Protein AF-0000000080797059 (afdb_homodimer)

Organism: Ignicoccus hospitalis (strain KIN4/I / DSM 18386 / JCM 14125) (NCBI:txid453591)

Nearest PDB structures (foldseek):
  8jjn-assembly1_C  TM=6.061E-01  e=4.353E-08  Variovorax paradoxus
  8jjn-assembly3_B  TM=5.920E-01  e=2.477E-07  Variovorax paradoxus
  8rz3-assembly2_B  TM=6.081E-01  e=3.148E-07  Variovorax paradoxus
  8k5u-assembly2_B  TM=5.597E-01  e=1.360E-07  Ramlibacter sp.
  8k5u-assembly1_A  TM=5.797E-01  e=2.965E-07  Ramlibacter sp.

Solvent-accessible surface area (backbone atoms only — not comparable to full-atom values): 34079 Å² total; per-residue (Å²): 103,46,31,20,40,33,51,87,55,72,52,60,47,45,57,70,33,54,52,50,51,46,50,52,52,19,33,42,74,47,59,35,48,43,29,32,23,67,75,58,69,40,51,62,56,52,40,51,40,38,39,74,41,73,38,92,63,79,62,42,69,32,98,62,88,50,68,46,23,38,36,41,79,79,47,60,74,60,42,60,65,44,54,80,50,35,85,54,29,42,30,35,39,51,83,58,58,48,36,54,37,24,72,69,51,35,68,88,47,61,68,69,58,22,48,50,50,24,50,52,38,36,49,52,51,51,52,43,59,69,46,26,74,35,41,34,20,34,16,69,56,38,25,46,45,36,35,47,62,64,71,36,78,42,46,66,44,26,58,50,51,53,76,53,40,41,85,64,32,52,85,26,76,21,43,22,39,71,35,56,67,90,47,80,50,53,16,61,70,35,51,52,50,14,32,61,75,66,69,36,58,90,40,39,32,28,34,26,74,54,83,55,92,90,50,51,63,44,71,41,66,38,56,68,37,40,36,56,55,50,18,41,22,40,26,36,47,44,42,35,32,68,46,86,60,49,59,55,32,56,38,62,49,67,60,27,46,24,54,24,40,32,30,19,33,40,30,28,66,40,71,29,46,52,49,32,46,60,57,31,49,72,42,53,67,86,35,51,42,74,25,57,54,68,36,29,65,50,44,30,53,51,51,50,48,43,71,75,65,46,64,88,43,70,58,37,68,45,78,34,41,47,38,52,50,30,38,51,49,42,57,60,70,70,108,104,46,32,21,41,33,49,86,56,72,52,60,48,48,58,69,34,55,52,49,48,45,49,52,51,20,33,42,74,47,60,35,48,44,28,31,23,66,74,57,68,41,50,62,57,51,40,51,41,37,40,74,42,72,37,90,61,78,61,43,70,30,97,60,87,49,70,46,23,38,36,39,79,80,46,60,74,59,42,61,65,44,55,80,50,35,85,55,30,42,30,34,40,51,82,60,58,48,36,54,37,26,72,70,52,38,72,88,47,60,69,69,59,25,48,52,51,24,51,53,37,37,49,51,51,50,52,43,59,70,46,26,75,34,42,33,20,34,14,68,55,41,26,46,45,35,35,47,59,66,70,36,78,42,46,66,44,27,57,48,50,55,77,54,42,40,86,64,34,54,86,27,78,20,43,23,39,72,35,56,67,92,50,81,50,54,16,59,68,37,49,52,50,14,32,61,75,65,69,37,58,90,39,40,33,28,33,26,73,52,81,55,93,88,48,51,62,44,69,42,64,37,57,67,38,38,37,55,55,50,18,42,23,38,26,34,48,46,42,34,31,68,44,83,60,51,59,57,32,54,38,61,49,68,60,26,46,24,55,24,42,33,30,18,33,39,31,29,66,39,71,28,46,52,50,31,48,58,56,32,49,70,42,52,67,86,34,49,45,72,25,56,54,69,36,30,65,49,44,29,54,51,51,51,47,44,71,75,66,46,64,87,44,70,58,37,66,45,78,34,40,47,40,53,50,30,37,51,49,43,59,60,72,70,106

Structure (mmCIF, N/CA/C/O backbone):
data_AF-0000000080797059-model_v1
#
loop_
_entity.id
_entity.type
_entity.pdbx_description
1 polymer 'Glycosyl transferase, group 1'
#
loop_
_atom_site.group_PDB
_atom_site.id
_atom_site.type_symbol
_atom_site.label_atom_id
_atom_site.label_alt_id
_atom_site.label_comp_id
_atom_site.label_asym_id
_atom_site.label_entity_id
_atom_site.label_seq_id
_atom_site.pdbx_PDB_ins_code
_atom_site.Cartn_x
_atom_site.Cartn_y
_atom_site.Cartn_z
_atom_site.occupancy
_atom_site.B_iso_or_equiv
_atom_site.auth_seq_id
_atom_site.auth_comp_id
_atom_site.auth_asym_id
_atom_site.auth_atom_id
_atom_site.pdbx_PDB_model_num
ATOM 1 N N . MET A 1 1 ? -14.781 20.811 30.696 1 89.85 1 MET A N 1
ATOM 2 C CA . MET A 1 1 ? -14.214 19.567 30.182 1 89.85 1 MET A CA 1
ATOM 3 C C . MET A 1 1 ? -12.738 19.741 29.842 1 89.85 1 MET A C 1
ATOM 5 O O . MET A 1 1 ? -12.321 20.811 29.395 1 89.85 1 MET A O 1
ATOM 9 N N . GLU A 1 2 ? -11.922 18.778 30.2 1 93.29 2 GLU A N 1
ATOM 10 C CA . GLU A 1 2 ? -10.479 18.833 29.988 1 93.29 2 GLU A CA 1
ATOM 11 C C . GLU A 1 2 ? -10.041 17.845 28.911 1 93.29 2 GLU A C 1
ATOM 13 O O . GLU A 1 2 ? -10.639 16.778 28.76 1 93.29 2 GLU A O 1
ATOM 18 N N . VAL A 1 3 ? -9.08 18.311 28.135 1 94.91 3 VAL A N 1
ATOM 19 C CA . VAL A 1 3 ? -8.486 17.412 27.153 1 94.91 3 VAL A CA 1
ATOM 20 C C . VAL A 1 3 ? -6.968 17.388 27.324 1 94.91 3 VAL A C 1
ATOM 22 O O . VAL A 1 3 ? -6.351 18.423 27.588 1 94.91 3 VAL A O 1
ATOM 25 N N . THR A 1 4 ? -6.39 16.252 27.257 1 94.41 4 THR A N 1
ATOM 26 C CA . THR A 1 4 ? -4.941 16.096 27.209 1 94.41 4 THR A CA 1
ATOM 27 C C . THR A 1 4 ? -4.485 15.7 25.808 1 94.41 4 THR A C 1
ATOM 29 O O . THR A 1 4 ? -4.856 14.637 25.306 1 94.41 4 THR A O 1
ATOM 32 N N . LEU A 1 5 ? -3.783 16.637 25.202 1 93.95 5 LEU A N 1
ATOM 33 C CA . LEU A 1 5 ? -3.138 16.341 23.927 1 93.95 5 LEU A CA 1
ATOM 34 C C . LEU A 1 5 ? -1.788 15.667 24.145 1 93.95 5 LEU A C 1
ATOM 36 O O . LEU A 1 5 ? -0.883 16.258 24.739 1 93.95 5 LEU A O 1
ATOM 40 N N . VAL A 1 6 ? -1.688 14.491 23.639 1 90.48 6 VAL A N 1
ATOM 41 C CA . VAL A 1 6 ? -0.449 13.73 23.772 1 90.48 6 VAL A CA 1
ATOM 42 C C . VAL A 1 6 ? 0.343 13.801 22.468 1 90.48 6 VAL A C 1
ATOM 44 O O . VAL A 1 6 ? 0.064 13.059 21.524 1 90.48 6 VAL A O 1
ATOM 47 N N . TYR A 1 7 ? 1.288 14.661 22.417 1 87.33 7 TYR A N 1
ATOM 48 C CA . TYR A 1 7 ? 2.127 14.943 21.258 1 87.33 7 TYR A CA 1
ATOM 49 C C . TYR A 1 7 ? 3.602 14.945 21.641 1 87.33 7 TYR A C 1
ATOM 51 O O . TYR A 1 7 ? 3.969 15.412 22.722 1 87.33 7 TYR A O 1
ATOM 59 N N . ASN A 1 8 ? 4.386 14.425 20.721 1 84.72 8 ASN A N 1
ATOM 60 C CA . ASN A 1 8 ? 5.828 14.564 20.888 1 84.72 8 ASN A CA 1
ATOM 61 C C . ASN A 1 8 ? 6.393 15.66 19.989 1 84.72 8 ASN A C 1
ATOM 63 O O . ASN A 1 8 ? 6.879 15.379 18.891 1 84.72 8 ASN A O 1
ATOM 67 N N . VAL A 1 9 ? 6.422 16.911 20.418 1 88.3 9 VAL A N 1
ATOM 68 C CA . VAL A 1 9 ? 6.987 18.082 19.756 1 88.3 9 VAL A CA 1
ATOM 69 C C . VAL A 1 9 ? 7.877 18.848 20.732 1 88.3 9 VAL A C 1
ATOM 71 O O . VAL A 1 9 ? 7.409 19.751 21.43 1 88.3 9 VAL A O 1
ATOM 74 N N . PRO A 1 10 ? 9.154 18.554 20.695 1 85.28 10 PRO A N 1
ATOM 75 C CA . PRO A 1 10 ? 10.043 19.146 21.697 1 85.28 10 PRO A CA 1
ATOM 76 C C . PRO A 1 10 ? 10.508 20.551 21.318 1 85.28 10 PRO A C 1
ATOM 78 O O . PRO A 1 10 ? 11.053 21.272 22.157 1 85.28 10 PRO A O 1
ATOM 81 N N . LYS A 1 11 ? 10.366 20.931 20.096 1 89.8 11 LYS A N 1
ATOM 82 C CA . LYS A 1 11 ? 10.801 22.238 19.612 1 89.8 11 LYS A CA 1
ATOM 83 C C . LYS A 1 11 ? 9.717 22.9 18.766 1 89.8 11 LYS A C 1
ATOM 85 O O . LYS A 1 11 ? 8.909 22.214 18.136 1 89.8 11 LYS A O 1
ATOM 90 N N . PRO A 1 12 ? 9.737 24.236 18.83 1 92.74 12 PRO A N 1
ATOM 91 C CA . PRO A 1 12 ? 8.747 24.965 18.033 1 92.74 12 PRO A CA 1
ATOM 92 C C . PRO A 1 12 ? 9.148 25.091 16.565 1 92.74 12 PRO A C 1
ATOM 94 O O . PRO A 1 12 ? 9.397 26.198 16.082 1 92.74 12 PRO A O 1
ATOM 97 N N . PHE A 1 13 ? 9.129 23.922 15.92 1 89.78 13 PHE A N 1
ATOM 98 C CA . PHE A 1 13 ? 9.655 23.896 14.56 1 89.78 13 PHE A CA 1
ATOM 99 C C . PHE A 1 13 ? 8.942 22.84 13.724 1 89.78 13 PHE A C 1
ATOM 101 O O . PHE A 1 13 ? 8.634 21.753 14.219 1 89.78 13 PHE A O 1
ATOM 108 N N . GLY A 1 14 ? 8.633 23.301 12.452 1 88.86 14 GLY A N 1
ATOM 109 C CA . GLY A 1 14 ? 8.192 22.318 11.475 1 88.86 14 GLY A CA 1
ATOM 110 C C . GLY A 1 14 ? 6.687 22.127 11.459 1 88.86 14 GLY A C 1
ATOM 111 O O . GLY A 1 14 ? 5.965 22.774 12.22 1 88.86 14 GLY A O 1
ATOM 112 N N . GLY A 1 15 ? 6.266 21.242 10.566 1 89.82 15 GLY A N 1
ATOM 113 C CA . GLY A 1 15 ? 4.85 21.001 10.337 1 89.82 15 GLY A CA 1
ATOM 114 C C . GLY A 1 15 ? 4.146 20.398 11.537 1 89.82 15 GLY A C 1
ATOM 115 O O . GLY A 1 15 ? 2.976 20.693 11.79 1 89.82 15 GLY A O 1
ATOM 116 N N . ALA A 1 16 ? 4.87 19.55 12.295 1 89.34 16 ALA A N 1
ATOM 117 C CA . ALA A 1 16 ? 4.28 18.938 13.483 1 89.34 16 ALA A CA 1
ATOM 118 C C . ALA A 1 16 ? 3.925 19.994 14.525 1 89.34 16 ALA A C 1
ATOM 120 O O . ALA A 1 16 ? 2.915 19.873 15.222 1 89.34 16 ALA A O 1
ATOM 121 N N . TYR A 1 17 ? 4.722 20.997 14.618 1 93.7 17 TYR A N 1
ATOM 122 C CA . TYR A 1 17 ? 4.463 22.074 15.567 1 93.7 17 TYR A CA 1
ATOM 123 C C . TYR A 1 17 ? 3.23 22.873 15.162 1 93.7 17 TYR A C 1
ATOM 125 O O . TYR A 1 17 ? 2.367 23.159 15.995 1 93.7 17 TYR A O 1
ATOM 133 N N . VAL A 1 18 ? 3.141 23.231 13.897 1 95.04 18 VAL A N 1
ATOM 134 C CA . VAL A 1 18 ? 1.998 23.997 13.409 1 95.04 18 VAL A CA 1
ATOM 135 C C . VAL A 1 18 ? 0.718 23.184 13.586 1 95.04 18 VAL A C 1
ATOM 137 O O . VAL A 1 18 ? -0.327 23.73 13.95 1 95.04 18 VAL A O 1
ATOM 140 N N . HIS A 1 19 ? 0.866 21.907 13.336 1 95.16 19 HIS A N 1
ATOM 141 C CA . HIS A 1 19 ? -0.273 21.019 13.534 1 95.16 19 HIS A CA 1
ATOM 142 C C . HIS A 1 19 ? -0.723 21.015 14.991 1 95.16 19 HIS A C 1
ATOM 144 O O . HIS A 1 19 ? -1.922 21.06 15.275 1 95.16 19 HIS A O 1
ATOM 150 N N . LEU A 1 20 ? 0.204 20.953 15.893 1 95.81 20 LEU A N 1
ATOM 151 C CA . LEU A 1 20 ? -0.114 21.001 17.316 1 95.81 20 LEU A CA 1
ATOM 152 C C . LEU A 1 20 ? -0.779 22.324 17.679 1 95.81 20 LEU A C 1
ATOM 154 O O . LEU A 1 20 ? -1.754 22.347 18.434 1 95.81 20 LEU A O 1
ATOM 158 N N . LEU A 1 21 ? -0.318 23.421 17.107 1 97.1 21 LEU A N 1
ATOM 159 C CA . LEU A 1 21 ? -0.906 24.733 17.352 1 97.1 21 LEU A CA 1
ATOM 160 C C . LEU A 1 21 ? -2.375 24.754 16.945 1 97.1 21 LEU A C 1
ATOM 162 O O . LEU A 1 21 ? -3.221 25.268 17.681 1 97.1 21 LEU A O 1
ATOM 166 N N . ASN A 1 22 ? -2.629 24.202 15.814 1 97.67 22 ASN A N 1
ATOM 167 C CA . ASN A 1 22 ? -4.002 24.162 15.32 1 97.67 22 ASN A CA 1
ATOM 168 C C . ASN A 1 22 ? -4.902 23.333 16.232 1 97.67 22 ASN A C 1
ATOM 170 O O . ASN A 1 22 ? -6.056 23.694 16.468 1 97.67 22 ASN A O 1
ATOM 174 N N . ASN A 1 23 ? -4.38 22.254 16.719 1 97.58 23 ASN A N 1
ATOM 175 C CA . ASN A 1 23 ? -5.169 21.414 17.615 1 97.58 23 ASN A CA 1
ATOM 176 C C . ASN A 1 23 ? -5.409 22.099 18.957 1 97.58 23 ASN A C 1
ATOM 178 O O . ASN A 1 23 ? -6.513 22.036 19.502 1 97.58 23 ASN A O 1
ATOM 182 N N . VAL A 1 24 ? -4.402 22.745 19.499 1 97.93 24 VAL A N 1
ATOM 183 C CA . VAL A 1 24 ? -4.544 23.471 20.756 1 97.93 24 VAL A CA 1
ATOM 184 C C . VAL A 1 24 ? -5.587 24.576 20.601 1 97.93 24 VAL A C 1
ATOM 186 O O . VAL A 1 24 ? -6.507 24.689 21.415 1 97.93 24 VAL A O 1
ATOM 189 N N . LEU A 1 25 ? -5.435 25.371 19.574 1 97.99 25 LEU A N 1
ATOM 190 C CA . LEU A 1 25 ? -6.358 26.476 19.333 1 97.99 25 LEU A CA 1
ATOM 191 C C . LEU A 1 25 ? -7.778 25.961 19.12 1 97.99 25 LEU A C 1
ATOM 193 O O . LEU A 1 25 ? -8.729 26.499 19.691 1 97.99 25 LEU A O 1
ATOM 197 N N . GLY A 1 26 ? -7.906 24.934 18.243 1 97.69 26 GLY A N 1
ATOM 198 C CA . GLY A 1 26 ? -9.217 24.361 17.984 1 97.69 26 GLY A CA 1
ATOM 199 C C . GLY A 1 26 ? -9.897 23.837 19.235 1 97.69 26 GLY A C 1
ATOM 200 O O . GLY A 1 26 ? -11.075 24.114 19.47 1 97.69 26 GLY A O 1
ATOM 201 N N . ALA A 1 27 ? -9.19 23.119 20.065 1 97.85 27 ALA A N 1
ATOM 202 C CA . ALA A 1 27 ? -9.739 22.561 21.298 1 97.85 27 ALA A CA 1
ATOM 203 C C . ALA A 1 27 ? -10.138 23.667 22.27 1 97.85 27 ALA A C 1
ATOM 205 O O . ALA A 1 27 ? -11.229 23.632 22.846 1 97.85 27 ALA A O 1
ATOM 206 N N . ALA A 1 28 ? -9.272 24.631 22.42 1 97.52 28 ALA A N 1
ATOM 207 C CA . ALA A 1 28 ? -9.545 25.733 23.339 1 97.52 28 ALA A CA 1
ATOM 208 C C . ALA A 1 28 ? -10.771 26.526 22.896 1 97.52 28 ALA A C 1
ATOM 210 O O . ALA A 1 28 ? -11.629 26.863 23.715 1 97.52 28 ALA A O 1
ATOM 211 N N . ARG A 1 29 ? -10.898 26.789 21.648 1 96.63 29 ARG A N 1
ATOM 212 C CA . ARG A 1 29 ? -12.007 27.582 21.125 1 96.63 29 ARG A CA 1
ATOM 213 C C . ARG A 1 29 ? -13.321 26.814 21.22 1 96.63 29 ARG A C 1
ATOM 215 O O . ARG A 1 29 ? -14.392 27.417 21.321 1 96.63 29 ARG A O 1
ATOM 222 N N . ALA A 1 30 ? -13.201 25.536 21.113 1 96.85 30 ALA A N 1
ATOM 223 C CA . ALA A 1 30 ? -14.401 24.719 21.277 1 96.85 30 ALA A CA 1
ATOM 224 C C . ALA A 1 30 ? -14.878 24.73 22.727 1 96.85 30 ALA A C 1
ATOM 226 O O . ALA A 1 30 ? -16.043 24.439 23.005 1 96.85 30 ALA A O 1
ATOM 227 N N . GLY A 1 31 ? -13.933 24.979 23.745 1 95.84 31 GLY A N 1
ATOM 228 C CA . GLY A 1 31 ? -14.341 25.09 25.137 1 95.84 31 GLY A CA 1
ATOM 229 C C . GLY A 1 31 ? -13.561 24.175 26.062 1 95.84 31 GLY A C 1
ATOM 230 O O . GLY A 1 31 ? -13.8 24.156 27.271 1 95.84 31 GLY A O 1
ATOM 231 N N . PHE A 1 32 ? -12.583 23.456 25.569 1 96.88 32 PHE A N 1
ATOM 232 C CA . PHE A 1 32 ? -11.812 22.543 26.405 1 96.88 32 PHE A CA 1
ATOM 233 C C . PHE A 1 32 ? -10.719 23.292 27.159 1 96.88 32 PHE A C 1
ATOM 235 O O . PHE A 1 32 ? -10.101 24.21 26.616 1 96.88 32 PHE A O 1
ATOM 242 N N . ALA A 1 33 ? -10.457 22.885 28.382 1 96.28 33 ALA A N 1
ATOM 243 C CA . ALA A 1 33 ? -9.185 23.187 29.033 1 96.28 33 ALA A CA 1
ATOM 244 C C . ALA A 1 33 ? -8.076 22.272 28.522 1 96.28 33 ALA A C 1
ATOM 246 O O . ALA A 1 33 ? -8.125 21.056 28.721 1 96.28 33 ALA A O 1
ATOM 247 N N . VAL A 1 34 ? -7.016 22.857 27.923 1 97.07 34 VAL A N 1
ATOM 248 C CA . VAL A 1 34 ? -6.064 22.064 27.151 1 97.07 34 VAL A CA 1
ATOM 249 C C . VAL A 1 34 ? -4.819 21.789 27.992 1 97.07 34 VAL A C 1
ATOM 251 O O . VAL A 1 34 ? -4.201 22.717 28.519 1 97.07 34 VAL A O 1
ATOM 254 N N . LYS A 1 35 ? -4.453 20.557 28.04 1 95.68 35 LYS A N 1
ATOM 255 C CA . LYS A 1 35 ? -3.204 20.098 28.642 1 95.68 35 LYS A CA 1
ATOM 256 C C . LYS A 1 35 ? -2.343 19.356 27.624 1 95.68 35 LYS A C 1
ATOM 258 O O . LYS A 1 35 ? -2.866 18.726 26.703 1 95.68 35 LYS A O 1
ATOM 263 N N . LEU A 1 36 ? -1.017 19.497 27.825 1 94.32 36 LEU A N 1
ATOM 264 C CA . LEU A 1 36 ? -0.066 18.819 26.951 1 94.32 36 LEU A CA 1
ATOM 265 C C . LEU A 1 36 ? 0.714 17.756 27.718 1 94.32 36 LEU A C 1
ATOM 267 O O . LEU A 1 36 ? 1.151 17.994 28.847 1 94.32 36 LEU A O 1
ATOM 271 N N . PHE A 1 37 ? 0.816 16.647 27.072 1 90.04 37 PHE A N 1
ATOM 272 C CA . PHE A 1 37 ? 1.645 15.575 27.61 1 90.04 37 PHE A CA 1
ATOM 273 C C . PHE A 1 37 ? 2.478 14.931 26.508 1 90.04 37 PHE A C 1
ATOM 275 O O . PHE A 1 37 ? 1.979 14.686 25.408 1 90.04 37 PHE A O 1
ATOM 282 N N . PRO A 1 38 ? 3.711 14.562 26.771 1 87.08 38 PRO A N 1
ATOM 283 C CA . PRO A 1 38 ? 4.484 14.797 27.993 1 87.08 38 PRO A CA 1
ATOM 284 C C . PRO A 1 38 ? 4.936 16.249 28.136 1 87.08 38 PRO A C 1
ATOM 286 O O . PRO A 1 38 ? 4.716 17.059 27.231 1 87.08 38 PRO A O 1
ATOM 289 N N . ARG A 1 39 ? 5.664 16.49 29.331 1 87.5 39 ARG A N 1
ATOM 290 C CA . ARG A 1 39 ? 6.228 17.815 29.571 1 87.5 39 ARG A CA 1
ATOM 291 C C . ARG A 1 39 ? 7.498 18.026 28.753 1 87.5 39 ARG A C 1
ATOM 293 O O . ARG A 1 39 ? 8.487 17.314 28.938 1 87.5 39 ARG A O 1
ATOM 300 N N . THR A 1 40 ? 7.453 18.936 27.851 1 87.46 40 THR A N 1
ATOM 301 C CA . THR A 1 40 ? 8.62 19.234 27.028 1 87.46 40 THR A CA 1
ATOM 302 C C . THR A 1 40 ? 8.994 20.709 27.132 1 87.46 40 THR A C 1
ATOM 304 O O . THR A 1 40 ? 10.051 21.123 26.651 1 87.46 40 THR A O 1
ATOM 307 N N . GLY A 1 41 ? 8.12 21.51 27.775 1 91.74 41 GLY A N 1
ATOM 308 C CA . GLY A 1 41 ? 8.314 22.95 27.839 1 91.74 41 GLY A CA 1
ATOM 309 C C . GLY A 1 41 ? 7.768 23.68 26.626 1 91.74 41 GLY A C 1
ATOM 310 O O . GLY A 1 41 ? 7.825 24.909 26.557 1 91.74 41 GLY A O 1
ATOM 311 N N . ILE A 1 42 ? 7.135 22.972 25.699 1 94.62 42 ILE A N 1
ATOM 312 C CA . ILE A 1 42 ? 6.707 23.541 24.426 1 94.62 42 ILE A CA 1
ATOM 313 C C . ILE A 1 42 ? 5.522 24.477 24.65 1 94.62 42 ILE A C 1
ATOM 315 O O . ILE A 1 42 ? 5.22 25.32 23.803 1 94.62 42 ILE A O 1
ATOM 319 N N . SER A 1 43 ? 4.815 24.376 25.84 1 95.34 43 SER A N 1
ATOM 320 C CA . SER A 1 43 ? 3.611 25.153 26.12 1 95.34 43 SER A CA 1
ATOM 321 C C . SER A 1 43 ? 3.907 26.649 26.121 1 95.34 43 SER A C 1
ATOM 323 O O . SER A 1 43 ? 3.065 27.453 25.715 1 95.34 43 SER A O 1
ATOM 325 N N . LYS A 1 44 ? 5.097 26.995 26.545 1 94.68 44 LYS A N 1
ATOM 326 C CA . LYS A 1 44 ? 5.48 28.404 26.56 1 94.68 44 LYS A CA 1
ATOM 327 C C . LYS A 1 44 ? 5.495 28.984 25.149 1 94.68 44 LYS A C 1
ATOM 329 O O . LYS A 1 44 ? 4.994 30.087 24.92 1 94.68 44 LYS A O 1
ATOM 334 N N . TYR A 1 45 ? 6.044 28.269 24.241 1 95.93 45 TYR A N 1
ATOM 335 C CA . TYR A 1 45 ? 6.126 28.711 22.854 1 95.93 45 TYR A CA 1
ATOM 336 C C . TYR A 1 45 ? 4.743 28.762 22.215 1 95.93 45 TYR A C 1
ATOM 338 O O . TYR A 1 45 ? 4.439 29.678 21.448 1 95.93 45 TYR A O 1
ATOM 346 N N . ILE A 1 46 ? 3.912 27.785 22.552 1 97.01 46 ILE A N 1
ATOM 347 C CA . ILE A 1 46 ? 2.557 27.725 22.016 1 97.01 46 ILE A CA 1
ATOM 348 C C . ILE A 1 46 ? 1.77 28.956 22.464 1 97.01 46 ILE A C 1
ATOM 350 O O . ILE A 1 46 ? 1.126 29.619 21.648 1 97.01 46 ILE A O 1
ATOM 354 N N . LYS A 1 47 ? 1.856 29.322 23.731 1 96.57 47 LYS A N 1
ATOM 355 C CA . LYS A 1 47 ? 1.158 30.488 24.265 1 96.57 47 LYS A CA 1
ATOM 356 C C . LYS A 1 47 ? 1.628 31.77 23.585 1 96.57 47 LYS A C 1
ATOM 358 O O . LYS A 1 47 ? 0.811 32.6 23.18 1 96.57 47 LYS A O 1
ATOM 363 N N . GLU A 1 48 ? 2.882 31.824 23.44 1 96.53 48 GLU A N 1
ATOM 364 C CA . GLU A 1 48 ? 3.463 33.016 22.831 1 96.53 48 GLU A CA 1
ATOM 365 C C . GLU A 1 48 ? 3.055 33.142 21.366 1 96.53 48 GLU A C 1
ATOM 367 O O . GLU A 1 48 ? 2.692 34.227 20.908 1 96.53 48 GLU A O 1
ATOM 372 N N . ASP A 1 49 ? 3.124 32.078 20.666 1 97.01 49 ASP A N 1
ATOM 373 C CA . ASP A 1 49 ? 2.819 32.088 19.238 1 97.01 49 ASP A CA 1
ATOM 374 C C . ASP A 1 49 ? 1.337 32.365 18.996 1 97.01 49 ASP A C 1
ATOM 376 O O . ASP A 1 49 ? 0.982 33.126 18.093 1 97.01 49 ASP A O 1
ATOM 380 N N . LEU A 1 50 ? 0.465 31.803 19.796 1 97.11 50 LEU A N 1
ATOM 381 C CA . LEU A 1 50 ? -0.964 32.048 19.639 1 97.11 50 LEU A CA 1
ATOM 382 C C . LEU A 1 50 ? -1.316 33.48 20.027 1 97.11 50 LEU A C 1
ATOM 384 O O . LEU A 1 50 ? -2.165 34.109 19.391 1 97.11 50 LEU A O 1
ATOM 388 N N . LYS A 1 51 ? -0.621 33.974 21.049 1 97.01 51 LYS A N 1
ATOM 389 C CA . LYS A 1 51 ? -0.821 35.374 21.41 1 97.01 51 LYS A CA 1
ATOM 390 C C . LYS A 1 51 ? -0.411 36.301 20.269 1 97.01 51 LYS A C 1
ATOM 392 O O . LYS A 1 51 ? -1.106 37.275 19.973 1 97.01 51 LYS A O 1
ATOM 397 N N . PHE A 1 52 ? 0.72 36.005 19.698 1 96.78 52 PHE A N 1
ATOM 398 C CA . PHE A 1 52 ? 1.19 36.772 18.55 1 96.78 52 PHE A CA 1
ATOM 399 C C . PHE A 1 52 ? 0.139 36.796 17.447 1 96.78 52 PHE A C 1
ATOM 401 O O . PHE A 1 52 ? -0.042 37.815 16.777 1 96.78 52 PHE A O 1
ATOM 408 N N . LEU A 1 53 ? -0.606 35.705 17.274 1 96.17 53 LEU A N 1
ATOM 409 C CA . LEU A 1 53 ? -1.606 35.59 16.219 1 96.17 53 LEU A CA 1
ATOM 410 C C . LEU A 1 53 ? -2.934 36.196 16.66 1 96.17 53 LEU A C 1
ATOM 412 O O . LEU A 1 53 ? -3.909 36.182 15.905 1 96.17 53 LEU A O 1
ATOM 416 N N . GLY A 1 54 ? -3.012 36.683 17.938 1 95.59 54 GLY A N 1
ATOM 417 C CA . GLY A 1 54 ? -4.192 37.389 18.411 1 95.59 54 GLY A CA 1
ATOM 418 C C . GLY A 1 54 ? -5.083 36.536 19.294 1 95.59 54 GLY A C 1
ATOM 419 O O . GLY A 1 54 ? -6.23 36.9 19.564 1 95.59 54 GLY A O 1
ATOM 420 N N . PHE A 1 55 ? -4.533 35.396 19.701 1 96.39 55 PHE A N 1
ATOM 421 C CA . PHE A 1 55 ? -5.335 34.499 20.524 1 96.39 55 PHE A CA 1
ATOM 422 C C . PHE A 1 55 ? -4.718 34.337 21.908 1 96.39 55 PHE A C 1
ATOM 424 O O . PHE A 1 55 ? -3.539 33.999 22.032 1 96.39 55 PHE A O 1
ATOM 431 N N . ASP A 1 56 ? -5.491 34.576 22.885 1 95.85 56 ASP A N 1
ATOM 432 C CA . ASP A 1 56 ? -5.061 34.363 24.264 1 95.85 56 ASP A CA 1
ATOM 433 C C . ASP A 1 56 ? -5.622 33.056 24.818 1 95.85 56 ASP A C 1
ATOM 435 O O . ASP A 1 56 ? -6.751 33.018 25.311 1 95.85 56 ASP A O 1
ATOM 439 N N . ILE A 1 57 ? -4.828 32.06 24.692 1 94.68 57 ILE A N 1
ATOM 440 C CA . ILE A 1 57 ? -5.246 30.71 25.051 1 94.68 57 ILE A CA 1
ATOM 441 C C . ILE A 1 57 ? -4.39 30.194 26.205 1 94.68 57 ILE A C 1
ATOM 443 O O . ILE A 1 57 ? -3.179 30.425 26.24 1 94.68 57 ILE A O 1
ATOM 447 N N . ALA A 1 58 ? -5.055 29.595 27.153 1 92.85 58 ALA A N 1
ATOM 448 C CA . ALA A 1 58 ? -4.347 28.925 28.241 1 92.85 58 ALA A CA 1
ATOM 449 C C . ALA A 1 58 ? -4.034 27.475 27.881 1 92.85 58 ALA A C 1
ATOM 451 O O . ALA A 1 58 ? -4.894 26.758 27.366 1 92.85 58 ALA A O 1
ATOM 452 N N . VAL A 1 59 ? -2.806 27.141 28.029 1 94.99 59 VAL A N 1
ATOM 453 C CA . VAL A 1 59 ? -2.367 25.767 27.812 1 94.99 59 VAL A CA 1
ATOM 454 C C . VAL A 1 59 ? -1.379 25.36 28.903 1 94.99 59 VAL A C 1
ATOM 456 O O . VAL A 1 59 ? -0.471 26.123 29.243 1 94.99 59 VAL A O 1
ATOM 459 N N . GLU A 1 60 ? -1.566 24.231 29.496 1 93.55 60 GLU A N 1
ATOM 460 C CA . GLU A 1 60 ? -0.688 23.754 30.56 1 93.55 60 GLU A CA 1
ATOM 461 C C . GLU A 1 60 ? -0.084 22.397 30.21 1 93.55 60 GLU A C 1
ATOM 463 O O . GLU A 1 60 ? -0.602 21.684 29.348 1 93.55 60 GLU A O 1
ATOM 468 N N . GLU A 1 61 ? 1.041 22.165 30.775 1 93.96 61 GLU A N 1
ATOM 469 C CA . GLU A 1 61 ? 1.637 20.836 30.671 1 93.96 61 GLU A CA 1
ATOM 470 C C . GLU A 1 61 ? 1.205 19.946 31.833 1 93.96 61 GLU A C 1
ATOM 472 O O . GLU A 1 61 ? 1.022 20.425 32.954 1 93.96 61 GLU A O 1
ATOM 477 N N . ALA A 1 62 ? 1.006 18.724 31.508 1 88.72 62 ALA A N 1
ATOM 478 C CA . ALA A 1 62 ? 0.514 17.782 32.51 1 88.72 62 ALA A CA 1
ATOM 479 C C . ALA A 1 62 ? 1.513 16.651 32.738 1 88.72 62 ALA A C 1
ATOM 481 O O . ALA A 1 62 ? 2.271 16.293 31.833 1 88.72 62 ALA A O 1
ATOM 482 N N . ASP A 1 63 ? 1.505 16.031 33.995 1 84.54 63 ASP A N 1
ATOM 483 C CA . ASP A 1 63 ? 2.375 14.914 34.348 1 84.54 63 ASP A CA 1
ATOM 484 C C . ASP A 1 63 ? 1.74 13.58 33.962 1 84.54 63 ASP A C 1
ATOM 486 O O . ASP A 1 63 ? 2.405 12.542 33.979 1 84.54 63 ASP A O 1
ATOM 490 N N . GLY A 1 64 ? 0.535 13.619 33.614 1 83.38 64 GLY A N 1
ATOM 491 C CA . GLY A 1 64 ? -0.207 12.43 33.225 1 83.38 64 GLY A CA 1
ATOM 492 C C . GLY A 1 64 ? -1.361 12.728 32.286 1 83.38 64 GLY A C 1
ATOM 493 O O . GLY A 1 64 ? -1.505 13.855 31.809 1 83.38 64 GLY A O 1
ATOM 494 N N . VAL A 1 65 ? -1.978 11.695 31.879 1 86.18 65 VAL A N 1
ATOM 495 C CA . VAL A 1 65 ? -3.107 11.813 30.962 1 86.18 65 VAL A CA 1
ATOM 496 C C . VAL A 1 65 ? -4.414 11.844 31.751 1 86.18 65 VAL A C 1
ATOM 498 O O . VAL A 1 65 ? -4.626 11.022 32.645 1 86.18 65 VAL A O 1
ATOM 501 N N . GLU A 1 66 ? -5.214 12.94 31.524 1 83.89 66 GLU A N 1
ATOM 502 C CA . GLU A 1 66 ? -6.519 13.089 32.162 1 83.89 66 GLU A CA 1
ATOM 503 C C . GLU A 1 66 ? -7.56 13.606 31.174 1 83.89 66 GLU A C 1
ATOM 505 O O . GLU A 1 66 ? -7.211 14.179 30.139 1 83.89 66 GLU A O 1
ATOM 510 N N . GLY A 1 67 ? -8.829 13.34 31.602 1 88.43 67 GLY A N 1
ATOM 511 C CA . GLY A 1 67 ? -9.896 13.79 30.722 1 88.43 67 GLY A CA 1
ATOM 512 C C . GLY A 1 67 ? -9.914 13.067 29.389 1 88.43 67 GLY A C 1
ATOM 513 O O . GLY A 1 67 ? -9.556 11.89 29.31 1 88.43 67 GLY A O 1
ATOM 514 N N . LEU A 1 68 ? -10.412 13.808 28.377 1 91.83 68 LEU A N 1
ATOM 515 C CA . LEU A 1 68 ? -10.368 13.276 27.019 1 91.83 68 LEU A CA 1
ATOM 516 C C . LEU A 1 68 ? -8.936 13.229 26.499 1 91.83 68 LEU A C 1
ATOM 518 O O . LEU A 1 68 ? -8.218 14.23 26.554 1 91.83 68 LEU A O 1
ATOM 522 N N . VAL A 1 69 ? -8.548 12.132 26.027 1 92.33 69 VAL A N 1
ATOM 523 C CA . VAL A 1 69 ? -7.168 11.947 25.591 1 92.33 69 VAL A CA 1
ATOM 524 C C . VAL A 1 69 ? -7.111 11.886 24.066 1 92.33 69 VAL A C 1
ATOM 526 O O . VAL A 1 69 ? -7.762 11.042 23.447 1 92.33 69 VAL A O 1
ATOM 529 N N . TYR A 1 70 ? -6.419 12.801 23.492 1 93.64 70 TYR A N 1
ATOM 530 C CA . TYR A 1 70 ? -6.073 12.825 22.076 1 93.64 70 TYR A CA 1
ATOM 531 C C . TYR A 1 70 ? -4.6 12.492 21.869 1 93.64 70 TYR A C 1
ATOM 533 O O . TYR A 1 70 ? -3.721 13.258 22.272 1 93.64 70 TYR A O 1
ATOM 541 N N . LEU A 1 71 ? -4.341 11.404 21.198 1 91.61 71 LEU A N 1
ATOM 542 C CA . LEU A 1 71 ? -2.976 10.909 21.056 1 91.61 71 LEU A CA 1
ATOM 543 C C . LEU A 1 71 ? -2.555 10.888 19.59 1 91.61 71 LEU A C 1
ATOM 545 O O . LEU A 1 71 ? -3.292 10.391 18.736 1 91.61 71 LEU A O 1
ATOM 549 N N . ARG A 1 72 ? -1.381 11.358 19.314 1 89.61 72 ARG A N 1
ATOM 550 C CA . ARG A 1 72 ? -0.709 11.193 18.029 1 89.61 72 ARG A CA 1
ATOM 551 C C . ARG A 1 72 ? 0.629 10.481 18.198 1 89.61 72 ARG A C 1
ATOM 553 O O . ARG A 1 72 ? 1.618 11.095 18.603 1 89.61 72 ARG A O 1
ATOM 560 N N . PRO A 1 73 ? 0.643 9.195 17.769 1 81.57 73 PRO A N 1
ATOM 561 C CA . PRO A 1 73 ? 1.914 8.474 17.877 1 81.57 73 PRO A CA 1
ATOM 562 C C . PRO A 1 73 ? 2.998 9.051 16.97 1 81.57 73 PRO A C 1
ATOM 564 O O . PRO A 1 73 ? 2.716 9.44 15.834 1 81.57 73 PRO A O 1
ATOM 567 N N . SER A 1 74 ? 4.218 9.125 17.485 1 75.27 74 SER A N 1
ATOM 568 C CA . SER A 1 74 ? 5.278 9.775 16.721 1 75.27 74 SER A CA 1
ATOM 569 C C . SER A 1 74 ? 6.512 8.885 16.619 1 75.27 74 SER A C 1
ATOM 571 O O . SER A 1 74 ? 7.15 8.818 15.566 1 75.27 74 SER A O 1
ATOM 573 N N . ASP A 1 75 ? 6.947 8.351 17.691 1 74.03 75 ASP A N 1
ATOM 574 C CA . ASP A 1 75 ? 8.121 7.483 17.699 1 74.03 75 ASP A CA 1
ATOM 575 C C . ASP A 1 75 ? 7.989 6.392 18.76 1 74.03 75 ASP A C 1
ATOM 577 O O . ASP A 1 75 ? 7.122 6.469 19.633 1 74.03 75 ASP A O 1
ATOM 581 N N . ILE A 1 76 ? 8.859 5.439 18.675 1 72.97 76 ILE A N 1
ATOM 582 C CA . ILE A 1 76 ? 8.753 4.253 19.518 1 72.97 76 ILE A CA 1
ATOM 583 C C . ILE A 1 76 ? 8.927 4.645 20.984 1 72.97 76 ILE A C 1
ATOM 585 O O . ILE A 1 76 ? 8.278 4.078 21.866 1 72.97 76 ILE A O 1
ATOM 589 N N . ARG A 1 77 ? 9.855 5.529 21.307 1 73.04 77 ARG A N 1
ATOM 590 C CA . ARG A 1 77 ? 10.106 5.918 22.691 1 73.04 77 ARG A CA 1
ATOM 591 C C . ARG A 1 77 ? 8.871 6.564 23.311 1 73.04 77 ARG A C 1
ATOM 593 O O . ARG A 1 77 ? 8.504 6.252 24.446 1 73.04 77 ARG A O 1
ATOM 600 N N . SER A 1 78 ? 8.315 7.377 22.549 1 74.08 78 SER A N 1
ATOM 601 C CA . SER A 1 78 ? 7.109 8.046 23.025 1 74.08 78 SER A CA 1
ATOM 602 C C . SER A 1 78 ? 5.932 7.079 23.096 1 74.08 78 SER A C 1
ATOM 604 O O . SER A 1 78 ? 5.148 7.116 24.048 1 74.08 78 SER A O 1
ATOM 606 N N . ASP A 1 79 ? 5.898 6.169 22.152 1 75.61 79 ASP A N 1
ATOM 607 C CA . ASP A 1 79 ? 4.792 5.219 22.094 1 75.61 79 ASP A CA 1
ATOM 608 C C . ASP A 1 79 ? 4.799 4.292 23.307 1 75.61 79 ASP A C 1
ATOM 610 O O . ASP A 1 79 ? 3.742 3.964 23.851 1 75.61 79 ASP A O 1
ATOM 614 N N . LEU A 1 80 ? 5.958 3.955 23.698 1 75.52 80 LEU A N 1
ATOM 615 C CA . LEU A 1 80 ? 6.091 3.084 24.861 1 75.52 80 LEU A CA 1
ATOM 616 C C . LEU A 1 80 ? 5.616 3.791 26.126 1 75.52 80 LEU A C 1
ATOM 618 O O . LEU A 1 80 ? 5.046 3.16 27.019 1 75.52 80 LEU A O 1
ATOM 622 N N . LYS A 1 81 ? 5.828 5.098 26.148 1 73.27 81 LYS A N 1
ATOM 623 C CA . LYS A 1 81 ? 5.374 5.887 27.29 1 73.27 81 LYS A CA 1
ATOM 624 C C . LYS A 1 81 ? 3.851 5.972 27.329 1 73.27 81 LYS A C 1
ATOM 626 O O . LYS A 1 81 ? 3.255 6.053 28.405 1 73.27 81 LYS A O 1
ATOM 631 N N . TYR A 1 82 ? 3.275 5.814 26.132 1 75.42 82 TYR A N 1
ATOM 632 C CA . TYR A 1 82 ? 1.837 6.03 26.025 1 75.42 82 TYR A CA 1
ATOM 633 C C . TYR A 1 82 ? 1.068 4.751 26.338 1 75.42 82 TYR A C 1
ATOM 635 O O . TYR A 1 82 ? -0.125 4.796 26.647 1 75.42 82 TYR A O 1
ATOM 643 N N . VAL A 1 83 ? 1.79 3.658 26.232 1 70.21 83 VAL A N 1
ATOM 644 C CA . VAL A 1 83 ? 1.155 2.355 26.401 1 70.21 83 VAL A CA 1
ATOM 645 C C . VAL A 1 83 ? 0.525 2.263 27.789 1 70.21 83 VAL A C 1
ATOM 647 O O . VAL A 1 83 ? -0.546 1.673 27.953 1 70.21 83 VAL A O 1
ATOM 650 N N . ARG A 1 84 ? 1.057 2.946 28.697 1 72.11 84 ARG A N 1
ATOM 651 C CA . ARG A 1 84 ? 0.512 2.873 30.049 1 72.11 84 ARG A CA 1
ATOM 652 C C . ARG A 1 84 ? -0.849 3.555 30.129 1 72.11 84 ARG A C 1
ATOM 654 O O . ARG A 1 84 ? -1.642 3.267 31.027 1 72.11 84 ARG A O 1
ATOM 661 N N . ASN A 1 85 ? -1.064 4.426 29.253 1 74.31 85 ASN A N 1
ATOM 662 C CA . ASN A 1 85 ? -2.316 5.174 29.252 1 74.31 85 ASN A CA 1
ATOM 663 C C . ASN A 1 85 ? -3.254 4.696 28.146 1 74.31 85 ASN A C 1
ATOM 665 O O . ASN A 1 85 ? -4.222 5.38 27.809 1 74.31 85 ASN A O 1
ATOM 669 N N . ILE A 1 86 ? -2.957 3.548 27.629 1 73.73 86 ILE A N 1
ATOM 670 C CA . ILE A 1 86 ? -3.588 3.032 26.42 1 73.73 86 ILE A CA 1
ATOM 671 C C . ILE A 1 86 ? -5.095 2.906 26.637 1 73.73 86 ILE A C 1
ATOM 673 O O . ILE A 1 86 ? -5.882 3.14 25.717 1 73.73 86 ILE A O 1
ATOM 677 N N . ASN A 1 87 ? -5.452 2.601 27.78 1 75.36 87 ASN A N 1
ATOM 678 C CA . ASN A 1 87 ? -6.862 2.335 28.044 1 75.36 87 ASN A CA 1
ATOM 679 C C . ASN A 1 87 ? -7.671 3.626 28.122 1 75.36 87 ASN A C 1
ATOM 681 O O . ASN A 1 87 ? -8.902 3.597 28.072 1 75.36 87 ASN A O 1
ATOM 685 N N . ASN A 1 88 ? -7.038 4.781 28.125 1 80.45 88 ASN A N 1
ATOM 686 C CA . ASN A 1 88 ? -7.722 6.06 28.29 1 80.45 88 ASN A CA 1
ATOM 687 C C . ASN A 1 88 ? -7.768 6.844 26.982 1 80.45 88 ASN A C 1
ATOM 689 O O . ASN A 1 88 ? -8.148 8.016 26.97 1 80.45 88 ASN A O 1
ATOM 693 N N . ILE A 1 89 ? -7.46 6.203 25.893 1 87.68 89 ILE A N 1
ATOM 694 C CA . ILE A 1 89 ? -7.345 6.949 24.645 1 87.68 89 ILE A CA 1
ATOM 695 C C . ILE A 1 89 ? -8.729 7.131 24.024 1 87.68 89 ILE A C 1
ATOM 697 O O . ILE A 1 89 ? -9.393 6.153 23.673 1 87.68 89 ILE A O 1
ATOM 701 N N . ASP A 1 90 ? -9.167 8.35 23.91 1 92.97 90 ASP A N 1
ATOM 702 C CA . ASP A 1 90 ? -10.454 8.66 23.295 1 92.97 90 ASP A CA 1
ATOM 703 C C . ASP A 1 90 ? -10.312 8.84 21.785 1 92.97 90 ASP A C 1
ATOM 705 O O . ASP A 1 90 ? -11.149 8.363 21.017 1 92.97 90 ASP A O 1
ATOM 709 N N . VAL A 1 91 ? -9.223 9.508 21.394 1 95.06 91 VAL A N 1
ATOM 710 C CA . VAL A 1 91 ? -8.944 9.772 19.986 1 95.06 91 VAL A CA 1
ATOM 711 C C . VAL A 1 91 ? -7.489 9.43 19.674 1 95.06 91 VAL A C 1
ATOM 713 O O . VAL A 1 91 ? -6.582 9.806 20.42 1 95.06 91 VAL A O 1
ATOM 716 N N . ILE A 1 92 ? -7.25 8.758 18.639 1 92.8 92 ILE A N 1
ATOM 717 C CA . ILE A 1 92 ? -5.898 8.545 18.133 1 92.8 92 ILE A CA 1
ATOM 718 C C . ILE A 1 92 ? -5.798 9.058 16.698 1 92.8 92 ILE A C 1
ATOM 720 O O . ILE A 1 92 ? -6.664 8.771 15.867 1 92.8 92 ILE A O 1
ATOM 724 N N . GLU A 1 93 ? -4.828 9.834 16.473 1 93.68 93 GLU A N 1
ATOM 725 C CA . GLU A 1 93 ? -4.537 10.311 15.125 1 93.68 93 GLU A CA 1
ATOM 726 C C . GLU A 1 93 ? -3.329 9.591 14.533 1 93.68 93 GLU A C 1
ATOM 728 O O . GLU A 1 93 ? -2.244 9.603 15.12 1 93.68 93 GLU A O 1
ATOM 733 N N . VAL A 1 94 ? -3.573 9.04 13.386 1 89.7 94 VAL A N 1
ATOM 734 C CA . VAL A 1 94 ? -2.494 8.341 12.695 1 89.7 94 VAL A CA 1
ATOM 735 C C . VAL A 1 94 ? -2.243 8.992 11.337 1 89.7 94 VAL A C 1
ATOM 737 O O . VAL A 1 94 ? -3.151 9.081 10.507 1 89.7 94 VAL A O 1
ATOM 740 N N . ASN A 1 95 ? -1.088 9.478 11.138 1 80.03 95 ASN A N 1
ATOM 741 C CA . ASN A 1 95 ? -0.76 10.159 9.891 1 80.03 95 ASN A CA 1
ATOM 742 C C . ASN A 1 95 ? 0.272 9.38 9.081 1 80.03 95 ASN A C 1
ATOM 744 O O . ASN A 1 95 ? 0.657 9.8 7.988 1 80.03 95 ASN A O 1
ATOM 748 N N . SER A 1 96 ? 0.869 8.545 9.728 1 64.43 96 SER A N 1
ATOM 749 C CA . SER A 1 96 ? 1.863 7.743 9.022 1 64.43 96 SER A CA 1
ATOM 750 C C . SER A 1 96 ? 1.71 6.261 9.347 1 64.43 96 SER A C 1
ATOM 752 O O . SER A 1 96 ? 1.088 5.901 10.349 1 64.43 96 SER A O 1
ATOM 754 N N . MET A 1 97 ? 1.513 5.463 8.321 1 55.57 97 MET A N 1
ATOM 755 C CA . MET A 1 97 ? 1.526 4.054 8.705 1 55.57 97 MET A CA 1
ATOM 756 C C . MET A 1 97 ? 2.892 3.652 9.252 1 55.57 97 MET A C 1
ATOM 758 O O . MET A 1 97 ? 3.923 4.105 8.752 1 55.57 97 MET A O 1
ATOM 762 N N . PRO A 1 98 ? 2.768 3.181 10.583 1 48.25 98 PRO A N 1
ATOM 763 C CA . PRO A 1 98 ? 3.997 2.81 11.289 1 48.25 98 PRO A CA 1
ATOM 764 C C . PRO A 1 98 ? 5.071 2.258 10.355 1 48.25 98 PRO A C 1
ATOM 766 O O . PRO A 1 98 ? 6.254 2.567 10.516 1 48.25 98 PRO A O 1
ATOM 769 N N . LEU A 1 99 ? 4.562 1.288 9.488 1 47.61 99 LEU A N 1
ATOM 770 C CA . LEU A 1 99 ? 5.621 0.649 8.715 1 47.61 99 LEU A CA 1
ATOM 771 C C . LEU A 1 99 ? 6.364 1.671 7.862 1 47.61 99 LEU A C 1
ATOM 773 O O . LEU A 1 99 ? 7.57 1.54 7.638 1 47.61 99 LEU A O 1
ATOM 777 N N . TRP A 1 100 ? 5.53 2.668 7.428 1 51.01 100 TRP A N 1
ATOM 778 C CA . TRP A 1 100 ? 6.167 3.636 6.542 1 51.01 100 TRP A CA 1
ATOM 779 C C . TRP A 1 100 ? 7.233 4.435 7.284 1 51.01 100 TRP A C 1
ATOM 781 O O . TRP A 1 100 ? 8.316 4.685 6.749 1 51.01 100 TRP A O 1
ATOM 791 N N . LEU A 1 101 ? 6.76 4.697 8.499 1 45.98 101 LEU A N 1
ATOM 792 C CA . LEU A 1 101 ? 7.63 5.516 9.335 1 45.98 101 LEU A CA 1
ATOM 793 C C . LEU A 1 101 ? 8.903 4.759 9.7 1 45.98 101 LEU A C 1
ATOM 795 O O . LEU A 1 101 ? 9.953 5.37 9.913 1 45.98 101 LEU A O 1
ATOM 799 N N . ALA A 1 102 ? 8.68 3.502 9.814 1 45.01 102 ALA A N 1
ATOM 800 C CA . ALA A 1 102 ? 9.868 2.733 10.176 1 45.01 102 ALA A CA 1
ATOM 801 C C . ALA A 1 102 ? 10.96 2.881 9.119 1 45.01 102 ALA A C 1
ATOM 803 O O . ALA A 1 102 ? 12.14 3.009 9.451 1 45.01 102 ALA A O 1
ATOM 804 N N . ALA A 1 103 ? 10.49 2.723 7.919 1 47.82 103 ALA A N 1
ATOM 805 C CA . ALA A 1 103 ? 11.479 2.844 6.851 1 47.82 103 ALA A CA 1
ATOM 806 C C . ALA A 1 103 ? 12.112 4.233 6.846 1 47.82 103 ALA A C 1
ATOM 808 O O . ALA A 1 103 ? 13.31 4.374 6.588 1 47.82 103 ALA A O 1
ATOM 809 N N . GLU A 1 104 ? 11.272 5.195 7.047 1 47.81 104 GLU A N 1
ATOM 810 C CA . GLU A 1 104 ? 11.814 6.55 7.017 1 47.81 104 GLU A CA 1
ATOM 811 C C . GLU A 1 104 ? 12.28 6.989 8.402 1 47.81 104 GLU A C 1
ATOM 813 O O . GLU A 1 104 ? 13.245 7.745 8.528 1 47.81 104 GLU A O 1
ATOM 818 N N . GLY A 1 105 ? 11.562 6.57 9.403 1 45.62 105 GLY A N 1
ATOM 819 C CA . GLY A 1 105 ? 11.733 7.148 10.727 1 45.62 105 GLY A CA 1
ATOM 820 C C . GLY A 1 105 ? 12.697 6.367 11.6 1 45.62 105 GLY A C 1
ATOM 821 O O . GLY A 1 105 ? 12.936 6.735 12.752 1 45.62 105 GLY A O 1
ATOM 822 N N . ALA A 1 106 ? 12.713 5.053 11.312 1 48.59 106 ALA A N 1
ATOM 823 C CA . ALA A 1 106 ? 13.697 4.487 12.231 1 48.59 106 ALA A CA 1
ATOM 824 C C . ALA A 1 106 ? 15.026 5.23 12.137 1 48.59 106 ALA A C 1
ATOM 826 O O . ALA A 1 106 ? 16.01 4.694 11.622 1 48.59 106 ALA A O 1
ATOM 827 N N . VAL A 1 107 ? 14.766 6.564 12.295 1 48.64 107 VAL A N 1
ATOM 828 C CA . VAL A 1 107 ? 15.9 7.482 12.306 1 48.64 107 VAL A CA 1
ATOM 829 C C . VAL A 1 107 ? 16.972 6.968 13.264 1 48.64 107 VAL A C 1
ATOM 831 O O . VAL A 1 107 ? 16.7 6.736 14.444 1 48.64 107 VAL A O 1
ATOM 834 N N . GLY A 1 108 ? 18.009 6.559 12.653 1 55.28 108 GLY A N 1
ATOM 835 C CA . GLY A 1 108 ? 19.223 6.213 13.374 1 55.28 108 GLY A CA 1
ATOM 836 C C . GLY A 1 108 ? 19.484 4.719 13.422 1 55.28 108 GLY A C 1
ATOM 837 O O . GLY A 1 108 ? 20.592 4.287 13.748 1 55.28 108 GLY A O 1
ATOM 838 N N . LEU A 1 109 ? 18.355 3.885 13.271 1 63.02 109 LEU A N 1
ATOM 839 C CA . LEU A 1 109 ? 18.625 2.453 13.332 1 63.02 109 LEU A CA 1
ATOM 840 C C . LEU A 1 109 ? 18.833 1.878 11.935 1 63.02 109 LEU A C 1
ATOM 842 O O . LEU A 1 109 ? 18.374 2.456 10.947 1 63.02 109 LEU A O 1
ATOM 846 N N . LYS A 1 110 ? 19.746 1.02 11.885 1 64.95 110 LYS A N 1
ATOM 847 C CA . LYS A 1 110 ? 20.006 0.35 10.614 1 64.95 110 LYS A CA 1
ATOM 848 C C . LYS A 1 110 ? 19.84 -1.162 10.746 1 64.95 110 LYS A C 1
ATOM 850 O O . LYS A 1 110 ? 19.821 -1.695 11.857 1 64.95 110 LYS A O 1
ATOM 855 N N . GLY A 1 111 ? 19.477 -1.852 9.736 1 65.74 111 GLY A N 1
ATOM 856 C CA . GLY A 1 111 ? 19.508 -3.303 9.648 1 65.74 111 GLY A CA 1
ATOM 857 C C . GLY A 1 111 ? 18.444 -3.976 10.495 1 65.74 111 GLY A C 1
ATOM 858 O O . GLY A 1 111 ? 17.28 -3.571 10.476 1 65.74 111 GLY A O 1
ATOM 859 N N . PRO A 1 112 ? 18.889 -4.981 11.24 1 71.18 112 PRO A N 1
ATOM 860 C CA . PRO A 1 112 ? 17.96 -5.771 12.052 1 71.18 112 PRO A CA 1
ATOM 861 C C . PRO A 1 112 ? 17.315 -4.956 13.171 1 71.18 112 PRO A C 1
ATOM 863 O O . PRO A 1 112 ? 16.152 -5.183 13.513 1 71.18 112 PRO A O 1
ATOM 866 N N . ALA A 1 113 ? 18.022 -4.054 13.671 1 73.56 113 ALA A N 1
ATOM 867 C CA . ALA A 1 113 ? 17.476 -3.219 14.738 1 73.56 113 ALA A CA 1
ATOM 868 C C . ALA A 1 113 ? 16.341 -2.34 14.221 1 73.56 113 ALA A C 1
ATOM 870 O O . ALA A 1 113 ? 15.335 -2.147 14.908 1 73.56 113 ALA A O 1
ATOM 871 N N . LYS A 1 114 ? 16.548 -1.795 13.035 1 74.55 114 LYS A N 1
ATOM 872 C CA . LYS A 1 114 ? 15.505 -0.988 12.407 1 74.55 114 LYS A CA 1
ATOM 873 C C . LYS A 1 114 ? 14.256 -1.821 12.133 1 74.55 114 LYS A C 1
ATOM 875 O O . LYS A 1 114 ? 13.135 -1.355 12.346 1 74.55 114 LYS A O 1
ATOM 880 N N . PHE A 1 115 ? 14.567 -2.952 11.753 1 73.19 115 PHE A N 1
ATOM 881 C CA . PHE A 1 115 ? 13.469 -3.865 11.456 1 73.19 115 PHE A CA 1
ATOM 882 C C . PHE A 1 115 ? 12.678 -4.189 12.717 1 73.19 115 PHE A C 1
ATOM 884 O O . PHE A 1 115 ? 11.45 -4.078 12.732 1 73.19 115 PHE A O 1
ATOM 891 N N . LEU A 1 116 ? 13.366 -4.521 13.759 1 75.91 116 LEU A N 1
ATOM 892 C CA . LEU A 1 116 ? 12.718 -4.878 15.015 1 75.91 116 LEU A CA 1
ATOM 893 C C . LEU A 1 116 ? 11.951 -3.691 15.589 1 75.91 116 LEU A C 1
ATOM 895 O O . LEU A 1 116 ? 10.831 -3.849 16.081 1 75.91 116 LEU A O 1
ATOM 899 N N . ALA A 1 117 ? 12.572 -2.607 15.521 1 76.75 117 ALA A N 1
ATOM 900 C CA . ALA A 1 117 ? 11.909 -1.398 16.002 1 76.75 117 ALA A CA 1
ATOM 901 C C . ALA A 1 117 ? 10.626 -1.128 15.221 1 76.75 117 ALA A C 1
ATOM 903 O O . ALA A 1 117 ? 9.62 -0.703 15.794 1 76.75 117 ALA A O 1
ATOM 904 N N . SER A 1 118 ? 10.661 -1.392 13.971 1 76.3 118 SER A N 1
ATOM 905 C CA . SER A 1 118 ? 9.486 -1.176 13.133 1 76.3 118 SER A CA 1
ATOM 906 C C . SER A 1 118 ? 8.363 -2.142 13.497 1 76.3 118 SER A C 1
ATOM 908 O O . SER A 1 118 ? 7.189 -1.765 13.498 1 76.3 118 SER A O 1
ATOM 910 N N . VAL A 1 119 ? 8.728 -3.314 13.835 1 76.13 119 VAL A N 1
ATOM 911 C CA . VAL A 1 119 ? 7.747 -4.322 14.223 1 76.13 119 VAL A CA 1
ATOM 912 C C . VAL A 1 119 ? 7.102 -3.931 15.551 1 76.13 119 VAL A C 1
ATOM 914 O O . VAL A 1 119 ? 5.877 -3.972 15.689 1 76.13 119 VAL A O 1
ATOM 917 N N . VAL A 1 120 ? 7.923 -3.574 16.462 1 79.37 120 VAL A N 1
ATOM 918 C CA . VAL A 1 120 ? 7.433 -3.218 17.79 1 79.37 120 VAL A CA 1
ATOM 919 C C . VAL A 1 120 ? 6.511 -2.004 17.692 1 79.37 120 VAL A C 1
ATOM 921 O O . VAL A 1 120 ? 5.428 -1.99 18.282 1 79.37 120 VAL A O 1
ATOM 924 N N . ARG A 1 121 ? 6.89 -1.069 16.99 1 79.43 121 ARG A N 1
ATOM 925 C CA . ARG A 1 121 ? 6.081 0.137 16.847 1 79.43 121 ARG A CA 1
ATOM 926 C C . ARG A 1 121 ? 4.751 -0.172 16.17 1 79.43 121 ARG A C 1
ATOM 928 O O . ARG A 1 121 ? 3.705 0.333 16.584 1 79.43 121 ARG A O 1
ATOM 935 N N . ASP A 1 122 ? 4.846 -0.939 15.129 1 78.25 122 ASP A N 1
ATOM 936 C CA . ASP A 1 122 ? 3.623 -1.325 14.431 1 78.25 122 ASP A CA 1
ATOM 937 C C . ASP A 1 122 ? 2.638 -2.001 15.383 1 78.25 122 ASP A C 1
ATOM 939 O O . ASP A 1 122 ? 1.443 -1.7 15.364 1 78.25 122 ASP A O 1
ATOM 943 N N . VAL A 1 123 ? 3.124 -2.825 16.226 1 78.69 123 VAL A N 1
ATOM 944 C CA . VAL A 1 123 ? 2.286 -3.536 17.186 1 78.69 123 VAL A CA 1
ATOM 945 C C . VAL A 1 123 ? 1.691 -2.546 18.184 1 78.69 123 VAL A C 1
ATOM 947 O O . VAL A 1 123 ? 0.494 -2.597 18.48 1 78.69 123 VAL A O 1
ATOM 950 N N . LEU A 1 124 ? 2.51 -1.732 18.648 1 81.33 124 LEU A N 1
ATOM 951 C CA . LEU A 1 124 ? 2.061 -0.755 19.634 1 81.33 124 LEU A CA 1
ATOM 952 C C . LEU A 1 124 ? 0.974 0.143 19.054 1 81.33 124 LEU A C 1
ATOM 954 O O . LEU A 1 124 ? -0.056 0.371 19.693 1 81.33 124 LEU A O 1
ATOM 958 N N . VAL A 1 125 ? 1.198 0.6 17.898 1 82.28 125 VAL A N 1
ATOM 959 C CA . VAL A 1 125 ? 0.236 1.499 17.268 1 82.28 125 VAL A CA 1
ATOM 960 C C . VAL A 1 125 ? -1.073 0.756 17.012 1 82.28 125 VAL A C 1
ATOM 962 O O . VAL A 1 125 ? -2.157 1.297 17.245 1 82.28 125 VAL A O 1
ATOM 965 N N . ARG A 1 126 ? -1.006 -0.407 16.58 1 79.89 126 ARG A N 1
ATOM 966 C CA . ARG A 1 126 ? -2.211 -1.189 16.321 1 79.89 126 ARG A CA 1
ATOM 967 C C . ARG A 1 126 ? -2.994 -1.432 17.607 1 79.89 126 ARG A C 1
ATOM 969 O O . ARG A 1 126 ? -4.226 -1.391 17.607 1 79.89 126 ARG A O 1
ATOM 976 N N . ILE A 1 127 ? -2.289 -1.713 18.651 1 81.08 127 ILE A N 1
ATOM 977 C CA . ILE A 1 127 ? -2.94 -1.883 19.945 1 81.08 127 ILE A CA 1
ATOM 978 C C . ILE A 1 127 ? -3.648 -0.588 20.34 1 81.08 127 ILE A C 1
ATOM 980 O O . ILE A 1 127 ? -4.786 -0.616 20.814 1 81.08 127 ILE A O 1
ATOM 984 N N . MET A 1 128 ? -3.002 0.454 20.105 1 84.21 128 MET A N 1
ATOM 985 C CA . MET A 1 128 ? -3.598 1.745 20.433 1 84.21 128 MET A CA 1
ATOM 986 C C . MET A 1 128 ? -4.839 2.002 19.584 1 84.21 128 MET A C 1
ATOM 988 O O . MET A 1 128 ? -5.832 2.54 20.077 1 84.21 128 MET A O 1
ATOM 992 N N . LEU A 1 129 ? -4.736 1.632 18.35 1 85.23 129 LEU A N 1
ATOM 993 C CA . LEU A 1 129 ? -5.871 1.794 17.448 1 85.23 129 LEU A CA 1
ATOM 994 C C . LEU A 1 129 ? -7.067 0.978 17.928 1 85.23 129 LEU A C 1
ATOM 996 O O . LEU A 1 129 ? -8.202 1.46 17.905 1 85.23 129 LEU A O 1
ATOM 1000 N N . MET A 1 130 ? -6.815 -0.168 18.469 1 78.83 130 MET A N 1
ATOM 1001 C CA . MET A 1 130 ? -7.872 -1.065 18.929 1 78.83 130 MET A CA 1
ATOM 1002 C C . MET A 1 130 ? -8.527 -0.528 20.197 1 78.83 130 MET A C 1
ATOM 1004 O O . MET A 1 130 ? -9.707 -0.782 20.446 1 78.83 130 MET A O 1
ATOM 1008 N N . ARG A 1 131 ? -7.846 0.176 20.905 1 82.62 131 ARG A N 1
ATOM 1009 C CA . ARG A 1 131 ? -8.332 0.607 22.212 1 82.62 131 ARG A CA 1
ATOM 1010 C C . ARG A 1 131 ? -8.924 2.011 22.14 1 82.62 131 ARG A C 1
ATOM 1012 O O . ARG A 1 131 ? -9.532 2.484 23.103 1 82.62 131 ARG A O 1
ATOM 1019 N N . SER A 1 132 ? -8.705 2.645 21.053 1 88.36 132 SER A N 1
ATOM 1020 C CA . SER A 1 132 ? -9.194 4.016 20.937 1 88.36 132 SER A CA 1
ATOM 1021 C C . SER A 1 132 ? -10.678 4.045 20.587 1 88.36 132 SER A C 1
ATOM 1023 O O . SER A 1 132 ? -11.181 3.143 19.915 1 88.36 132 SER A O 1
ATOM 1025 N N . LYS A 1 133 ? -11.321 5.046 21.097 1 90.14 133 LYS A N 1
ATOM 1026 C CA . LYS A 1 133 ? -12.737 5.222 20.787 1 90.14 133 LYS A CA 1
ATOM 1027 C C . LYS A 1 133 ? -12.927 5.764 19.373 1 90.14 133 LYS A C 1
ATOM 1029 O O . LYS A 1 133 ? -13.924 5.46 18.715 1 90.14 133 LYS A O 1
ATOM 1034 N N . ARG A 1 134 ? -11.966 6.622 18.974 1 94.42 134 ARG A N 1
ATOM 1035 C CA . ARG A 1 134 ? -12.022 7.258 17.662 1 94.42 134 ARG A CA 1
ATOM 1036 C C . ARG A 1 134 ? -10.647 7.273 17.002 1 94.42 134 ARG A C 1
ATOM 1038 O O . ARG A 1 134 ? -9.633 7.476 17.673 1 94.42 134 ARG A O 1
ATOM 1045 N N . VAL A 1 135 ? -10.694 7.028 15.74 1 94.02 135 VAL A N 1
ATOM 1046 C CA . VAL A 1 135 ? -9.472 7.118 14.947 1 94.02 135 VAL A CA 1
ATOM 1047 C C . VAL A 1 135 ? -9.613 8.226 13.905 1 94.02 135 VAL A C 1
ATOM 1049 O O . VAL A 1 135 ? -10.624 8.301 13.203 1 94.02 135 VAL A O 1
ATOM 1052 N N . VAL A 1 136 ? -8.603 9.1 13.865 1 96.55 136 VAL A N 1
ATOM 1053 C CA . VAL A 1 136 ? -8.61 10.198 12.904 1 96.55 136 VAL A CA 1
ATOM 1054 C C . VAL A 1 136 ? -7.339 10.152 12.059 1 96.55 136 VAL A C 1
ATOM 1056 O O . VAL A 1 136 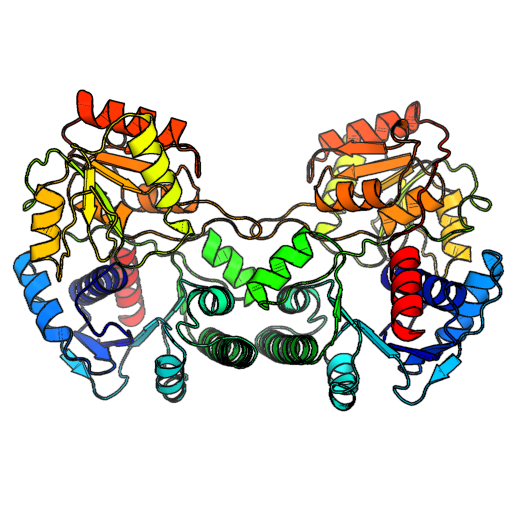? -6.306 9.65 12.507 1 96.55 136 VAL A O 1
ATOM 1059 N N . THR A 1 137 ? -7.443 10.609 10.84 1 95.79 137 THR A N 1
ATOM 1060 C CA . THR A 1 137 ? -6.301 10.71 9.938 1 95.79 137 THR A CA 1
ATOM 1061 C C . THR A 1 137 ? -6.432 11.933 9.034 1 95.79 137 THR A C 1
ATOM 1063 O O . THR A 1 137 ? -7.394 12.695 9.149 1 95.79 137 THR A O 1
ATOM 1066 N N . VAL A 1 138 ? -5.5 12.057 8.133 1 95.94 138 VAL A N 1
ATOM 1067 C CA . VAL A 1 138 ? -5.362 13.385 7.546 1 95.94 138 VAL A CA 1
ATOM 1068 C C . VAL A 1 138 ? -5.884 13.374 6.112 1 95.94 138 VAL A C 1
ATOM 1070 O O . VAL A 1 138 ? -6.031 14.428 5.489 1 95.94 138 VAL A O 1
ATOM 1073 N N . SER A 1 139 ? -6.165 12.245 5.545 1 95.87 139 SER A N 1
ATOM 1074 C CA . SER A 1 139 ? -6.638 12.175 4.166 1 95.87 139 SER A CA 1
ATOM 1075 C C . SER A 1 139 ? -7.441 10.902 3.92 1 95.87 139 SER A C 1
ATOM 1077 O O . SER A 1 139 ? -7.34 9.941 4.685 1 95.87 139 SER A O 1
ATOM 1079 N N . SER A 1 140 ? -8.249 10.981 2.888 1 95.52 140 SER A N 1
ATOM 1080 C CA . SER A 1 140 ? -9.023 9.806 2.501 1 95.52 140 SER A CA 1
ATOM 1081 C C . SER A 1 140 ? -8.111 8.647 2.114 1 95.52 140 SER A C 1
ATOM 1083 O O . SER A 1 140 ? -8.429 7.485 2.377 1 95.52 140 SER A O 1
ATOM 1085 N N . MET A 1 141 ? -6.986 8.99 1.485 1 92.43 141 MET A N 1
ATOM 1086 C CA . MET A 1 141 ? -6.03 7.946 1.129 1 92.43 141 MET A CA 1
ATOM 1087 C C . MET A 1 141 ? -5.449 7.292 2.378 1 92.43 141 MET A C 1
ATOM 1089 O O . MET A 1 141 ? -5.346 6.066 2.451 1 92.43 141 MET A O 1
ATOM 1093 N N . ALA A 1 142 ? -5.092 8.062 3.339 1 91.72 142 ALA A N 1
ATOM 1094 C CA . ALA A 1 142 ? -4.605 7.514 4.602 1 91.72 142 ALA A CA 1
ATOM 1095 C C . ALA A 1 142 ? -5.664 6.64 5.266 1 91.72 142 ALA A C 1
ATOM 1097 O O . ALA A 1 142 ? -5.344 5.603 5.853 1 91.72 142 ALA A O 1
ATOM 1098 N N . ALA A 1 143 ? -6.891 7.086 5.209 1 92.79 143 ALA A N 1
ATOM 1099 C CA . ALA A 1 143 ? -7.986 6.307 5.782 1 92.79 143 ALA A CA 1
ATOM 1100 C C . ALA A 1 143 ? -8.118 4.954 5.087 1 92.79 143 ALA A C 1
ATOM 1102 O O . ALA A 1 143 ? -8.34 3.933 5.741 1 92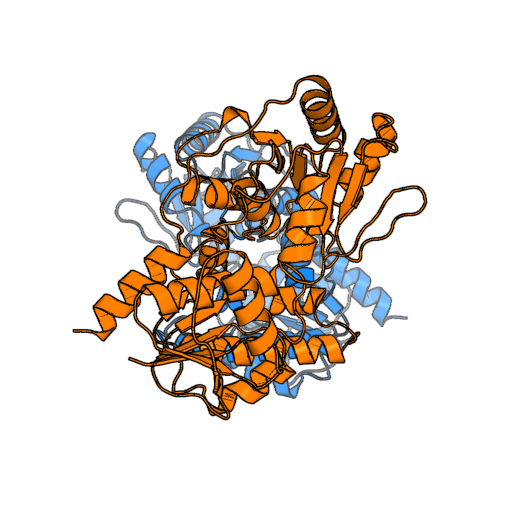.79 143 ALA A O 1
ATOM 1103 N N . LYS A 1 144 ? -7.975 5 3.78 1 88.37 144 LYS A N 1
ATOM 1104 C CA . LYS A 1 144 ? -8.031 3.75 3.028 1 88.37 144 LYS A CA 1
ATOM 1105 C C . LYS A 1 144 ? -6.891 2.817 3.426 1 88.37 144 LYS A C 1
ATOM 1107 O O . LYS A 1 144 ? -7.08 1.602 3.52 1 88.37 144 LYS A O 1
ATOM 1112 N N . LEU A 1 145 ? -5.729 3.384 3.648 1 85.2 145 LEU A N 1
ATOM 1113 C CA . LEU A 1 145 ? -4.574 2.593 4.059 1 85.2 145 LEU A CA 1
ATOM 1114 C C . LEU A 1 145 ? -4.788 1.997 5.446 1 85.2 145 LEU A C 1
ATOM 1116 O O . LEU A 1 145 ? -4.441 0.839 5.69 1 85.2 145 LEU A O 1
ATOM 1120 N N . LEU A 1 146 ? -5.39 2.758 6.335 1 85.8 146 LEU A N 1
ATOM 1121 C CA . LEU A 1 146 ? -5.676 2.267 7.679 1 85.8 146 LEU A CA 1
ATOM 1122 C C . LEU A 1 146 ? -6.694 1.133 7.638 1 85.8 146 LEU A C 1
ATOM 1124 O O . LEU A 1 146 ? -6.562 0.148 8.368 1 85.8 146 LEU A O 1
ATOM 1128 N N . LYS A 1 147 ? -7.667 1.364 6.85 1 84.29 147 LYS A N 1
ATOM 1129 C CA . LYS A 1 147 ? -8.674 0.316 6.714 1 84.29 147 LYS A CA 1
ATOM 1130 C C . LYS A 1 147 ? -8.055 -0.977 6.19 1 84.29 147 LYS A C 1
ATOM 1132 O O . LYS A 1 147 ? -8.37 -2.065 6.676 1 84.29 147 LYS A O 1
ATOM 1137 N N . ARG A 1 148 ? -7.161 -0.75 5.3 1 77.54 148 ARG A N 1
ATOM 1138 C CA . ARG A 1 148 ? -6.534 -1.904 4.664 1 77.54 148 ARG A CA 1
ATOM 1139 C C . ARG A 1 148 ? -5.53 -2.568 5.601 1 77.54 148 ARG A C 1
ATOM 1141 O O . ARG A 1 148 ? -5.531 -3.791 5.755 1 77.54 148 ARG A O 1
ATOM 1148 N N . ASP A 1 149 ? -4.67 -1.81 6.214 1 75.84 149 ASP A N 1
ATOM 1149 C CA . ASP A 1 149 ? -3.507 -2.338 6.921 1 75.84 149 ASP A CA 1
ATOM 1150 C C . ASP A 1 149 ? -3.833 -2.612 8.387 1 75.84 149 ASP A C 1
ATOM 1152 O O . ASP A 1 149 ? -3.179 -3.436 9.031 1 75.84 149 ASP A O 1
ATOM 1156 N N . ALA A 1 150 ? -4.771 -1.9 8.932 1 78.38 150 ALA A N 1
ATOM 1157 C CA . ALA A 1 150 ? -5.046 -2.032 10.36 1 78.38 150 ALA A CA 1
ATOM 1158 C C . ALA A 1 150 ? -6.51 -2.387 10.606 1 78.38 150 ALA A C 1
ATOM 1160 O O . ALA A 1 150 ? -6.937 -2.526 11.755 1 78.38 150 ALA A O 1
ATOM 1161 N N . LEU A 1 151 ? -7.313 -2.49 9.602 1 79.16 151 LEU A N 1
ATOM 1162 C CA . LEU A 1 151 ? -8.718 -2.873 9.679 1 79.16 151 LEU A CA 1
ATOM 1163 C C . LEU A 1 151 ? -9.504 -1.892 10.543 1 79.16 151 LEU A C 1
ATOM 1165 O O . LEU A 1 151 ? -10.361 -2.299 11.33 1 79.16 151 LEU A O 1
ATOM 1169 N N . VAL A 1 152 ? -9.113 -0.661 10.449 1 84.11 152 VAL A N 1
ATOM 1170 C CA . VAL A 1 152 ? -9.774 0.361 11.254 1 84.11 152 VAL A CA 1
ATOM 1171 C C . VAL A 1 152 ? -10.343 1.447 10.343 1 84.11 152 VAL A C 1
ATOM 1173 O O . VAL A 1 152 ? -9.717 1.824 9.35 1 84.11 152 VAL A O 1
ATOM 1176 N N . GLU A 1 153 ? -11.537 1.84 10.651 1 89.32 153 GLU A N 1
ATOM 1177 C CA . GLU A 1 153 ? -12.125 2.998 9.983 1 89.32 153 GLU A CA 1
ATOM 1178 C C . GLU A 1 153 ? -11.695 4.299 10.654 1 89.32 153 GLU A C 1
ATOM 1180 O O . GLU A 1 153 ? -11.691 4.398 11.883 1 89.32 153 GLU A O 1
ATOM 1185 N N . ALA A 1 154 ? -11.233 5.22 9.861 1 94.16 154 ALA A N 1
ATOM 1186 C CA . ALA A 1 154 ? -10.759 6.488 10.41 1 94.16 154 ALA A CA 1
ATOM 1187 C C . ALA A 1 154 ? -11.541 7.663 9.831 1 94.16 154 ALA A C 1
ATOM 1189 O O . ALA A 1 154 ? -11.912 7.651 8.655 1 94.16 154 ALA A O 1
ATOM 1190 N N . ARG A 1 155 ? -11.8 8.635 10.634 1 97.23 155 ARG A N 1
ATOM 1191 C CA . ARG A 1 155 ? -12.341 9.912 10.182 1 97.23 155 ARG A CA 1
ATOM 1192 C C . ARG A 1 155 ? -11.245 10.794 9.592 1 97.23 155 ARG A C 1
ATOM 1194 O O . ARG A 1 155 ? -10.133 10.847 10.12 1 97.23 155 ARG A O 1
ATOM 1201 N N . VAL A 1 156 ? -11.576 11.436 8.532 1 97.67 156 VAL A N 1
ATOM 1202 C CA . VAL A 1 156 ? -10.598 12.27 7.841 1 97.67 156 VAL A CA 1
ATOM 1203 C C . VAL A 1 156 ? -10.677 13.702 8.366 1 97.67 156 VAL A C 1
ATOM 1205 O O . VAL A 1 156 ? -11.729 14.342 8.286 1 97.67 156 VAL A O 1
ATOM 1208 N N . VAL A 1 157 ? -9.588 14.221 8.889 1 98.19 157 VAL A N 1
ATOM 1209 C CA . VAL A 1 157 ? -9.443 15.595 9.361 1 98.19 157 VAL A CA 1
ATOM 1210 C C . VAL A 1 157 ? -8.168 16.207 8.786 1 98.19 157 VAL A C 1
ATOM 1212 O O . VAL A 1 157 ? -7.122 16.207 9.44 1 98.19 157 VAL A O 1
ATOM 1215 N N . PRO A 1 158 ? -8.248 16.807 7.624 1 97.98 158 PRO A N 1
ATOM 1216 C CA . PRO A 1 158 ? -7.064 17.409 7.007 1 97.98 158 PRO A CA 1
ATOM 1217 C C . PRO A 1 158 ? -6.493 18.563 7.829 1 97.98 158 PRO A C 1
ATOM 1219 O O . PRO A 1 158 ? -7.197 19.141 8.66 1 97.98 158 PRO A O 1
ATOM 1222 N N . ASN A 1 159 ? -5.234 18.847 7.551 1 97.75 159 ASN A N 1
ATOM 1223 C CA . ASN A 1 159 ? -4.623 20.022 8.162 1 97.75 159 ASN A CA 1
ATOM 1224 C C . ASN A 1 159 ? -5.335 21.306 7.744 1 97.75 159 ASN A C 1
ATOM 1226 O O . ASN A 1 159 ? -5.994 21.344 6.704 1 97.75 159 ASN A O 1
ATOM 1230 N N . GLN A 1 160 ? -5.209 22.327 8.529 1 98.38 160 GLN A N 1
ATOM 1231 C CA . GLN A 1 160 ? -5.901 23.579 8.238 1 98.38 160 GLN A CA 1
ATOM 1232 C C . GLN A 1 160 ? -4.964 24.773 8.387 1 98.38 160 GLN A C 1
ATOM 1234 O O . GLN A 1 160 ? -3.931 24.68 9.054 1 98.38 160 GLN A O 1
ATOM 1239 N N . PRO A 1 161 ? -5.309 25.889 7.75 1 97.55 161 PRO A N 1
ATOM 1240 C CA . PRO A 1 161 ? -4.546 27.126 7.935 1 97.55 161 PRO A CA 1
ATOM 1241 C C . PRO A 1 161 ? -4.624 27.659 9.364 1 97.55 161 PRO A C 1
ATOM 1243 O O . PRO A 1 161 ? -5.686 27.605 9.99 1 97.55 161 PRO A O 1
ATOM 1246 N N . LEU A 1 162 ? -3.501 28.096 9.82 1 95.82 162 LEU A N 1
ATOM 1247 C CA . LEU A 1 162 ? -3.478 28.766 11.116 1 95.82 162 LEU A CA 1
ATOM 1248 C C . LEU A 1 162 ? -4.058 30.172 11.012 1 95.82 162 LEU A C 1
ATOM 1250 O O . LEU A 1 162 ? -3.527 31.015 10.286 1 95.82 162 LEU A O 1
ATOM 1254 N N . PRO A 1 163 ? -5.108 30.471 11.71 1 94.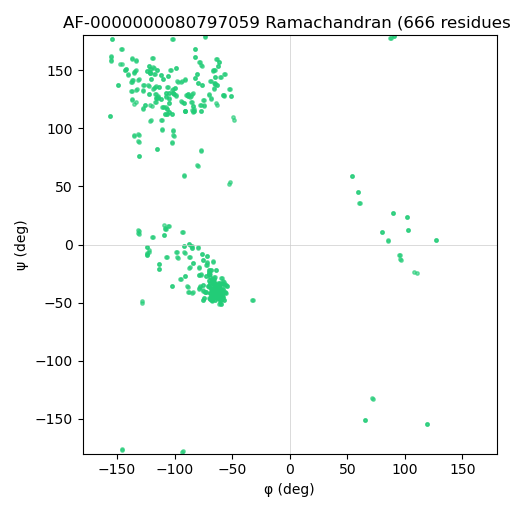9 163 PRO A N 1
ATOM 1255 C CA . PRO A 1 163 ? -5.686 31.814 11.615 1 94.9 163 PRO A CA 1
ATOM 1256 C C . PRO A 1 163 ? -4.749 32.899 12.142 1 94.9 163 PRO A C 1
ATOM 1258 O O . PRO A 1 163 ? -3.939 32.639 13.035 1 94.9 163 PRO A O 1
ATOM 1261 N N . GLY A 1 164 ? -4.871 34.084 11.588 1 93.38 164 GLY A N 1
ATOM 1262 C CA . GLY A 1 164 ? -4.138 35.233 12.094 1 93.38 164 GLY A CA 1
ATOM 1263 C C . GLY A 1 164 ? -2.849 35.498 11.34 1 93.38 164 GLY A C 1
ATOM 1264 O O . GLY A 1 164 ? -2.261 36.575 11.463 1 93.38 164 GLY A O 1
ATOM 1265 N N . MET A 1 165 ? -2.394 34.528 10.499 1 91.97 165 MET A N 1
ATOM 1266 C CA . MET A 1 165 ? -1.129 34.664 9.782 1 91.97 165 MET A CA 1
ATOM 1267 C C . MET A 1 165 ? -1.255 35.665 8.639 1 91.97 165 MET A C 1
ATOM 1269 O O . MET A 1 165 ? -0.346 36.462 8.402 1 91.97 165 MET A O 1
ATOM 1273 N N . GLY A 1 166 ? -2.319 35.653 7.93 1 90.89 166 GLY A N 1
ATOM 1274 C CA . GLY A 1 166 ? -2.514 36.422 6.711 1 90.89 166 GLY A CA 1
ATOM 1275 C C . GLY A 1 166 ? -2.33 37.914 6.91 1 90.89 166 GLY A C 1
ATOM 1276 O O . GLY A 1 166 ? -1.77 38.596 6.05 1 90.89 166 GLY A O 1
ATOM 1277 N N . GLU A 1 167 ? -2.685 38.431 8.008 1 88.17 167 GLU A N 1
ATOM 1278 C CA . GLU A 1 167 ? -2.632 39.86 8.3 1 88.17 167 GLU A CA 1
ATOM 1279 C C . GLU A 1 167 ? -1.215 40.298 8.66 1 88.17 167 GLU A C 1
ATOM 1281 O O . GLU A 1 167 ? -0.923 41.495 8.705 1 88.17 167 GLU A O 1
ATOM 1286 N N . ARG A 1 168 ? -0.355 39.402 8.701 1 91.9 168 ARG A N 1
ATOM 1287 C CA . ARG A 1 168 ? 0.951 39.712 9.275 1 91.9 168 ARG A CA 1
ATOM 1288 C C . ARG A 1 168 ? 2.066 39.457 8.266 1 91.9 168 ARG A C 1
ATOM 1290 O O . ARG A 1 168 ? 3.236 39.725 8.547 1 91.9 168 ARG A O 1
ATOM 1297 N N . VAL A 1 169 ? 1.644 38.909 7.176 1 93.41 169 VAL A N 1
ATOM 1298 C CA . VAL A 1 169 ? 2.639 38.576 6.162 1 93.41 169 VAL A CA 1
ATOM 1299 C C . VAL A 1 169 ? 2.704 39.688 5.117 1 93.41 169 VAL A C 1
ATOM 1301 O O . VAL A 1 169 ? 1.678 40.266 4.752 1 93.41 169 VAL A O 1
ATOM 1304 N N . GLY A 1 170 ? 3.924 40.007 4.685 1 90.53 170 GLY A N 1
ATOM 1305 C CA . GLY A 1 170 ? 4.124 41.017 3.659 1 90.53 170 GLY A CA 1
ATOM 1306 C C . GLY A 1 170 ? 4.181 40.441 2.257 1 90.53 170 GLY A C 1
ATOM 1307 O O . GLY A 1 170 ? 3.857 39.27 2.048 1 90.53 170 GLY A O 1
ATOM 1308 N N . ALA A 1 171 ? 4.412 41.351 1.289 1 88.89 171 ALA A N 1
ATOM 1309 C CA . ALA A 1 171 ? 4.6 40.964 -0.107 1 88.89 171 ALA A CA 1
ATOM 1310 C C . ALA A 1 171 ? 6.048 40.566 -0.376 1 88.89 171 ALA A C 1
ATOM 1312 O O . ALA A 1 171 ? 6.972 41.328 -0.083 1 88.89 171 ALA A O 1
ATOM 1313 N N . GLY A 1 172 ? 6.224 39.377 -0.69 1 92.89 172 GLY A N 1
ATOM 1314 C CA . GLY A 1 172 ? 7.572 38.899 -0.949 1 92.89 172 GLY A CA 1
ATOM 1315 C C . GLY A 1 172 ? 7.879 38.75 -2.428 1 92.89 172 GLY A C 1
ATOM 1316 O O . GLY A 1 172 ? 7.048 39.082 -3.276 1 92.89 172 GLY A O 1
ATOM 1317 N N . ARG A 1 173 ? 9.127 38.382 -2.691 1 94.45 173 ARG A N 1
ATOM 1318 C CA . ARG A 1 173 ? 9.562 38.353 -4.084 1 94.45 173 ARG A CA 1
ATOM 1319 C C . ARG A 1 173 ? 10.098 36.976 -4.461 1 94.45 173 ARG A C 1
ATOM 1321 O O . ARG A 1 173 ? 10.305 36.686 -5.641 1 94.45 173 ARG A O 1
ATOM 1328 N N . TYR A 1 174 ? 10.218 36.134 -3.456 1 97.47 174 TYR A N 1
ATOM 1329 C CA . TYR A 1 174 ? 10.89 34.869 -3.73 1 97.47 174 TYR A CA 1
ATOM 1330 C C . TYR A 1 174 ? 9.879 33.752 -3.958 1 97.47 174 TYR A C 1
ATOM 1332 O O . TYR A 1 174 ? 8.756 33.809 -3.451 1 97.47 174 TYR A O 1
ATOM 1340 N N . LEU A 1 175 ? 10.308 32.809 -4.728 1 98.13 175 LEU A N 1
ATOM 1341 C CA . LEU A 1 175 ? 9.689 31.488 -4.744 1 98.13 175 LEU A CA 1
ATOM 1342 C C . LEU A 1 175 ? 10.23 30.62 -3.613 1 98.13 175 LEU A C 1
ATOM 1344 O O . LEU A 1 175 ? 11.395 30.215 -3.639 1 98.13 175 LEU A O 1
ATOM 1348 N N . CYS A 1 176 ? 9.369 30.271 -2.69 1 97.53 176 CYS A N 1
ATOM 1349 C CA . CYS A 1 176 ? 9.867 29.67 -1.458 1 97.53 176 CYS A CA 1
ATOM 1350 C C . CYS A 1 176 ? 9.575 28.174 -1.424 1 97.53 176 CYS A C 1
ATOM 1352 O O . CYS A 1 176 ? 8.473 27.745 -1.767 1 97.53 176 CYS A O 1
ATOM 1354 N N . PHE A 1 177 ? 10.502 27.413 -1.037 1 96.85 177 PHE A N 1
ATOM 1355 C CA . PHE A 1 177 ? 10.394 25.986 -0.761 1 96.85 177 PHE A CA 1
ATOM 1356 C C . PHE A 1 177 ? 10.54 25.71 0.731 1 96.85 177 PHE A C 1
ATOM 1358 O O . PHE A 1 177 ? 11.657 25.618 1.244 1 96.85 177 PHE A O 1
ATOM 1365 N N . PRO A 1 178 ? 9.404 25.542 1.378 1 94.59 178 PRO A N 1
ATOM 1366 C CA . PRO A 1 178 ? 9.489 25.235 2.808 1 94.59 178 PRO A CA 1
ATOM 1367 C C . PRO A 1 178 ? 9.67 23.743 3.081 1 94.59 178 PRO A C 1
ATOM 1369 O O . PRO A 1 178 ? 8.894 22.922 2.586 1 94.59 178 PRO A O 1
ATOM 1372 N N . SER A 1 179 ? 10.682 23.35 3.873 1 85.63 179 SER A N 1
ATOM 1373 C CA . SER A 1 179 ? 10.877 21.979 4.333 1 85.63 179 SER A CA 1
ATOM 1374 C C . SER A 1 179 ? 11.687 21.94 5.625 1 85.63 179 SER A C 1
ATOM 1376 O O . SER A 1 179 ? 12.877 22.264 5.628 1 85.63 179 SER A O 1
ATOM 1378 N N . SER A 1 180 ? 10.96 21.568 6.677 1 77.68 180 SER A N 1
ATOM 1379 C CA . SER A 1 180 ? 11.654 21.446 7.954 1 77.68 180 SER A CA 1
ATOM 1380 C C . SER A 1 180 ? 12.499 20.178 8.006 1 77.68 180 SER A C 1
ATOM 1382 O O . SER A 1 180 ? 13.583 20.171 8.592 1 77.68 180 SER A O 1
ATOM 1384 N N . TYR A 1 181 ? 11.978 19.111 7.477 1 74.64 181 TYR A N 1
ATOM 1385 C CA . TYR A 1 181 ? 12.673 17.835 7.352 1 74.64 181 TYR A CA 1
ATOM 1386 C C . TYR A 1 181 ? 12.627 17.327 5.916 1 74.64 181 TYR A C 1
ATOM 1388 O O . TYR A 1 181 ? 11.627 17.511 5.218 1 74.64 181 TYR A O 1
ATOM 1396 N N . TYR A 1 182 ? 13.736 16.931 5.505 1 72.97 182 TYR A N 1
ATOM 1397 C CA . TYR A 1 182 ? 13.742 16.531 4.103 1 72.97 182 TYR A CA 1
ATOM 1398 C C . TYR A 1 182 ? 13.443 15.043 3.959 1 72.97 182 TYR A C 1
ATOM 1400 O O . TYR A 1 182 ? 14.167 14.203 4.497 1 72.97 182 TYR A O 1
ATOM 1408 N N . TYR A 1 183 ? 12.365 14.885 3.367 1 76.88 183 TYR A N 1
ATOM 1409 C CA . TYR A 1 183 ? 12.001 13.565 2.864 1 76.88 183 TYR A CA 1
ATOM 1410 C C . TYR A 1 183 ? 11.863 13.579 1.346 1 76.88 183 TYR A C 1
ATOM 1412 O O . TYR A 1 183 ? 11.458 14.587 0.763 1 76.88 183 TYR A O 1
ATOM 1420 N N . SER A 1 184 ? 12.2 12.496 0.724 1 80.49 184 SER A N 1
ATOM 1421 C CA . SER A 1 184 ? 12.251 12.443 -0.734 1 80.49 184 SER A CA 1
ATOM 1422 C C . SER A 1 184 ? 10.905 12.811 -1.348 1 80.49 184 SER A C 1
ATOM 1424 O O . SER A 1 184 ? 10.85 13.42 -2.418 1 80.49 184 SER A O 1
ATOM 1426 N N . TYR A 1 185 ? 9.85 12.485 -0.644 1 85.04 185 TYR A N 1
ATOM 1427 C CA . TYR A 1 185 ? 8.526 12.701 -1.216 1 85.04 185 TYR A CA 1
ATOM 1428 C C . TYR A 1 185 ? 8.187 14.186 -1.261 1 85.04 185 TYR A C 1
ATOM 1430 O O . TYR A 1 185 ? 7.237 14.593 -1.935 1 85.04 185 TYR A O 1
ATOM 1438 N N . GLN A 1 186 ? 8.997 14.993 -0.633 1 90.6 186 GLN A N 1
ATOM 1439 C CA . GLN A 1 186 ? 8.718 16.425 -0.603 1 90.6 186 GLN A CA 1
ATOM 1440 C C . GLN A 1 186 ? 9.121 17.091 -1.916 1 90.6 186 GLN A C 1
ATOM 1442 O O . GLN A 1 186 ? 8.743 18.234 -2.18 1 90.6 186 GLN A O 1
ATOM 1447 N N . GLY A 1 187 ? 10.01 16.472 -2.74 1 93.41 187 GLY A N 1
ATOM 1448 C CA . GLY A 1 187 ? 10.25 16.897 -4.109 1 93.41 187 GLY A CA 1
ATOM 1449 C C . GLY A 1 187 ? 11.352 17.934 -4.227 1 93.41 187 GLY A C 1
ATOM 1450 O O . GLY A 1 187 ? 11.351 18.744 -5.156 1 93.41 187 GLY A O 1
ATOM 1451 N N . LEU A 1 188 ? 12.267 17.88 -3.245 1 93.45 188 LEU A N 1
ATOM 1452 C CA . LEU A 1 188 ? 13.388 18.809 -3.333 1 93.45 188 LEU A CA 1
ATOM 1453 C C . LEU A 1 188 ? 14.171 18.596 -4.624 1 93.45 188 LEU A C 1
ATOM 1455 O O . LEU A 1 188 ? 14.621 19.559 -5.248 1 93.45 188 LEU A O 1
ATOM 1459 N N . ASP A 1 189 ? 14.333 17.358 -5.015 1 94.55 189 ASP A N 1
ATOM 1460 C CA . ASP A 1 189 ? 15.075 17.054 -6.234 1 94.55 189 ASP A CA 1
ATOM 1461 C C . ASP A 1 189 ? 14.37 17.626 -7.463 1 94.55 189 ASP A C 1
ATOM 1463 O O . ASP A 1 189 ? 15.018 18.178 -8.355 1 94.55 189 ASP A O 1
ATOM 1467 N N . VAL A 1 190 ? 13.061 17.514 -7.5 1 97.12 190 VAL A N 1
ATOM 1468 C CA . VAL A 1 190 ? 12.27 18.064 -8.596 1 97.12 190 VAL A CA 1
ATOM 1469 C C . VAL A 1 190 ? 12.404 19.585 -8.619 1 97.12 190 VAL A C 1
ATOM 1471 O O . VAL A 1 190 ? 12.573 20.183 -9.684 1 97.12 190 VAL A O 1
ATOM 1474 N N . PHE A 1 191 ? 12.376 20.173 -7.458 1 97.42 191 PHE A N 1
ATOM 1475 C CA . PHE A 1 191 ? 12.494 21.618 -7.299 1 97.42 191 PHE A CA 1
ATOM 1476 C C . PHE A 1 191 ? 13.847 22.109 -7.801 1 97.42 191 PHE A C 1
ATOM 1478 O O . PHE A 1 191 ? 13.916 23.057 -8.585 1 97.42 191 PHE A O 1
ATOM 1485 N N . LEU A 1 192 ? 14.871 21.448 -7.432 1 97.06 192 LEU A N 1
ATOM 1486 C CA . LEU A 1 192 ? 16.218 21.871 -7.798 1 97.06 192 LEU A CA 1
ATOM 1487 C C . LEU A 1 192 ? 16.445 21.723 -9.299 1 97.06 192 LEU A C 1
ATOM 1489 O O . LEU A 1 192 ? 17.105 22.561 -9.917 1 97.06 192 LEU A O 1
ATOM 1493 N N . LYS A 1 193 ? 15.913 20.678 -9.848 1 98.02 193 LYS A N 1
ATOM 1494 C CA . LYS A 1 193 ? 16.013 20.492 -11.293 1 98.02 193 LYS A CA 1
ATOM 1495 C C . LYS A 1 193 ? 15.299 21.614 -12.042 1 98.02 193 LYS A C 1
ATOM 1497 O O . LYS A 1 193 ? 15.813 22.129 -13.036 1 98.02 193 LYS A O 1
ATOM 1502 N N . ALA A 1 194 ? 14.134 21.986 -11.572 1 98.53 194 ALA A N 1
ATOM 1503 C CA . ALA A 1 194 ? 13.389 23.08 -12.189 1 98.53 194 ALA A CA 1
ATOM 1504 C C . ALA A 1 194 ? 14.152 24.396 -12.074 1 98.53 194 ALA A C 1
ATOM 1506 O O . ALA A 1 194 ? 14.242 25.156 -13.042 1 98.53 194 ALA A O 1
ATOM 1507 N N . VAL A 1 195 ? 14.753 24.692 -10.933 1 98.23 195 VAL A N 1
ATOM 1508 C CA . VAL A 1 195 ? 15.506 25.916 -10.676 1 98.23 195 VAL A CA 1
ATOM 1509 C C . VAL A 1 195 ? 16.666 26.025 -11.663 1 98.23 195 VAL A C 1
ATOM 1511 O O . VAL A 1 195 ? 16.923 27.1 -12.212 1 98.23 195 VAL A O 1
ATOM 1514 N N . LYS A 1 196 ? 17.285 24.921 -11.856 1 97.84 196 LYS A N 1
ATOM 1515 C CA . LYS A 1 196 ? 18.419 24.892 -12.776 1 97.84 196 LYS A CA 1
ATOM 1516 C C . LYS A 1 196 ? 17.961 25.075 -14.22 1 97.84 196 LYS A C 1
ATOM 1518 O O . LYS A 1 196 ? 18.517 25.894 -14.954 1 97.84 196 LYS A O 1
ATOM 1523 N N . MET A 1 197 ? 16.963 24.397 -14.579 1 98.3 197 MET A N 1
ATOM 1524 C CA . MET A 1 197 ? 16.485 24.377 -15.958 1 98.3 197 MET A CA 1
ATOM 1525 C C . MET A 1 197 ? 15.998 25.757 -16.386 1 98.3 197 MET A C 1
ATOM 1527 O O . MET A 1 197 ? 16.154 26.143 -17.546 1 98.3 197 MET A O 1
ATOM 1531 N N . PHE A 1 198 ? 15.409 26.485 -15.516 1 98.31 198 PHE A N 1
ATOM 1532 C CA . PHE A 1 198 ? 14.77 27.746 -15.875 1 98.31 198 PHE A CA 1
ATOM 1533 C C . PHE A 1 198 ? 15.556 28.928 -15.322 1 98.31 198 PHE A C 1
ATOM 1535 O O . PHE A 1 198 ? 15.067 30.059 -15.319 1 98.31 198 PHE A O 1
ATOM 1542 N N . ASP A 1 199 ? 16.786 28.71 -14.748 1 97.17 199 ASP A N 1
ATOM 1543 C CA . ASP A 1 199 ? 17.706 29.717 -14.228 1 97.17 199 ASP A CA 1
ATOM 1544 C C . ASP A 1 199 ? 17.016 30.616 -13.205 1 97.17 199 ASP A C 1
ATOM 1546 O O . ASP A 1 199 ? 17.009 31.84 -13.35 1 97.17 199 ASP A O 1
ATOM 1550 N N . LEU A 1 200 ? 16.505 29.96 -12.141 1 97.84 200 LEU A N 1
ATOM 1551 C CA . LEU A 1 200 ? 15.701 30.684 -11.162 1 97.84 200 LEU A CA 1
ATOM 1552 C C . LEU A 1 200 ? 16.466 30.861 -9.855 1 97.84 200 LEU A C 1
ATOM 1554 O O . LEU A 1 200 ? 15.882 31.233 -8.834 1 97.84 200 LEU A O 1
ATOM 1558 N N . LYS A 1 201 ? 17.743 30.632 -9.821 1 96.72 201 LYS A N 1
ATOM 1559 C CA . LYS A 1 201 ? 18.544 30.587 -8.6 1 96.72 201 LYS A CA 1
ATOM 1560 C C . LYS A 1 201 ? 18.398 31.878 -7.799 1 96.72 201 LYS A C 1
ATOM 1562 O O . LYS A 1 201 ? 18.372 31.85 -6.567 1 96.72 201 LYS A O 1
ATOM 1567 N N . ASP A 1 202 ? 18.261 32.959 -8.447 1 96.88 202 ASP A N 1
ATOM 1568 C CA . ASP A 1 202 ? 18.241 34.254 -7.773 1 96.88 202 ASP A CA 1
ATOM 1569 C C . ASP A 1 202 ? 16.838 34.592 -7.275 1 96.88 202 ASP A C 1
ATOM 1571 O O . ASP A 1 202 ? 16.649 35.575 -6.555 1 96.88 202 ASP A O 1
ATOM 1575 N N . TYR A 1 203 ? 15.896 33.758 -7.518 1 97.69 203 TYR A N 1
ATOM 1576 C CA . TYR A 1 203 ? 14.507 34.064 -7.194 1 97.69 203 TYR A CA 1
ATOM 1577 C C . TYR A 1 203 ? 13.946 33.058 -6.196 1 97.69 203 TYR A C 1
ATOM 1579 O O . TYR A 1 203 ? 12.755 33.09 -5.876 1 97.69 203 TYR A O 1
ATOM 1587 N N . VAL A 1 204 ? 14.786 32.135 -5.659 1 97.85 204 VAL A N 1
ATOM 1588 C CA . VAL A 1 204 ? 14.26 31.082 -4.797 1 97.85 204 VAL A CA 1
ATOM 1589 C C . VAL A 1 204 ? 14.811 31.248 -3.382 1 97.85 204 VAL A C 1
ATOM 1591 O O . VAL A 1 204 ? 15.882 31.829 -3.191 1 97.85 204 VAL A O 1
ATOM 1594 N N . LEU A 1 205 ? 14.066 30.833 -2.421 1 96.8 205 LEU A N 1
ATOM 1595 C CA . LEU A 1 205 ? 14.411 30.837 -1.003 1 96.8 205 LEU A CA 1
ATOM 1596 C C . LEU A 1 205 ? 13.998 29.528 -0.34 1 96.8 205 LEU A C 1
ATOM 1598 O O . LEU A 1 205 ? 12.844 29.107 -0.452 1 96.8 205 LEU A O 1
ATOM 1602 N N . LEU A 1 206 ? 14.924 28.845 0.3 1 96.16 206 LEU A N 1
ATOM 1603 C CA . LEU A 1 206 ? 14.633 27.654 1.09 1 96.16 206 LEU A CA 1
ATOM 1604 C C . LEU A 1 206 ? 14.288 28.026 2.528 1 96.16 206 LEU A C 1
ATOM 1606 O O . LEU A 1 206 ? 14.986 28.83 3.15 1 96.16 206 LEU A O 1
ATOM 1610 N N . ILE A 1 207 ? 13.187 27.5 3.002 1 94.53 207 ILE A N 1
ATOM 1611 C CA . ILE A 1 207 ? 12.797 27.73 4.389 1 94.53 207 ILE A CA 1
ATOM 1612 C C . ILE A 1 207 ? 12.902 26.427 5.178 1 94.53 207 ILE A C 1
ATOM 1614 O O . ILE A 1 207 ? 12.204 25.455 4.88 1 94.53 207 ILE A O 1
ATOM 1618 N N . GLY A 1 208 ? 13.623 26.405 6.242 1 90.47 208 GLY A N 1
ATOM 1619 C CA . GLY A 1 208 ? 13.805 25.225 7.072 1 90.47 208 GLY A CA 1
ATOM 1620 C C . GLY A 1 208 ? 15.252 24.779 7.166 1 90.47 208 GLY A C 1
ATOM 1621 O O . GLY A 1 208 ? 16.168 25.588 7.009 1 90.47 208 GLY A O 1
ATOM 1622 N N . LYS A 1 209 ? 15.507 23.485 7.423 1 83.04 209 LYS A N 1
ATOM 1623 C CA . LYS A 1 209 ? 16.854 22.964 7.643 1 83.04 209 LYS A CA 1
ATOM 1624 C C . LYS A 1 209 ? 17.462 22.444 6.344 1 83.04 209 LYS A C 1
ATOM 1626 O O . LYS A 1 209 ? 18.531 21.831 6.355 1 83.04 209 LYS A O 1
ATOM 1631 N N . VAL A 1 210 ? 16.85 22.714 5.332 1 79.6 210 VAL A N 1
ATOM 1632 C CA . VAL A 1 210 ? 17.374 22.308 4.032 1 79.6 210 VAL A CA 1
ATOM 1633 C C . VAL A 1 210 ? 18.367 23.352 3.526 1 79.6 210 VAL A C 1
ATOM 1635 O O . VAL A 1 210 ? 18.066 24.548 3.507 1 79.6 210 VAL A O 1
ATOM 1638 N N . ASN A 1 211 ? 19.61 22.928 3.24 1 81.05 211 ASN A N 1
ATOM 1639 C CA . ASN A 1 211 ? 20.627 23.813 2.682 1 81.05 211 ASN A CA 1
ATOM 1640 C C . ASN A 1 211 ? 21.245 23.227 1.416 1 81.05 211 ASN A C 1
ATOM 1642 O O . ASN A 1 211 ? 21.736 22.097 1.425 1 81.05 211 ASN A O 1
ATOM 1646 N N . VAL A 1 212 ? 21.012 23.944 0.436 1 85.39 212 VAL A N 1
ATOM 1647 C CA . VAL A 1 212 ? 21.606 23.589 -0.848 1 85.39 212 VAL A CA 1
ATOM 1648 C C . VAL A 1 212 ? 22.601 24.667 -1.273 1 85.39 212 VAL A C 1
ATOM 1650 O O . VAL A 1 212 ? 22.277 25.857 -1.266 1 85.39 212 VAL A O 1
ATOM 1653 N N . GLY A 1 213 ? 23.81 24.314 -1.569 1 85.68 213 GLY A N 1
ATOM 1654 C CA . GLY A 1 213 ? 24.836 25.266 -1.964 1 85.68 213 GLY A CA 1
ATOM 1655 C C . GLY A 1 213 ? 24.392 26.193 -3.079 1 85.68 213 GLY A C 1
ATOM 1656 O O . GLY A 1 213 ? 23.822 25.745 -4.077 1 85.68 213 GLY A O 1
ATOM 1657 N N . GLY A 1 214 ? 24.544 27.536 -2.88 1 90.02 214 GLY A N 1
ATOM 1658 C CA . GLY A 1 214 ? 24.257 28.522 -3.91 1 90.02 214 GLY A CA 1
ATOM 1659 C C . GLY A 1 214 ? 22.858 29.101 -3.807 1 90.02 214 GLY A C 1
ATOM 1660 O O . GLY A 1 214 ? 22.531 30.071 -4.495 1 90.02 214 GLY A O 1
ATOM 1661 N N . LEU A 1 215 ? 22.037 28.515 -2.936 1 94.32 215 LEU A N 1
ATOM 1662 C CA . LEU A 1 215 ? 20.683 29.033 -2.778 1 94.32 215 LEU A CA 1
ATOM 1663 C C . LEU A 1 215 ? 20.504 29.679 -1.408 1 94.32 215 LEU A C 1
ATOM 1665 O O . LEU A 1 215 ? 21.101 29.235 -0.425 1 94.32 215 LEU A O 1
ATOM 1669 N N . LYS A 1 216 ? 19.708 30.733 -1.326 1 95.22 216 LYS A N 1
ATOM 1670 C CA . LYS A 1 216 ? 19.373 31.386 -0.064 1 95.22 216 LYS A CA 1
ATOM 1671 C C . LYS A 1 216 ? 18.5 30.486 0.805 1 95.22 216 LYS A C 1
ATOM 1673 O O . LYS A 1 216 ? 17.636 29.77 0.295 1 95.22 216 LYS A O 1
ATOM 1678 N N . SER A 1 217 ? 18.778 30.522 2.09 1 94.36 217 SER A N 1
ATOM 1679 C CA . SER A 1 217 ? 17.987 29.731 3.028 1 94.36 217 SER A CA 1
ATOM 1680 C C . SER A 1 217 ? 17.762 30.485 4.334 1 94.36 217 SER A C 1
ATOM 1682 O O . SER A 1 217 ? 18.556 31.353 4.701 1 94.36 217 SER A O 1
ATOM 1684 N N . VAL A 1 218 ? 16.649 30.207 5.004 1 93.54 218 VAL A N 1
ATOM 1685 C CA . VAL A 1 218 ? 16.34 30.738 6.327 1 93.54 218 VAL A CA 1
ATOM 1686 C C . VAL A 1 218 ? 15.688 29.652 7.18 1 93.54 218 VAL A C 1
ATOM 1688 O O . VAL A 1 218 ? 15.003 28.77 6.657 1 93.54 218 VAL A O 1
ATOM 1691 N N . VAL A 1 219 ? 15.927 29.648 8.417 1 91.35 219 VAL A N 1
ATOM 1692 C CA . VAL A 1 219 ? 15.279 28.75 9.366 1 91.35 219 VAL A CA 1
ATOM 1693 C C . VAL A 1 219 ? 14.276 29.53 10.214 1 91.35 219 VAL A C 1
ATOM 1695 O O . VAL A 1 219 ? 14.604 30.587 10.759 1 91.35 219 VAL A O 1
ATOM 1698 N N . ALA A 1 220 ? 13.07 29.063 10.257 1 90.7 220 ALA A N 1
ATOM 1699 C CA . ALA A 1 220 ? 12.018 29.716 11.032 1 90.7 220 ALA A CA 1
ATOM 1700 C C . ALA A 1 220 ? 11.661 28.898 12.27 1 90.7 220 ALA A C 1
ATOM 1702 O O . ALA A 1 220 ? 11.097 27.807 12.159 1 90.7 220 ALA A O 1
ATOM 1703 N N . LYS A 1 221 ? 11.958 29.394 13.379 1 90.97 221 LYS A N 1
ATOM 1704 C CA . LYS A 1 221 ? 11.576 28.783 14.65 1 90.97 221 LYS A CA 1
ATOM 1705 C C . LYS A 1 221 ? 10.386 29.508 15.272 1 90.97 221 LYS A C 1
ATOM 1707 O O . LYS A 1 221 ? 10.5 30.666 15.678 1 90.97 221 LYS A O 1
ATOM 1712 N N . GLY A 1 222 ? 9.339 28.804 15.286 1 92.21 222 GLY A N 1
ATOM 1713 C CA . GLY A 1 222 ? 8.123 29.416 15.798 1 92.21 222 GLY A CA 1
ATOM 1714 C C . GLY A 1 222 ? 7.336 30.159 14.736 1 92.21 222 GLY A C 1
ATOM 1715 O O . GLY A 1 222 ? 7.781 30.274 13.592 1 92.21 222 GLY A O 1
ATOM 1716 N N . VAL A 1 223 ? 6.196 30.693 15.118 1 94.59 223 VAL A N 1
ATOM 1717 C CA . VAL A 1 223 ? 5.252 31.271 14.168 1 94.59 223 VAL A CA 1
ATOM 1718 C C . VAL A 1 223 ? 5.734 32.653 13.735 1 94.59 223 VAL A C 1
ATOM 1720 O O . VAL A 1 223 ? 5.55 33.05 12.582 1 94.59 223 VAL A O 1
ATOM 1723 N N . ARG A 1 224 ? 6.356 33.439 14.632 1 94.45 224 ARG A N 1
ATOM 1724 C CA . ARG A 1 224 ? 6.848 34.768 14.285 1 94.45 224 ARG A CA 1
ATOM 1725 C C . ARG A 1 224 ? 7.885 34.695 13.169 1 94.45 224 ARG A C 1
ATOM 1727 O O . ARG A 1 224 ? 7.833 35.473 12.214 1 94.45 224 ARG A O 1
ATOM 1734 N N . GLU A 1 225 ? 8.765 33.783 13.375 1 94.99 225 GLU A N 1
ATOM 1735 C CA . GLU A 1 225 ? 9.802 33.614 12.362 1 94.99 225 GLU A CA 1
ATOM 1736 C C . GLU A 1 225 ? 9.224 33.04 11.072 1 94.99 225 GLU A C 1
ATOM 1738 O O . GLU A 1 225 ? 9.69 33.366 9.978 1 94.99 225 GLU A O 1
ATOM 1743 N N . LEU A 1 226 ? 8.231 32.218 11.234 1 95.2 226 LEU A N 1
ATOM 1744 C CA . LEU A 1 226 ? 7.566 31.689 10.048 1 95.2 226 LEU A CA 1
ATOM 1745 C C . LEU A 1 226 ? 6.894 32.807 9.257 1 95.2 226 LEU A C 1
ATOM 1747 O O . LEU A 1 226 ? 6.988 32.846 8.028 1 95.2 226 LEU A O 1
ATOM 1751 N N . VAL A 1 227 ? 6.219 33.72 9.946 1 96.25 227 VAL A N 1
ATOM 1752 C CA . VAL A 1 227 ? 5.573 34.872 9.326 1 96.25 227 VAL A CA 1
ATOM 1753 C C . VAL A 1 227 ? 6.619 35.734 8.621 1 96.25 227 VAL A C 1
ATOM 1755 O O . VAL A 1 227 ? 6.405 36.181 7.492 1 96.25 227 VAL A O 1
ATOM 1758 N N . LYS A 1 228 ? 7.738 35.926 9.26 1 96.06 228 LYS A N 1
ATOM 1759 C CA . LYS A 1 228 ? 8.823 36.696 8.658 1 96.06 228 LYS A CA 1
ATOM 1760 C C . LYS A 1 228 ? 9.331 36.028 7.384 1 96.06 228 LYS A C 1
ATOM 1762 O O . LYS A 1 228 ? 9.563 36.698 6.375 1 96.06 228 LYS A O 1
ATOM 1767 N N . ALA A 1 229 ? 9.502 34.759 7.489 1 96.24 229 ALA A N 1
ATOM 1768 C CA . ALA A 1 229 ? 9.984 34.024 6.323 1 96.24 229 ALA A CA 1
ATOM 1769 C C . ALA A 1 229 ? 8.99 34.113 5.169 1 96.24 229 ALA A C 1
ATOM 1771 O O . ALA A 1 229 ? 9.377 34.368 4.026 1 96.24 229 ALA A O 1
ATOM 1772 N N . TYR A 1 230 ? 7.716 33.935 5.429 1 96.65 230 TYR A N 1
ATOM 1773 C CA . TYR A 1 230 ? 6.691 33.948 4.392 1 96.65 230 TYR A CA 1
ATOM 1774 C C . TYR A 1 230 ? 6.495 35.353 3.835 1 96.65 230 TYR A C 1
ATOM 1776 O O . TYR A 1 230 ? 5.999 35.522 2.719 1 96.65 230 TYR A O 1
ATOM 1784 N N . SER A 1 231 ? 6.893 36.359 4.629 1 96.81 231 SER A N 1
ATOM 1785 C CA . SER A 1 231 ? 6.832 37.735 4.148 1 96.81 231 SER A CA 1
ATOM 1786 C C . SER A 1 231 ? 7.821 37.969 3.011 1 96.81 231 SER A C 1
ATOM 1788 O O . SER A 1 231 ? 7.721 38.964 2.29 1 96.81 231 SER A O 1
ATOM 1790 N N . LEU A 1 232 ? 8.733 37.049 2.851 1 96.46 232 LEU A N 1
ATOM 1791 C CA . LEU A 1 232 ? 9.693 37.144 1.757 1 96.46 232 LEU A CA 1
ATOM 1792 C C . LEU A 1 232 ? 9.184 36.411 0.521 1 96.46 232 LEU A C 1
ATOM 1794 O O . LEU A 1 232 ? 9.754 36.544 -0.565 1 96.46 232 LEU A O 1
ATOM 1798 N N . CYS A 1 233 ? 8.087 35.713 0.616 1 96.92 233 CYS A N 1
ATOM 1799 C CA . CYS A 1 233 ? 7.65 34.793 -0.428 1 96.92 233 CYS A CA 1
ATOM 1800 C C . CYS A 1 233 ? 6.589 35.437 -1.313 1 96.92 233 CYS A C 1
ATOM 1802 O O . CYS A 1 233 ? 5.629 36.023 -0.811 1 96.92 233 CYS A O 1
ATOM 1804 N N . LYS A 1 234 ? 6.807 35.401 -2.524 1 96.6 234 LYS A N 1
ATOM 1805 C CA . LYS A 1 234 ? 5.747 35.664 -3.493 1 96.6 234 LYS A CA 1
ATOM 1806 C C . LYS A 1 234 ? 4.846 34.445 -3.667 1 96.6 234 LYS A C 1
ATOM 1808 O O . LYS A 1 234 ? 3.632 34.583 -3.83 1 96.6 234 LYS A O 1
ATOM 1813 N N . ALA A 1 235 ? 5.469 33.325 -3.635 1 98.02 235 ALA A N 1
ATOM 1814 C CA . ALA A 1 235 ? 4.757 32.059 -3.793 1 98.02 235 ALA A CA 1
ATOM 1815 C C . ALA A 1 235 ? 5.415 30.954 -2.973 1 98.02 235 ALA A C 1
ATOM 1817 O O . ALA A 1 235 ? 6.604 31.031 -2.656 1 98.02 235 ALA A O 1
ATOM 1818 N N . VAL A 1 236 ? 4.609 29.966 -2.642 1 98.07 236 VAL A N 1
ATOM 1819 C CA . VAL A 1 236 ? 5.083 28.76 -1.972 1 98.07 236 VAL A CA 1
ATOM 1820 C C . VAL A 1 236 ? 5.071 27.587 -2.951 1 98.07 236 VAL A C 1
ATOM 1822 O O . VAL A 1 236 ? 4.082 27.366 -3.653 1 98.07 236 VAL A O 1
ATOM 1825 N N . ILE A 1 237 ? 6.207 26.862 -3.003 1 98.46 237 ILE A N 1
ATOM 1826 C CA . ILE A 1 237 ? 6.374 25.728 -3.906 1 98.46 237 ILE A CA 1
ATOM 1827 C C . ILE A 1 237 ? 6.283 24.423 -3.117 1 98.46 237 ILE A C 1
ATOM 1829 O O . ILE A 1 237 ? 7.053 24.203 -2.179 1 98.46 237 ILE A O 1
ATOM 1833 N N . SER A 1 238 ? 5.34 23.531 -3.455 1 97.61 238 SER A N 1
ATOM 1834 C CA . SER A 1 238 ? 5.115 22.255 -2.784 1 97.61 238 SER A CA 1
ATOM 1835 C C . SER A 1 238 ? 5.025 21.111 -3.789 1 97.61 238 SER A C 1
ATOM 1837 O O . SER A 1 238 ? 3.954 20.534 -3.987 1 97.61 238 SER A O 1
ATOM 1839 N N . PRO A 1 239 ? 6.164 20.695 -4.308 1 97.29 239 PRO A N 1
ATOM 1840 C CA . PRO A 1 239 ? 6.18 19.712 -5.395 1 97.29 239 PRO A CA 1
ATOM 1841 C C . PRO A 1 239 ? 6.271 18.274 -4.889 1 97.29 239 PRO A C 1
ATOM 1843 O O . PRO A 1 239 ? 7.145 17.518 -5.321 1 97.29 239 PRO A O 1
ATOM 1846 N N . HIS A 1 240 ? 5.308 17.861 -4.104 1 95.4 240 HIS A N 1
ATOM 1847 C CA . HIS A 1 240 ? 5.294 16.512 -3.55 1 95.4 240 HIS A CA 1
ATOM 1848 C C . HIS A 1 240 ? 5.264 15.463 -4.657 1 95.4 240 HIS A C 1
ATOM 1850 O O . HIS A 1 240 ? 4.642 15.672 -5.7 1 95.4 240 HIS A O 1
ATOM 1856 N N . LYS A 1 241 ? 5.948 14.38 -4.399 1 93.04 241 LYS A N 1
ATOM 1857 C CA . LYS A 1 241 ? 6.027 13.289 -5.367 1 93.04 241 LYS A CA 1
ATOM 1858 C C . LYS A 1 241 ? 5.099 12.142 -4.979 1 93.04 241 LYS A C 1
ATOM 1860 O O . LYS A 1 241 ? 4.982 11.803 -3.8 1 93.04 241 LYS A O 1
ATOM 1865 N N . ASP A 1 242 ? 4.427 11.748 -5.977 1 88.13 242 ASP A N 1
ATOM 1866 C CA . ASP A 1 242 ? 3.678 10.51 -5.787 1 88.13 242 ASP A CA 1
ATOM 1867 C C . ASP A 1 242 ? 4.6 9.295 -5.852 1 88.13 242 ASP A C 1
ATOM 1869 O O . ASP A 1 242 ? 5.767 9.414 -6.23 1 88.13 242 ASP A O 1
ATOM 1873 N N . SER A 1 243 ? 4.103 8.231 -5.148 1 79.38 243 SER A N 1
ATOM 1874 C CA . SER A 1 243 ? 4.961 7.05 -5.158 1 79.38 243 SER A CA 1
ATOM 1875 C C . SER A 1 243 ? 4.153 5.782 -5.411 1 79.38 243 SER A C 1
ATOM 1877 O O . SER A 1 243 ? 2.929 5.78 -5.265 1 79.38 243 SER A O 1
ATOM 1879 N N . THR A 1 244 ? 4.725 4.849 -6.033 1 78.15 244 THR A N 1
ATOM 1880 C CA . THR A 1 244 ? 4.26 3.467 -6.091 1 78.15 244 THR A CA 1
ATOM 1881 C C . THR A 1 244 ? 5.062 2.587 -5.136 1 78.15 244 THR A C 1
ATOM 1883 O O . THR A 1 244 ? 6.278 2.747 -5.008 1 78.15 244 THR A O 1
ATOM 1886 N N . PRO A 1 245 ? 4.471 1.804 -4.306 1 78.16 245 PRO A N 1
ATOM 1887 C CA . PRO A 1 245 ? 3.135 1.23 -4.487 1 78.16 245 PRO A CA 1
ATOM 1888 C C . PRO A 1 245 ? 2.054 2.002 -3.736 1 78.16 245 PRO A C 1
ATOM 1890 O O . PRO A 1 245 ? 0.863 1.72 -3.897 1 78.16 245 PRO A O 1
ATOM 1893 N N . VAL A 1 246 ? 2.365 2.932 -2.969 1 78.59 246 VAL A N 1
ATOM 1894 C CA . VAL A 1 246 ? 1.368 3.659 -2.19 1 78.59 246 VAL A CA 1
ATOM 1895 C C . VAL A 1 246 ? 1.341 5.124 -2.623 1 78.59 246 VAL A C 1
ATOM 1897 O O . VAL A 1 246 ? 2.359 5.817 -2.553 1 78.59 246 VAL A O 1
ATOM 1900 N N . PRO A 1 247 ? 0.16 5.509 -3.027 1 84.88 247 PRO A N 1
ATOM 1901 C CA . PRO A 1 247 ? 0.024 6.915 -3.417 1 84.88 247 PRO A CA 1
ATOM 1902 C C . PRO A 1 247 ? 0.291 7.876 -2.261 1 84.88 247 PRO A C 1
ATOM 1904 O O . PRO A 1 247 ? 0.149 7.5 -1.095 1 84.88 247 PRO A O 1
ATOM 1907 N N . PHE A 1 248 ? 0.712 9.053 -2.611 1 89.88 248 PHE A N 1
ATOM 1908 C CA . PHE A 1 248 ? 0.88 10.099 -1.61 1 89.88 248 PHE A CA 1
ATOM 1909 C C . PHE A 1 248 ? -0.392 10.272 -0.789 1 89.88 248 PHE A C 1
ATOM 1911 O O . PHE A 1 248 ? -1.493 10.321 -1.343 1 89.88 248 PHE A O 1
ATOM 1918 N N . PHE A 1 249 ? -0.251 10.345 0.505 1 91.29 249 PHE A N 1
ATOM 1919 C CA . PHE A 1 249 ? -1.434 10.348 1.356 1 91.29 249 PHE A CA 1
ATOM 1920 C C . PHE A 1 249 ? -1.362 11.475 2.38 1 91.29 249 PHE A C 1
ATOM 1922 O O . PHE A 1 249 ? -2.167 11.526 3.312 1 91.29 249 PHE A O 1
ATOM 1929 N N . GLY A 1 250 ? -0.448 12.323 2.243 1 91.31 250 GLY A N 1
ATOM 1930 C CA . GLY A 1 250 ? -0.236 13.35 3.251 1 91.31 250 GLY A CA 1
ATOM 1931 C C . GLY A 1 250 ? -1.166 14.538 3.098 1 91.31 250 GLY A C 1
ATOM 1932 O O . GLY A 1 250 ? -1.838 14.679 2.074 1 91.31 250 GLY A O 1
ATOM 1933 N N . SER A 1 251 ? -1.299 15.274 4.089 1 95.13 251 SER A N 1
ATOM 1934 C CA . SER A 1 251 ? -1.879 16.611 4.164 1 95.13 251 SER A CA 1
ATOM 1935 C C . SER A 1 251 ? -0.833 17.645 4.567 1 95.13 251 SER A C 1
ATOM 1937 O O . SER A 1 251 ? -0.763 18.044 5.731 1 95.13 251 SER A O 1
ATOM 1939 N N . PRO A 1 252 ? -0.081 18.079 3.602 1 94.13 252 PRO A N 1
ATOM 1940 C CA . PRO A 1 252 ? 1.107 18.866 3.942 1 94.13 252 PRO A CA 1
ATOM 1941 C C . PRO A 1 252 ? 0.762 20.207 4.587 1 94.13 252 PRO A C 1
ATOM 1943 O O . PRO A 1 252 ? -0.05 20.964 4.048 1 94.13 252 PRO A O 1
ATOM 1946 N N . THR A 1 253 ? 1.464 20.487 5.631 1 95.07 253 THR A N 1
ATOM 1947 C CA . THR A 1 253 ? 1.226 21.738 6.342 1 95.07 253 THR A CA 1
ATOM 1948 C C . THR A 1 253 ? 1.684 22.93 5.507 1 95.07 253 THR A C 1
ATOM 1950 O O . THR A 1 253 ? 1.11 24.017 5.601 1 95.07 253 THR A O 1
ATOM 1953 N N . LYS A 1 254 ? 2.662 22.778 4.62 1 95.27 254 LYS A N 1
ATOM 1954 C CA . LYS A 1 254 ? 3.132 23.907 3.824 1 95.27 254 LYS A CA 1
ATOM 1955 C C . LYS A 1 254 ? 2.043 24.402 2.875 1 95.27 254 LYS A C 1
ATOM 1957 O O . LYS A 1 254 ? 1.993 25.588 2.544 1 95.27 254 LYS A O 1
ATOM 1962 N N . VAL A 1 255 ? 1.174 23.539 2.492 1 97.67 255 VAL A N 1
ATOM 1963 C CA . VAL A 1 255 ? 0.059 23.916 1.63 1 97.67 255 VAL A CA 1
ATOM 1964 C C . VAL A 1 255 ? -0.902 24.824 2.394 1 97.67 255 VAL A C 1
ATOM 1966 O O . VAL A 1 255 ? -1.272 25.895 1.908 1 97.67 255 VAL A O 1
ATOM 1969 N N . VAL A 1 256 ? -1.204 24.462 3.59 1 97.84 256 VAL A N 1
ATOM 1970 C CA . VAL A 1 256 ? -2.17 25.25 4.347 1 97.84 256 VAL A CA 1
ATOM 1971 C C . VAL A 1 256 ? -1.492 26.497 4.91 1 97.84 256 VAL A C 1
ATOM 1973 O O . VAL A 1 256 ? -2.136 27.533 5.091 1 97.84 256 VAL A O 1
ATOM 1976 N N . ASP A 1 257 ? -0.202 26.431 5.113 1 96.81 257 ASP A N 1
ATOM 1977 C CA . ASP A 1 257 ? 0.534 27.635 5.488 1 96.81 257 ASP A CA 1
ATOM 1978 C C . ASP A 1 257 ? 0.473 28.683 4.38 1 96.81 257 ASP A C 1
ATOM 1980 O O . ASP A 1 257 ? 0.336 29.878 4.654 1 96.81 257 ASP A O 1
ATOM 1984 N N . ALA A 1 258 ? 0.612 28.265 3.171 1 97.1 258 ALA A N 1
ATOM 1985 C CA . ALA A 1 258 ? 0.52 29.176 2.033 1 97.1 258 ALA A CA 1
ATOM 1986 C C . ALA A 1 258 ? -0.85 29.848 1.978 1 97.1 258 ALA A C 1
ATOM 1988 O O . ALA A 1 258 ? -0.947 31.055 1.744 1 97.1 258 ALA A O 1
ATOM 1989 N N . LEU A 1 259 ? -1.884 29.053 2.186 1 97.74 259 LEU A N 1
ATOM 1990 C CA . LEU A 1 259 ? -3.237 29.598 2.221 1 97.74 259 LEU A CA 1
ATOM 1991 C C . LEU A 1 259 ? -3.386 30.613 3.349 1 97.74 259 LEU A C 1
ATOM 1993 O O . LEU A 1 259 ? -3.928 31.701 3.144 1 97.74 259 LEU A O 1
ATOM 1997 N N . ALA A 1 260 ? -2.862 30.237 4.508 1 96.85 260 ALA A N 1
ATOM 1998 C CA . ALA A 1 260 ? -2.948 31.107 5.679 1 96.85 260 ALA A CA 1
ATOM 1999 C C . ALA A 1 260 ? -2.227 32.429 5.434 1 96.85 260 ALA A C 1
ATOM 2001 O O . ALA A 1 260 ? -2.661 33.478 5.916 1 96.85 260 ALA A O 1
ATOM 2002 N N . ALA A 1 261 ? -1.151 32.371 4.698 1 96.53 261 ALA A N 1
ATOM 2003 C CA . ALA A 1 261 ? -0.274 33.521 4.498 1 96.53 261 ALA A CA 1
ATOM 2004 C C . ALA A 1 261 ? -0.675 34.307 3.254 1 96.53 261 ALA A C 1
ATOM 2006 O O . ALA A 1 261 ? -0.024 35.292 2.897 1 96.53 261 ALA A O 1
ATOM 2007 N N . ASN A 1 262 ? -1.696 33.861 2.529 1 96.5 262 ASN A N 1
ATOM 2008 C CA . ASN A 1 262 ? -2.151 34.502 1.299 1 96.5 262 ASN A CA 1
ATOM 2009 C C . ASN A 1 262 ? -1.043 34.555 0.252 1 96.5 262 ASN A C 1
ATOM 2011 O O . ASN A 1 262 ? -0.785 35.608 -0.334 1 96.5 262 ASN A O 1
ATOM 2015 N N . LYS A 1 263 ? -0.391 33.469 0.107 1 97.22 263 LYS A N 1
ATOM 2016 C CA . LYS A 1 263 ? 0.645 33.355 -0.915 1 97.22 263 LYS A CA 1
ATOM 2017 C C . LYS A 1 263 ? 0.17 32.499 -2.087 1 97.22 263 LYS A C 1
ATOM 2019 O O . LYS A 1 263 ? -0.569 31.531 -1.896 1 97.22 263 LYS A O 1
ATOM 2024 N N . ALA A 1 264 ? 0.616 32.885 -3.249 1 97.67 264 ALA A N 1
ATOM 2025 C CA . ALA A 1 264 ? 0.394 31.983 -4.376 1 97.67 264 ALA A CA 1
ATOM 2026 C C . ALA A 1 264 ? 0.989 30.605 -4.1 1 97.67 264 ALA A C 1
ATOM 2028 O O . ALA A 1 264 ? 1.981 30.483 -3.378 1 97.67 264 ALA A O 1
ATOM 2029 N N . LEU A 1 265 ? 0.342 29.61 -4.623 1 98.29 265 LEU A N 1
ATOM 2030 C CA . LEU A 1 265 ? 0.738 28.233 -4.351 1 98.29 265 LEU A CA 1
ATOM 2031 C C . LEU A 1 265 ? 0.974 27.469 -5.65 1 98.29 265 LEU A C 1
ATOM 2033 O O . LEU A 1 265 ? 0.11 27.448 -6.529 1 98.29 265 LEU A O 1
ATOM 2037 N N . VAL A 1 266 ? 2.163 26.962 -5.852 1 98.67 266 VAL A N 1
ATOM 2038 C CA . VAL A 1 266 ? 2.481 26.003 -6.904 1 98.67 266 VAL A CA 1
ATOM 2039 C C . VAL A 1 266 ? 2.649 24.611 -6.301 1 98.67 266 VAL A C 1
ATOM 2041 O O . VAL A 1 266 ? 3.595 24.363 -5.549 1 98.67 266 VAL A O 1
ATOM 2044 N N . VAL A 1 267 ? 1.773 23.685 -6.636 1 98.59 267 VAL A N 1
ATOM 2045 C CA . VAL A 1 267 ? 1.703 22.446 -5.868 1 98.59 267 VAL A CA 1
ATOM 2046 C C . VAL A 1 267 ? 1.402 21.276 -6.801 1 98.59 267 VAL A C 1
ATOM 2048 O O . VAL A 1 267 ? 0.78 21.456 -7.852 1 98.59 267 VAL A O 1
ATOM 2051 N N . SER A 1 268 ? 1.904 20.092 -6.41 1 98.46 268 SER A N 1
ATOM 2052 C CA . SER A 1 268 ? 1.632 18.892 -7.195 1 98.46 268 SER A CA 1
ATOM 2053 C C . SER A 1 268 ? 0.141 18.575 -7.222 1 98.46 268 SER A C 1
ATOM 2055 O O . SER A 1 268 ? -0.541 18.684 -6.201 1 98.46 268 SER A O 1
ATOM 2057 N N . ASP A 1 269 ? -0.304 18.218 -8.4 1 98.13 269 ASP A N 1
ATOM 2058 C CA . ASP A 1 269 ? -1.696 17.816 -8.579 1 98.13 269 ASP A CA 1
ATOM 2059 C C . ASP A 1 269 ? -1.927 16.393 -8.074 1 98.13 269 ASP A C 1
ATOM 2061 O O . ASP A 1 269 ? -1.973 15.449 -8.865 1 98.13 269 ASP A O 1
ATOM 2065 N N . LEU A 1 270 ? -2.091 16.24 -6.79 1 97.08 270 LEU A N 1
ATOM 2066 C CA . LEU A 1 270 ? -2.315 14.949 -6.149 1 97.08 270 LEU A CA 1
ATOM 2067 C C . LEU A 1 270 ? -3.64 14.94 -5.394 1 97.08 270 LEU A C 1
ATOM 2069 O O . LEU A 1 270 ? -4.034 15.953 -4.811 1 97.08 270 LEU A O 1
ATOM 2073 N N . PRO A 1 271 ? -4.278 13.862 -5.326 1 95.79 271 PRO A N 1
ATOM 2074 C CA . PRO A 1 271 ? -5.618 13.801 -4.736 1 95.79 271 PRO A CA 1
ATOM 2075 C C . PRO A 1 271 ? -5.646 14.277 -3.286 1 95.79 271 PRO A C 1
ATOM 2077 O O . PRO A 1 271 ? -6.537 15.039 -2.9 1 95.79 271 PRO A O 1
ATOM 2080 N N . SER A 1 272 ? -4.691 13.782 -2.496 1 95.36 272 SER A N 1
ATOM 2081 C CA . SER A 1 272 ? -4.703 14.15 -1.084 1 95.36 272 SER A CA 1
ATOM 2082 C C . SER A 1 272 ? -4.439 15.641 -0.899 1 95.36 272 SER A C 1
ATOM 2084 O O . SER A 1 272 ? -4.948 16.255 0.04 1 95.36 272 SER A O 1
ATOM 2086 N N . ILE A 1 273 ? -3.69 16.24 -1.794 1 97.68 273 ILE A N 1
ATOM 2087 C CA . ILE A 1 273 ? -3.405 17.668 -1.719 1 97.68 273 ILE A CA 1
ATOM 2088 C C . ILE A 1 273 ? -4.641 18.463 -2.133 1 97.68 273 ILE A C 1
ATOM 2090 O O . ILE A 1 273 ? -5.013 19.435 -1.471 1 97.68 273 ILE A O 1
ATOM 2094 N N . ARG A 1 274 ? -5.284 18.075 -3.224 1 98.11 274 ARG A N 1
ATOM 2095 C CA . ARG A 1 274 ? -6.54 18.711 -3.608 1 98.11 274 ARG A CA 1
ATOM 2096 C C . ARG A 1 274 ? -7.562 18.632 -2.479 1 98.11 274 ARG A C 1
ATOM 2098 O O . ARG A 1 274 ? -8.28 19.598 -2.215 1 98.11 274 ARG A O 1
ATOM 2105 N N . GLU A 1 275 ? -7.576 17.46 -1.875 1 98.08 275 GLU A N 1
ATOM 2106 C CA . GLU A 1 275 ? -8.485 17.254 -0.752 1 98.08 275 GLU A CA 1
ATOM 2107 C C . GLU A 1 275 ? -8.211 18.251 0.37 1 98.08 275 GLU A C 1
ATOM 2109 O O . GLU A 1 275 ? -9.143 18.813 0.95 1 98.08 275 GLU A O 1
ATOM 2114 N N . THR A 1 276 ? -6.981 18.436 0.682 1 98.11 276 THR A N 1
ATOM 2115 C CA . THR A 1 276 ? -6.577 19.382 1.716 1 98.11 276 THR A CA 1
ATOM 2116 C C . THR A 1 276 ? -7.01 20.8 1.351 1 98.11 276 THR A C 1
ATOM 2118 O O . THR A 1 276 ? -7.56 21.521 2.186 1 98.11 276 THR A O 1
ATOM 2121 N N . ILE A 1 277 ? -6.793 21.193 0.111 1 98.62 277 ILE A N 1
ATOM 2122 C CA . ILE A 1 277 ? -7.126 22.538 -0.346 1 98.62 277 ILE A CA 1
ATOM 2123 C C . ILE A 1 277 ? -8.642 22.717 -0.362 1 98.62 277 ILE A C 1
ATOM 2125 O O . ILE A 1 277 ? -9.161 23.713 0.149 1 98.62 277 ILE A O 1
ATOM 2129 N N . GLU A 1 278 ? -9.35 21.744 -0.86 1 98.28 278 GLU A N 1
ATOM 2130 C CA . GLU A 1 278 ? -10.805 21.812 -0.96 1 98.28 278 GLU A CA 1
ATOM 2131 C C . GLU A 1 278 ? -11.45 21.895 0.421 1 98.28 278 GLU A C 1
ATOM 2133 O O . GLU A 1 278 ? -12.478 22.553 0.593 1 98.28 278 GLU A O 1
ATOM 2138 N N . ALA A 1 279 ? -10.856 21.246 1.347 1 98.35 279 ALA A N 1
ATOM 2139 C CA . ALA A 1 279 ? -11.403 21.225 2.701 1 98.35 279 ALA A CA 1
ATOM 2140 C C . ALA A 1 279 ? -11.298 22.598 3.357 1 98.35 279 ALA A C 1
ATOM 2142 O O . ALA A 1 279 ? -12.039 22.904 4.294 1 98.35 279 ALA A O 1
ATOM 2143 N N . ASN A 1 280 ? -10.366 23.415 2.846 1 98.45 280 ASN A N 1
ATOM 2144 C CA . ASN A 1 280 ? -10.064 24.661 3.542 1 98.45 280 ASN A CA 1
ATOM 2145 C C . ASN A 1 280 ? -10.477 25.878 2.718 1 98.45 280 ASN A C 1
ATOM 2147 O O . ASN A 1 280 ? -10.636 26.974 3.259 1 98.45 280 ASN A O 1
ATOM 2151 N N . LEU A 1 281 ? -10.621 25.719 1.422 1 98.08 281 LEU A N 1
ATOM 2152 C CA . LEU A 1 281 ? -10.692 26.872 0.531 1 98.08 281 LEU A CA 1
ATOM 2153 C C . LEU A 1 281 ? -12.124 27.107 0.06 1 98.08 281 LEU A C 1
ATOM 2155 O O . LEU A 1 281 ? -12.803 26.17 -0.366 1 98.08 281 LEU A O 1
ATOM 2159 N N . LYS A 1 282 ? -12.591 28.297 0.167 1 96.71 282 LYS A N 1
ATOM 2160 C CA . LYS A 1 282 ? -13.866 28.741 -0.39 1 96.71 282 LYS A CA 1
ATOM 2161 C C . LYS A 1 282 ? -13.657 29.539 -1.673 1 96.71 282 LYS A C 1
ATOM 2163 O O . LYS A 1 282 ? -14.469 29.462 -2.597 1 96.71 282 LYS A O 1
ATOM 2168 N N . GLY A 1 283 ? -12.606 30.335 -1.809 1 96.23 283 GLY A N 1
ATOM 2169 C CA . GLY A 1 283 ? -12.285 31.18 -2.949 1 96.23 283 GLY A CA 1
ATOM 2170 C C . GLY A 1 283 ? -10.804 31.486 -3.066 1 96.23 283 GLY A C 1
ATOM 2171 O O . GLY A 1 283 ? -10.067 31.401 -2.082 1 96.23 283 GLY A O 1
ATOM 2172 N N . GLY A 1 284 ? -10.409 31.92 -4.251 1 95.93 284 GLY A N 1
ATOM 2173 C CA . GLY A 1 284 ? -9.011 32.232 -4.504 1 95.93 284 GLY A CA 1
ATOM 2174 C C . GLY A 1 284 ? -8.285 31.142 -5.269 1 95.93 284 GLY A C 1
ATOM 2175 O O . GLY A 1 284 ? -7.06 31.035 -5.195 1 95.93 284 GLY A O 1
ATOM 2176 N N . TRP A 1 285 ? -9.016 30.368 -5.99 1 96.47 285 TRP A N 1
ATOM 2177 C CA . TRP A 1 285 ? -8.487 29.233 -6.739 1 96.47 285 TRP A CA 1
ATOM 2178 C C . TRP A 1 285 ? -7.516 29.699 -7.819 1 96.47 285 TRP A C 1
ATOM 2180 O O . TRP A 1 285 ? -6.63 28.947 -8.232 1 96.47 285 TRP A O 1
ATOM 2190 N N . ASP A 1 286 ? -7.627 30.915 -8.213 1 95.46 286 ASP A N 1
ATOM 2191 C CA . ASP A 1 286 ? -6.786 31.458 -9.276 1 95.46 286 ASP A CA 1
ATOM 2192 C C . ASP A 1 286 ? -5.351 31.658 -8.793 1 95.46 286 ASP A C 1
ATOM 2194 O O . ASP A 1 286 ? -4.438 31.838 -9.601 1 95.46 286 ASP A O 1
ATOM 2198 N N . CYS A 1 287 ? -5.139 31.638 -7.509 1 97.38 287 CYS A N 1
ATOM 2199 C CA . CYS A 1 287 ? -3.812 31.808 -6.928 1 97.38 287 CYS A CA 1
ATOM 2200 C C . CYS A 1 287 ? -3.084 30.473 -6.831 1 97.38 287 CYS A C 1
ATOM 2202 O O . CYS A 1 287 ? -1.947 30.414 -6.359 1 97.38 287 CYS A O 1
ATOM 2204 N N . ILE A 1 288 ? -3.696 29.36 -7.272 1 98.24 288 ILE A N 1
ATOM 2205 C CA . ILE A 1 288 ? -3.113 28.03 -7.139 1 98.24 288 ILE A CA 1
ATOM 2206 C C . ILE A 1 288 ? -2.794 27.465 -8.521 1 98.24 288 ILE A C 1
ATOM 2208 O O . ILE A 1 288 ? -3.646 27.47 -9.413 1 98.24 288 ILE A O 1
ATOM 2212 N N . ARG A 1 289 ? -1.568 27.038 -8.691 1 98.26 289 ARG A N 1
ATOM 2213 C CA . ARG A 1 289 ? -1.15 26.324 -9.893 1 98.26 289 ARG A CA 1
ATOM 2214 C C . ARG A 1 289 ? -0.859 24.859 -9.587 1 98.26 289 ARG A C 1
ATOM 2216 O O . ARG A 1 289 ? 0.011 24.551 -8.769 1 98.26 289 ARG A O 1
ATOM 2223 N N . PHE A 1 290 ? -1.631 23.998 -10.237 1 98.57 290 PHE A N 1
ATOM 2224 C CA . PHE A 1 290 ? -1.386 22.566 -10.112 1 98.57 290 PHE A CA 1
ATOM 2225 C C . PHE A 1 290 ? -0.408 22.089 -11.179 1 98.57 290 PHE A C 1
ATOM 2227 O O . PHE A 1 290 ? -0.55 22.428 -12.355 1 98.57 290 PHE A O 1
ATOM 2234 N N . VAL A 1 291 ? 0.611 21.39 -10.71 1 98.75 291 VAL A N 1
ATOM 2235 C CA . VAL A 1 291 ? 1.626 20.9 -11.636 1 98.75 291 VAL A CA 1
ATOM 2236 C C . VAL A 1 291 ? 1.677 19.374 -11.587 1 98.75 291 VAL A C 1
ATOM 2238 O O . VAL A 1 291 ? 1.203 18.761 -10.628 1 98.75 291 VAL A O 1
ATOM 2241 N N . LYS A 1 292 ? 2.249 18.754 -12.623 1 97.71 292 LYS A N 1
ATOM 2242 C CA . LYS A 1 292 ? 2.413 17.304 -12.668 1 97.71 292 LYS A CA 1
ATOM 2243 C C . LYS A 1 292 ? 3.436 16.834 -11.638 1 97.71 292 LYS A C 1
ATOM 2245 O O . LYS A 1 292 ? 4.565 17.328 -11.607 1 97.71 292 LYS A O 1
ATOM 2250 N N . SER A 1 293 ? 3.015 15.91 -10.81 1 97.74 293 SER A N 1
ATOM 2251 C CA . SER A 1 293 ? 3.894 15.382 -9.772 1 97.74 293 SER A CA 1
ATOM 2252 C C . SER A 1 293 ? 5.172 14.804 -10.37 1 97.74 293 SER A C 1
ATOM 2254 O O . SER A 1 293 ? 5.119 14.019 -11.32 1 97.74 293 SER A O 1
ATOM 2256 N N . GLY A 1 294 ? 6.308 15.239 -9.861 1 96.41 294 GLY A N 1
ATOM 2257 C CA . GLY A 1 294 ? 7.599 14.699 -10.255 1 96.41 294 GLY A CA 1
ATOM 2258 C C . GLY A 1 294 ? 8.112 15.27 -11.563 1 96.41 294 GLY A C 1
ATOM 2259 O O . GLY A 1 294 ? 9.106 14.788 -12.11 1 96.41 294 GLY A O 1
ATOM 2260 N N . ASP A 1 295 ? 7.53 16.278 -12.106 1 97.85 295 ASP A N 1
ATOM 2261 C CA . ASP A 1 295 ? 7.892 16.816 -13.413 1 97.85 295 ASP A CA 1
ATOM 2262 C C . ASP A 1 295 ? 8.534 18.195 -13.28 1 97.85 295 ASP A C 1
ATOM 2264 O O . ASP A 1 295 ? 7.835 19.202 -13.152 1 97.85 295 ASP A O 1
ATOM 2268 N N . PRO A 1 296 ? 9.839 18.278 -13.485 1 98.44 296 PRO A N 1
ATOM 2269 C CA . PRO A 1 296 ? 10.523 19.561 -13.304 1 98.44 296 PRO A CA 1
ATOM 2270 C C . PRO A 1 296 ? 10.12 20.597 -14.35 1 98.44 296 PRO A C 1
ATOM 2272 O O . PRO A 1 296 ? 10.149 21.8 -14.076 1 98.44 296 PRO A O 1
ATOM 2275 N N . VAL A 1 297 ? 9.772 20.18 -15.537 1 98.7 297 VAL A N 1
ATOM 2276 C CA . VAL A 1 297 ? 9.392 21.121 -16.586 1 98.7 297 VAL A CA 1
ATOM 2277 C C . VAL A 1 297 ? 8.06 21.778 -16.232 1 98.7 297 VAL A C 1
ATOM 2279 O O . VAL A 1 297 ? 7.935 23.004 -16.277 1 98.7 297 VAL A O 1
ATOM 2282 N N . SER A 1 298 ? 7.11 20.907 -15.825 1 98.75 298 SER A N 1
ATOM 2283 C CA . SER A 1 298 ? 5.812 21.42 -15.398 1 98.75 298 SER A CA 1
ATOM 2284 C C . SER A 1 298 ? 5.955 22.375 -14.219 1 98.75 298 SER A C 1
ATOM 2286 O O . SER A 1 298 ? 5.313 23.427 -14.184 1 98.75 298 SER A O 1
ATOM 2288 N N . LEU A 1 299 ? 6.821 22.027 -13.32 1 98.78 299 LEU A N 1
ATOM 2289 C CA . LEU A 1 299 ? 7.057 22.854 -12.142 1 98.78 299 LEU A CA 1
ATOM 2290 C C . LEU A 1 299 ? 7.705 24.179 -12.528 1 98.78 299 LEU A C 1
ATOM 2292 O O . LEU A 1 299 ? 7.276 25.241 -12.07 1 98.78 299 LEU A O 1
ATOM 2296 N N . GLY A 1 300 ? 8.74 24.127 -13.338 1 98.75 300 GLY A N 1
ATOM 2297 C CA . GLY A 1 300 ? 9.457 25.323 -13.753 1 98.75 300 GLY A CA 1
ATOM 2298 C C . GLY A 1 300 ? 8.581 26.319 -14.488 1 98.75 300 GLY A C 1
ATOM 2299 O O . GLY A 1 300 ? 8.657 27.524 -14.239 1 98.75 300 GLY A O 1
ATOM 2300 N N . GLU A 1 301 ? 7.787 25.807 -15.395 1 98.64 301 GLU A N 1
ATOM 2301 C CA . GLU A 1 301 ? 6.885 26.673 -16.149 1 98.64 301 GLU A CA 1
ATOM 2302 C C . GLU A 1 301 ? 5.931 27.418 -15.22 1 98.64 301 GLU A C 1
ATOM 2304 O O . GLU A 1 301 ? 5.705 28.618 -15.387 1 98.64 301 GLU A O 1
ATOM 2309 N N . ALA A 1 302 ? 5.39 26.716 -14.282 1 98.61 302 ALA A N 1
ATOM 2310 C CA . ALA A 1 302 ? 4.474 27.335 -13.328 1 98.61 302 ALA A CA 1
ATOM 2311 C C . ALA A 1 302 ? 5.196 28.364 -12.462 1 98.61 302 ALA A C 1
ATOM 2313 O O . ALA A 1 302 ? 4.642 29.421 -12.151 1 98.61 302 ALA A O 1
ATOM 2314 N N . MET A 1 303 ? 6.406 28.036 -12.032 1 98.54 303 MET A N 1
ATOM 2315 C CA . MET A 1 303 ? 7.204 28.948 -11.218 1 98.54 303 MET A CA 1
ATOM 2316 C C . MET A 1 303 ? 7.48 30.247 -11.968 1 98.54 303 MET A C 1
ATOM 2318 O O . MET A 1 303 ? 7.342 31.335 -11.407 1 98.54 303 MET A O 1
ATOM 2322 N N . VAL A 1 304 ? 7.821 30.138 -13.201 1 98.38 304 VAL A N 1
ATOM 2323 C CA . VAL A 1 304 ? 8.103 31.309 -14.024 1 98.38 304 VAL A CA 1
ATOM 2324 C C . VAL A 1 304 ? 6.836 32.145 -14.187 1 98.38 304 VAL A C 1
ATOM 2326 O O . VAL A 1 304 ? 6.879 33.374 -14.091 1 98.38 304 VAL A O 1
ATOM 2329 N N . GLU A 1 305 ? 5.764 31.444 -14.451 1 97.85 305 GLU A N 1
ATOM 2330 C CA . GLU A 1 305 ? 4.492 32.141 -14.618 1 97.85 305 GLU A CA 1
ATOM 2331 C C . GLU A 1 305 ? 4.144 32.959 -13.378 1 97.85 305 GLU A C 1
ATOM 2333 O O . GLU A 1 305 ? 3.774 34.13 -13.483 1 97.85 305 GLU A O 1
ATOM 2338 N N . VAL A 1 306 ? 4.259 32.35 -12.229 1 97.24 306 VAL A N 1
ATOM 2339 C CA . VAL A 1 306 ? 3.887 33.019 -10.987 1 97.24 306 VAL A CA 1
ATOM 2340 C C . VAL A 1 306 ? 4.869 34.151 -10.694 1 97.24 306 VAL A C 1
ATOM 2342 O O . VAL A 1 306 ? 4.48 35.201 -10.178 1 97.24 306 VAL A O 1
ATOM 2345 N N . LEU A 1 307 ? 6.101 33.928 -10.978 1 95.73 307 LEU A N 1
ATOM 2346 C CA . LEU A 1 307 ? 7.127 34.942 -10.757 1 95.73 307 LEU A CA 1
ATOM 2347 C C . LEU A 1 307 ? 6.852 36.185 -11.596 1 95.73 307 LEU A C 1
ATOM 2349 O O . LEU A 1 307 ? 6.979 37.31 -11.107 1 95.73 307 LEU A O 1
ATOM 2353 N N . ARG A 1 308 ? 6.503 35.987 -12.771 1 93.7 308 ARG A N 1
ATOM 2354 C CA . ARG A 1 308 ? 6.353 37.089 -13.716 1 93.7 308 ARG A CA 1
ATOM 2355 C C . ARG A 1 308 ? 4.976 37.734 -13.59 1 93.7 308 ARG A C 1
ATOM 2357 O O . ARG A 1 308 ? 4.849 38.958 -13.665 1 93.7 308 ARG A O 1
ATOM 2364 N N . GLU A 1 309 ? 3.927 36.938 -13.428 1 89.21 309 GLU A N 1
ATOM 2365 C CA . GLU A 1 309 ? 2.561 37.427 -13.585 1 89.21 309 GLU A CA 1
ATOM 2366 C C . GLU A 1 309 ? 1.684 37 -12.411 1 89.21 309 GLU A C 1
ATOM 2368 O O . GLU A 1 309 ? 0.459 37.129 -12.465 1 89.21 309 GLU A O 1
ATOM 2373 N N . GLY A 1 310 ? 2.252 36.566 -11.483 1 82.45 310 GLY A N 1
ATOM 2374 C CA . GLY A 1 310 ? 1.425 35.966 -10.448 1 82.45 310 GLY A CA 1
ATOM 2375 C C . GLY A 1 310 ? 0.548 36.972 -9.727 1 82.45 310 GLY A C 1
ATOM 2376 O O . GLY A 1 310 ? 0.898 38.149 -9.626 1 82.45 310 GLY A O 1
ATOM 2377 N N . PRO A 1 311 ? -0.537 36.493 -9.294 1 83.19 311 PRO A N 1
ATOM 2378 C CA . PRO A 1 311 ? -1.505 37.39 -8.66 1 83.19 311 PRO A CA 1
ATOM 2379 C C . PRO A 1 311 ? -1.141 37.724 -7.215 1 83.19 311 PRO A C 1
ATOM 2381 O O . PRO A 1 311 ? -0.312 37.04 -6.609 1 83.19 311 PRO A O 1
ATOM 2384 N N . GLU A 1 312 ? -1.712 38.888 -6.783 1 88.02 312 GLU A N 1
ATOM 2385 C CA . GLU A 1 312 ? -1.835 39.086 -5.342 1 88.02 312 GLU A CA 1
ATOM 2386 C C . GLU A 1 312 ? -2.962 38.235 -4.763 1 88.02 312 GLU A C 1
ATOM 2388 O O . GLU A 1 312 ? -4.096 38.286 -5.244 1 88.02 312 GLU A O 1
ATOM 2393 N N . CYS A 1 313 ? -2.656 37.466 -3.839 1 93.47 313 CYS A N 1
ATOM 2394 C CA . CYS A 1 313 ? -3.606 36.459 -3.382 1 93.47 313 CYS A CA 1
ATOM 2395 C C . CYS A 1 313 ? -4.319 36.917 -2.115 1 93.47 313 CYS A C 1
ATOM 2397 O O . CYS A 1 313 ? -3.711 37.551 -1.25 1 93.47 313 CYS A O 1
ATOM 2399 N N . ASN A 1 314 ? -5.562 36.758 -2.066 1 93.04 314 ASN A N 1
ATOM 2400 C CA . ASN A 1 314 ? -6.43 36.879 -0.899 1 93.04 314 ASN A CA 1
ATOM 2401 C C . ASN A 1 314 ? -7.43 35.728 -0.823 1 93.04 314 ASN A C 1
ATOM 2403 O O . ASN A 1 314 ? -8.544 35.833 -1.338 1 93.04 314 ASN A O 1
ATOM 2407 N N . TYR A 1 315 ? -7.067 34.746 -0.116 1 96.23 315 TYR A N 1
ATOM 2408 C CA . TYR A 1 315 ? -7.878 33.534 -0.08 1 96.23 315 TYR A CA 1
ATOM 2409 C C . TYR A 1 315 ? -9.114 33.731 0.791 1 96.23 315 TYR A C 1
ATOM 2411 O O . TYR A 1 315 ? -9.046 34.376 1.839 1 96.23 315 TYR A O 1
ATOM 2419 N N . GLU A 1 316 ? -10.239 33.255 0.33 1 96.68 316 GLU A N 1
ATOM 2420 C CA . GLU A 1 316 ? -11.416 33.045 1.169 1 96.68 316 GLU A CA 1
ATOM 2421 C C . GLU A 1 316 ? -11.428 31.639 1.761 1 96.68 316 GLU A C 1
ATOM 2423 O O . GLU A 1 316 ? -11.613 30.657 1.039 1 96.68 316 GLU A O 1
ATOM 2428 N N . LEU A 1 317 ? -11.319 31.538 3.053 1 97.17 317 LEU A N 1
ATOM 2429 C CA . LEU A 1 317 ? -11.153 30.242 3.702 1 97.17 317 LEU A CA 1
ATOM 2430 C C . LEU A 1 317 ? -12.459 29.782 4.34 1 97.17 317 LEU A C 1
ATOM 2432 O O . LEU A 1 317 ? -13.269 30.606 4.77 1 97.17 317 LEU A O 1
ATOM 2436 N N . LYS A 1 318 ? -12.62 28.445 4.399 1 96.52 318 LYS A N 1
ATOM 2437 C CA . LYS A 1 318 ? -13.691 27.811 5.162 1 96.52 318 LYS A CA 1
ATOM 2438 C C . LYS A 1 318 ? -13.318 27.688 6.636 1 96.52 318 LYS A C 1
ATOM 2440 O O . LYS A 1 318 ? -12.192 28.004 7.025 1 96.52 318 LYS A O 1
ATOM 2445 N N . GLU A 1 319 ? -14.347 27.34 7.429 1 94.05 319 GLU A N 1
ATOM 2446 C CA . GLU A 1 319 ? -13.996 26.857 8.762 1 94.05 319 GLU A CA 1
ATOM 2447 C C . GLU A 1 319 ? -13.074 25.643 8.683 1 94.05 319 GLU A C 1
ATOM 2449 O O . GLU A 1 319 ? -13.36 24.686 7.961 1 94.05 319 GLU A O 1
ATOM 2454 N N . GLY A 1 320 ? -12.01 25.679 9.368 1 96.28 320 GLY A N 1
ATOM 2455 C CA . GLY A 1 320 ? -10.969 24.67 9.257 1 96.28 320 GLY A CA 1
ATOM 2456 C C . GLY A 1 320 ? -11.417 23.296 9.717 1 96.28 320 GLY A C 1
ATOM 2457 O O . GLY A 1 320 ? -12.197 23.177 10.665 1 96.28 320 GLY A O 1
ATOM 2458 N N . PRO A 1 321 ? -10.961 22.229 9.085 1 98.22 321 PRO A N 1
ATOM 2459 C CA . PRO A 1 321 ? -11.347 20.861 9.441 1 98.22 321 PRO A CA 1
ATOM 2460 C C . PRO A 1 321 ? -11.026 20.516 10.893 1 98.22 321 PRO A C 1
ATOM 2462 O O . PRO A 1 321 ? -11.805 19.825 11.554 1 98.22 321 PRO A O 1
ATOM 2465 N N . ILE A 1 322 ? -9.907 20.966 11.439 1 98.36 322 ILE A N 1
ATOM 2466 C CA . ILE A 1 322 ? -9.511 20.68 12.814 1 98.36 322 ILE A CA 1
ATOM 2467 C C . ILE A 1 322 ? -10.445 21.403 13.781 1 98.36 322 ILE A C 1
ATOM 2469 O O . ILE A 1 322 ? -10.897 20.82 14.77 1 98.36 322 ILE A O 1
ATOM 2473 N N . SER A 1 323 ? -10.772 22.625 13.476 1 98.14 323 SER A N 1
ATOM 2474 C CA . SER A 1 323 ? -11.704 23.39 14.297 1 98.14 323 SER A CA 1
ATOM 2475 C C . SER A 1 323 ? -13.072 22.718 14.353 1 98.14 323 SER A C 1
ATOM 2477 O O . SER A 1 323 ? -13.668 22.6 15.425 1 98.14 323 SER A O 1
ATOM 2479 N N . ARG A 1 324 ? -13.552 22.297 13.202 1 98.08 324 ARG A N 1
ATOM 2480 C CA . ARG A 1 324 ? -14.843 21.62 13.149 1 98.08 324 ARG A CA 1
ATOM 2481 C C . ARG A 1 324 ? -14.816 20.327 13.958 1 98.08 324 ARG A C 1
ATOM 2483 O O . ARG A 1 324 ? -15.782 20.004 14.654 1 98.08 324 ARG A O 1
ATOM 2490 N N . PHE A 1 325 ? -13.769 19.668 13.851 1 98.29 325 PHE A N 1
ATOM 2491 C CA . PHE A 1 325 ? -13.607 18.414 14.576 1 98.29 325 PHE A CA 1
ATOM 2492 C C . PHE A 1 325 ? -13.714 18.639 16.079 1 98.29 325 PHE A C 1
ATOM 2494 O O . PHE A 1 325 ? -14.455 17.934 16.767 1 98.29 325 PHE A O 1
ATOM 2501 N N . TRP A 1 326 ? -12.999 19.547 16.603 1 97.92 326 TRP A N 1
ATOM 2502 C CA . TRP A 1 326 ? -12.986 19.802 18.039 1 97.92 326 TRP A CA 1
ATOM 2503 C C . TRP A 1 326 ? -14.348 20.296 18.517 1 97.92 326 TRP A C 1
ATOM 2505 O O . TRP A 1 326 ? -14.8 19.932 19.605 1 97.92 326 TRP A O 1
ATOM 2515 N N . LEU A 1 327 ? -14.987 21.123 17.731 1 97.64 327 LEU A N 1
ATOM 2516 C CA . LEU A 1 327 ? -16.321 21.592 18.091 1 97.64 327 LEU A CA 1
ATOM 2517 C C . LEU A 1 327 ? -17.299 20.426 18.187 1 97.64 327 LEU A C 1
ATOM 2519 O O . LEU A 1 327 ? -18.102 20.36 19.12 1 97.64 327 LEU A O 1
ATOM 2523 N N . GLU A 1 328 ? -17.212 19.553 17.232 1 97.29 328 GLU A N 1
ATOM 2524 C CA . GLU A 1 328 ? -18.076 18.376 17.247 1 97.29 328 GLU A CA 1
ATOM 2525 C C . GLU A 1 328 ? -17.811 17.513 18.478 1 97.29 328 GLU A C 1
ATOM 2527 O O . GLU A 1 328 ? -18.747 17.022 19.112 1 97.29 328 GLU A O 1
ATOM 2532 N N . LEU A 1 329 ? -16.559 17.321 18.753 1 96.09 329 LEU A N 1
ATOM 2533 C CA . LEU A 1 329 ? -16.197 16.5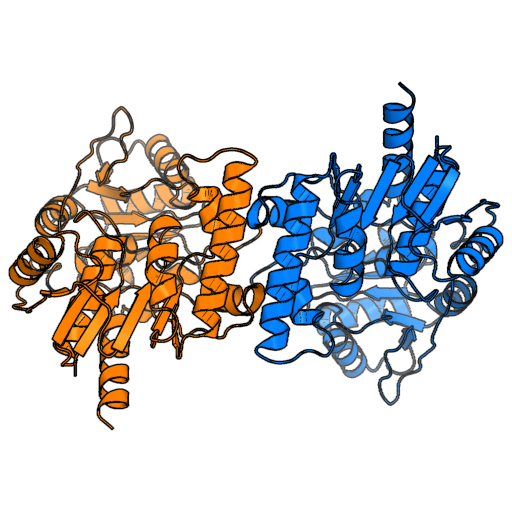02 19.904 1 96.09 329 LEU A CA 1
ATOM 2534 C C . LEU A 1 329 ? -16.697 17.133 21.199 1 96.09 329 LEU A C 1
ATOM 2536 O O . LEU A 1 329 ? -17.157 16.429 22.101 1 96.09 329 LEU A O 1
ATOM 2540 N N . TYR A 1 330 ? -16.587 18.376 21.339 1 96.08 330 TYR A N 1
ATOM 2541 C CA . TYR A 1 330 ? -17.057 19.087 22.522 1 96.08 330 TYR A CA 1
ATOM 2542 C C . TYR A 1 330 ? -18.558 18.902 22.711 1 96.08 330 TYR A C 1
ATOM 2544 O O . TYR A 1 330 ? -19.023 18.64 23.823 1 96.08 330 TYR A O 1
ATOM 2552 N N . ASN A 1 331 ? -19.277 19.014 21.585 1 95.51 331 ASN A N 1
ATOM 2553 C CA . ASN A 1 331 ? -20.728 18.869 21.63 1 95.51 331 ASN A CA 1
ATOM 2554 C C . ASN A 1 331 ? -21.138 17.447 22.002 1 95.51 331 ASN A C 1
ATOM 2556 O O . ASN A 1 331 ? -22.158 17.243 22.664 1 95.51 331 ASN A O 1
ATOM 2560 N N . GLU A 1 332 ? -20.307 16.497 21.593 1 92.56 332 GLU A N 1
ATOM 2561 C CA . GLU A 1 332 ? -20.578 15.102 21.928 1 92.56 332 GLU A CA 1
ATOM 2562 C C . GLU A 1 332 ? -20.312 14.827 23.405 1 92.56 332 GLU A C 1
ATOM 2564 O O . GLU A 1 332 ? -21.042 14.064 24.041 1 92.56 332 GLU A O 1
ATOM 2569 N N . GLU A 1 333 ? -19.232 15.398 23.918 1 86.18 333 GLU A N 1
ATOM 2570 C CA . GLU A 1 333 ? -18.834 15.149 25.3 1 86.18 333 GLU A CA 1
ATOM 2571 C C . GLU A 1 333 ? -19.706 15.934 26.276 1 86.18 333 GLU A C 1
ATOM 2573 O O . GLU A 1 333 ? -19.836 15.558 27.442 1 86.18 333 GLU A O 1
ATOM 2578 N N . ALA A 1 334 ? -20.22 17.035 25.718 1 77.52 334 ALA A N 1
ATOM 2579 C CA . ALA A 1 334 ? -21.091 17.851 26.559 1 77.52 334 ALA A CA 1
ATOM 2580 C C . ALA A 1 334 ? -22.465 17.205 26.715 1 77.52 334 ALA A C 1
ATOM 2582 O O . ALA A 1 334 ? -23.219 17.548 27.629 1 77.52 334 ALA A O 1
ATOM 2583 N N . LYS A 1 335 ? -22.936 16.281 26.064 1 71.7 335 LYS A N 1
ATOM 2584 C CA . LYS A 1 335 ? -24.201 15.569 26.217 1 71.7 335 LYS A CA 1
ATOM 2585 C C . LYS A 1 335 ? -24.061 14.402 27.19 1 71.7 335 LYS A C 1
ATOM 2587 O O . LYS A 1 335 ? -24.939 14.175 28.026 1 71.7 335 LYS A O 1
ATOM 2592 N N . MET B 1 1 ? 21.548 -33.252 -2.678 1 90.07 1 MET B N 1
ATOM 2593 C CA . MET B 1 1 ? 21.05 -32.148 -1.862 1 90.07 1 MET B CA 1
ATOM 2594 C C . MET B 1 1 ? 19.548 -32.274 -1.633 1 90.07 1 MET B C 1
ATOM 2596 O O . MET B 1 1 ? 18.819 -32.74 -2.51 1 90.07 1 MET B O 1
ATOM 2600 N N . GLU B 1 2 ? 19.103 -32.028 -0.418 1 93.38 2 GLU B N 1
ATOM 2601 C CA . GLU B 1 2 ? 17.698 -32.16 -0.043 1 93.38 2 GLU B CA 1
ATOM 2602 C C . GLU B 1 2 ? 17.065 -30.796 0.215 1 93.38 2 GLU B C 1
ATOM 2604 O O . GLU B 1 2 ? 17.737 -29.87 0.671 1 93.38 2 GLU B O 1
ATOM 2609 N N . VAL B 1 3 ? 15.811 -30.727 -0.209 1 95 3 VAL B N 1
ATOM 2610 C CA . VAL B 1 3 ? 15.056 -29.519 0.102 1 95 3 VAL B CA 1
ATOM 2611 C C . VAL B 1 3 ? 13.739 -29.892 0.781 1 95 3 VAL B C 1
ATOM 2613 O O . VAL B 1 3 ? 13.099 -30.877 0.407 1 95 3 VAL B O 1
ATOM 2616 N N . THR B 1 4 ? 13.377 -29.18 1.789 1 94.47 4 THR B N 1
ATOM 2617 C CA . THR B 1 4 ? 12.063 -29.292 2.413 1 94.47 4 THR B CA 1
ATOM 2618 C C . THR B 1 4 ? 11.192 -28.09 2.06 1 94.47 4 THR B C 1
ATOM 2620 O O . THR B 1 4 ? 11.522 -26.954 2.409 1 94.47 4 THR B O 1
ATOM 2623 N N . LEU B 1 5 ? 10.173 -28.398 1.293 1 94.07 5 LEU B N 1
ATOM 2624 C CA . LEU B 1 5 ? 9.162 -27.385 1.011 1 94.07 5 LEU B CA 1
ATOM 2625 C C . LEU B 1 5 ? 8.127 -27.323 2.13 1 94.07 5 LEU B C 1
ATOM 2627 O O . LEU B 1 5 ? 7.422 -28.302 2.384 1 94.07 5 LEU B O 1
ATOM 2631 N N . VAL B 1 6 ? 8.055 -26.184 2.731 1 90.61 6 VAL B N 1
ATOM 2632 C CA . VAL B 1 6 ? 7.103 -25.981 3.818 1 90.61 6 VAL B CA 1
ATOM 2633 C C . VAL B 1 6 ? 5.885 -25.219 3.303 1 90.61 6 VAL B C 1
ATOM 2635 O O . VAL B 1 6 ? 5.917 -23.992 3.183 1 90.61 6 VAL B O 1
ATOM 2638 N N . TYR B 1 7 ? 4.859 -25.919 2.996 1 87.41 7 TYR B N 1
ATOM 2639 C CA . TYR B 1 7 ? 3.616 -25.411 2.426 1 87.41 7 TYR B CA 1
ATOM 2640 C C . TYR B 1 7 ? 2.408 -25.951 3.183 1 87.41 7 TYR B C 1
ATOM 2642 O O . TYR B 1 7 ? 2.394 -27.113 3.595 1 87.41 7 TYR B O 1
ATOM 2650 N N . ASN B 1 8 ? 1.444 -25.062 3.324 1 84.83 8 ASN B N 1
ATOM 2651 C CA . ASN B 1 8 ? 0.168 -25.529 3.856 1 84.83 8 ASN B CA 1
ATOM 2652 C C . ASN B 1 8 ? -0.87 -25.705 2.751 1 84.83 8 ASN B C 1
ATOM 2654 O O . ASN B 1 8 ? -1.671 -24.804 2.497 1 84.83 8 ASN B O 1
ATOM 2658 N N . VAL B 1 9 ? -0.96 -26.86 2.111 1 88.2 9 VAL B N 1
ATOM 2659 C CA . VAL B 1 9 ? -1.927 -27.258 1.094 1 88.2 9 VAL B CA 1
ATOM 2660 C C . VAL B 1 9 ? -2.507 -28.628 1.44 1 88.2 9 VAL B C 1
ATOM 2662 O O . VAL B 1 9 ? -1.965 -29.658 1.034 1 88.2 9 VAL B O 1
ATOM 2665 N N . PRO B 1 10 ? -3.641 -28.614 2.093 1 85 10 PRO B N 1
ATOM 2666 C CA . PRO B 1 10 ? -4.182 -29.885 2.581 1 85 10 PRO B CA 1
ATOM 2667 C C . PRO B 1 10 ? -4.987 -30.63 1.518 1 85 10 PRO B C 1
ATOM 2669 O O . PRO B 1 10 ? -5.312 -31.807 1.697 1 85 10 PRO B O 1
ATOM 2672 N N . LYS B 1 11 ? -5.368 -29.984 0.468 1 89.58 11 LYS B N 1
ATOM 2673 C CA . LYS B 1 11 ? -6.167 -30.583 -0.597 1 89.58 11 LYS B CA 1
ATOM 2674 C C . LYS B 1 11 ? -5.608 -30.227 -1.971 1 89.58 11 LYS B C 1
ATOM 2676 O O . LYS B 1 11 ? -4.992 -29.173 -2.142 1 89.58 11 LYS B O 1
ATOM 2681 N N . PRO B 1 12 ? -5.83 -31.181 -2.897 1 92.56 12 PRO B N 1
ATOM 2682 C CA . PRO B 1 12 ? -5.349 -30.922 -4.256 1 92.56 12 PRO B CA 1
ATOM 2683 C C . PRO B 1 12 ? -6.284 -30.012 -5.049 1 92.56 12 PRO B C 1
ATOM 2685 O O . PRO B 1 12 ? -6.877 -30.445 -6.041 1 92.56 12 PRO B O 1
ATOM 2688 N N . PHE B 1 13 ? -6.314 -28.758 -4.577 1 89.62 13 PHE B N 1
ATOM 2689 C CA . PHE B 1 13 ? -7.296 -27.846 -5.152 1 89.62 13 PHE B CA 1
ATOM 2690 C C . PHE B 1 13 ? -6.78 -26.412 -5.131 1 89.62 13 PHE B C 1
ATOM 2692 O O . PHE B 1 13 ? -6.133 -25.993 -4.169 1 89.62 13 PHE B O 1
ATOM 2699 N N . GLY B 1 14 ? -7.055 -25.748 -6.326 1 88.72 14 GLY B N 1
ATOM 2700 C CA . GLY B 1 14 ? -6.85 -24.308 -6.339 1 88.72 14 GLY B CA 1
ATOM 2701 C C . GLY B 1 14 ? -5.453 -23.908 -6.774 1 88.72 14 GLY B C 1
ATOM 2702 O O . GLY B 1 14 ? -4.621 -24.767 -7.075 1 88.72 14 GLY B O 1
ATOM 2703 N N . GLY B 1 15 ? -5.256 -22.601 -6.802 1 89.71 15 GLY B N 1
ATOM 2704 C CA . GLY B 1 15 ? -4.01 -22.029 -7.288 1 89.71 15 GLY B CA 1
ATOM 2705 C C . GLY B 1 15 ? -2.816 -22.373 -6.417 1 89.71 15 GLY B C 1
ATOM 2706 O O . GLY B 1 15 ? -1.706 -22.556 -6.921 1 89.71 15 GLY B O 1
ATOM 2707 N N . ALA B 1 16 ? -3.041 -22.475 -5.097 1 89.33 16 ALA B N 1
ATOM 2708 C CA . ALA B 1 16 ? -1.954 -22.823 -4.185 1 89.33 16 ALA B CA 1
ATOM 2709 C C . ALA B 1 16 ? -1.42 -24.223 -4.476 1 89.33 16 ALA B C 1
ATOM 2711 O O . ALA B 1 16 ? -0.218 -24.471 -4.363 1 89.33 16 ALA B O 1
ATOM 2712 N N . TYR B 1 17 ? -2.278 -25.1 -4.854 1 93.65 17 TYR B N 1
ATOM 2713 C CA . TYR B 1 17 ? -1.872 -26.463 -5.18 1 93.65 17 TYR B CA 1
ATOM 2714 C C . TYR B 1 17 ? -1.034 -26.492 -6.453 1 93.65 17 TYR B C 1
ATOM 2716 O O . TYR B 1 17 ? 0.017 -27.136 -6.497 1 93.65 17 TYR B O 1
ATOM 2724 N N . VAL B 1 18 ? -1.488 -25.799 -7.478 1 95 18 VAL B N 1
ATOM 2725 C CA . VAL B 1 18 ? -0.758 -25.762 -8.741 1 95 18 VAL B CA 1
ATOM 2726 C C . VAL B 1 18 ? 0.613 -25.125 -8.528 1 95 18 VAL B C 1
ATOM 2728 O O . VAL B 1 18 ? 1.61 -25.576 -9.098 1 95 18 VAL B O 1
ATOM 2731 N N . HIS B 1 19 ? 0.602 -24.117 -7.696 1 95.15 19 HIS B N 1
ATOM 2732 C CA . HIS B 1 19 ? 1.866 -23.47 -7.363 1 95.15 19 HIS B CA 1
ATOM 2733 C C . HIS B 1 19 ? 2.821 -24.443 -6.681 1 95.15 19 HIS B C 1
ATOM 2735 O O . HIS B 1 19 ? 4.013 -24.472 -6.995 1 95.15 19 HIS B O 1
ATOM 2741 N N . LEU B 1 20 ? 2.323 -25.209 -5.771 1 95.81 20 LEU B N 1
ATOM 2742 C CA . LEU B 1 20 ? 3.137 -26.217 -5.099 1 95.81 20 LEU B CA 1
ATOM 2743 C C . LEU B 1 20 ? 3.655 -27.249 -6.094 1 95.81 20 LEU B C 1
ATOM 2745 O O . LEU B 1 20 ? 4.823 -27.642 -6.036 1 95.81 20 LEU B O 1
ATOM 2749 N N . LEU B 1 21 ? 2.838 -27.647 -7.047 1 97.09 21 LEU B N 1
ATOM 2750 C CA . LEU B 1 21 ? 3.245 -28.6 -8.074 1 97.09 21 LEU B CA 1
ATOM 2751 C C . LEU B 1 21 ? 4.43 -28.067 -8.871 1 97.09 21 LEU B C 1
ATOM 2753 O O . LEU B 1 21 ? 5.392 -28.796 -9.123 1 97.09 21 LEU B O 1
ATOM 2757 N N . ASN B 1 22 ? 4.331 -26.832 -9.217 1 97.68 22 ASN B N 1
ATOM 2758 C CA . ASN B 1 22 ? 5.407 -26.212 -9.984 1 97.68 22 ASN B CA 1
ATOM 2759 C C . ASN B 1 22 ? 6.708 -26.165 -9.189 1 97.68 22 ASN B C 1
ATOM 2761 O O . ASN B 1 22 ? 7.787 -26.383 -9.742 1 97.68 22 ASN B O 1
ATOM 2765 N N . ASN B 1 23 ? 6.602 -25.893 -7.934 1 97.58 23 ASN B N 1
ATOM 2766 C CA . ASN B 1 23 ? 7.797 -25.847 -7.098 1 97.58 23 ASN B CA 1
ATOM 2767 C C . ASN B 1 23 ? 8.4 -27.235 -6.905 1 97.58 23 ASN B C 1
ATOM 2769 O O . ASN B 1 23 ? 9.621 -27.399 -6.957 1 97.58 23 ASN B O 1
ATOM 2773 N N . VAL B 1 24 ? 7.571 -28.223 -6.689 1 97.94 24 VAL B N 1
ATOM 2774 C CA . VAL B 1 24 ? 8.046 -29.595 -6.536 1 97.94 24 VAL B CA 1
ATOM 2775 C C . VAL B 1 24 ? 8.752 -30.043 -7.814 1 97.94 24 VAL B C 1
ATOM 2777 O O . VAL B 1 24 ? 9.877 -30.545 -7.766 1 97.94 24 VAL B O 1
ATOM 2780 N N . LEU B 1 25 ? 8.091 -29.862 -8.928 1 98 25 LEU B N 1
ATOM 2781 C CA . LEU B 1 25 ? 8.656 -30.267 -10.211 1 98 25 LEU B CA 1
ATOM 2782 C C . LEU B 1 25 ? 9.96 -29.526 -10.489 1 98 25 LEU B C 1
ATOM 2784 O O . LEU B 1 25 ? 10.951 -30.137 -10.894 1 98 25 LEU B O 1
ATOM 2788 N N . GLY B 1 26 ? 9.921 -28.178 -10.298 1 97.7 26 GLY B N 1
ATOM 2789 C CA . GLY B 1 26 ? 11.118 -27.383 -10.52 1 97.7 26 GLY B CA 1
ATOM 2790 C C . GLY B 1 26 ? 12.294 -27.823 -9.669 1 97.7 26 GLY B C 1
ATOM 2791 O O . GLY B 1 26 ? 13.409 -27.976 -10.173 1 97.7 26 GLY B O 1
ATOM 2792 N N . ALA B 1 27 ? 12.082 -28.067 -8.404 1 97.86 27 ALA B N 1
ATOM 2793 C CA . ALA B 1 27 ? 13.139 -28.493 -7.49 1 97.86 27 ALA B CA 1
ATOM 2794 C C . ALA B 1 27 ? 13.679 -29.867 -7.877 1 97.86 27 ALA B C 1
ATOM 2796 O O . ALA B 1 27 ? 14.894 -30.072 -7.925 1 97.86 27 ALA B O 1
ATOM 2797 N N . ALA B 1 28 ? 12.779 -30.765 -8.171 1 97.53 28 ALA B N 1
ATOM 2798 C CA . ALA B 1 28 ? 13.184 -32.119 -8.539 1 97.53 28 ALA B CA 1
ATOM 2799 C C . ALA B 1 28 ? 14.002 -32.116 -9.827 1 97.53 28 ALA B C 1
ATOM 2801 O O . ALA B 1 28 ? 15.037 -32.781 -9.914 1 97.53 28 ALA B O 1
ATOM 2802 N N . ARG B 1 29 ? 13.606 -31.368 -10.788 1 96.66 29 ARG B N 1
ATOM 2803 C CA . ARG B 1 29 ? 14.287 -31.328 -12.078 1 96.66 29 ARG B CA 1
ATOM 2804 C C . ARG B 1 29 ? 15.651 -30.658 -11.956 1 96.66 29 ARG B C 1
ATOM 2806 O O . ARG B 1 29 ? 16.56 -30.943 -12.739 1 96.66 29 ARG B O 1
ATOM 2813 N N . ALA B 1 30 ? 15.722 -29.746 -11.043 1 96.87 30 ALA B N 1
ATOM 2814 C CA . ALA B 1 30 ? 17.016 -29.113 -10.803 1 96.87 30 ALA B CA 1
ATOM 2815 C C . ALA B 1 30 ? 17.99 -30.088 -10.147 1 96.87 30 ALA B C 1
ATOM 2817 O O . ALA B 1 30 ? 19.206 -29.892 -10.202 1 96.87 30 ALA B O 1
ATOM 2818 N N . GLY B 1 31 ? 17.468 -31.156 -9.388 1 95.87 31 GLY B N 1
ATOM 2819 C CA . GLY B 1 31 ? 18.342 -32.168 -8.814 1 95.87 31 GLY B CA 1
ATOM 2820 C C . GLY B 1 31 ? 18.132 -32.362 -7.324 1 95.87 31 GLY B C 1
ATOM 2821 O O . GLY B 1 31 ? 18.805 -33.183 -6.699 1 95.87 31 GLY B O 1
ATOM 2822 N N . PHE B 1 32 ? 17.182 -31.691 -6.721 1 96.92 32 PHE B N 1
ATOM 2823 C CA . PHE B 1 32 ? 16.946 -31.823 -5.288 1 96.92 32 PHE B CA 1
ATOM 2824 C C . PHE B 1 32 ? 16.101 -33.055 -4.99 1 96.92 32 PHE B C 1
ATOM 2826 O O . PHE B 1 32 ? 15.176 -33.377 -5.739 1 96.92 32 PHE B O 1
ATOM 2833 N N . ALA B 1 33 ? 16.382 -33.72 -3.895 1 96.32 33 ALA B N 1
ATOM 2834 C CA . ALA B 1 33 ? 15.412 -34.613 -3.266 1 96.32 33 ALA B CA 1
ATOM 2835 C C . ALA B 1 33 ? 14.366 -33.824 -2.485 1 96.32 33 ALA B C 1
ATOM 2837 O O . ALA B 1 33 ? 14.692 -33.146 -1.508 1 96.32 33 ALA B O 1
ATOM 2838 N N . VAL B 1 34 ? 13.074 -33.967 -2.857 1 97.12 34 VAL B N 1
ATOM 2839 C CA . VAL B 1 34 ? 12.053 -33.043 -2.373 1 97.12 34 VAL B CA 1
ATOM 2840 C C . VAL B 1 34 ? 11.278 -33.683 -1.224 1 97.12 34 VAL B C 1
ATOM 2842 O O . VAL B 1 34 ? 10.756 -34.791 -1.361 1 97.12 34 VAL B O 1
ATOM 2845 N N . LYS B 1 35 ? 11.173 -32.954 -0.163 1 95.77 35 LYS B N 1
ATOM 2846 C CA . LYS B 1 35 ? 10.338 -33.298 0.984 1 95.77 35 LYS B CA 1
ATOM 2847 C C . LYS B 1 35 ? 9.299 -32.213 1.253 1 95.77 35 LYS B C 1
ATOM 2849 O O . LYS B 1 35 ? 9.54 -31.035 0.982 1 95.77 35 LYS B O 1
ATOM 2854 N N . LEU B 1 36 ? 8.136 -32.686 1.758 1 94.38 36 LEU B N 1
ATOM 2855 C CA . LEU B 1 36 ? 7.059 -31.763 2.097 1 94.38 36 LEU B CA 1
ATOM 2856 C C . LEU B 1 36 ? 6.811 -31.746 3.602 1 94.38 36 LEU B C 1
ATOM 2858 O O . LEU B 1 36 ? 6.784 -32.799 4.243 1 94.38 36 LEU B O 1
ATOM 2862 N N . PHE B 1 37 ? 6.672 -30.55 4.081 1 90.13 37 PHE B N 1
ATOM 2863 C CA . PHE B 1 37 ? 6.294 -30.367 5.477 1 90.13 37 PHE B CA 1
ATOM 2864 C C . PHE B 1 37 ? 5.232 -29.282 5.613 1 90.13 37 PHE B C 1
ATOM 2866 O O . PHE B 1 37 ? 5.318 -28.237 4.967 1 90.13 37 PHE B O 1
ATOM 2873 N N . PRO B 1 38 ? 4.264 -29.43 6.49 1 87.23 38 PRO B N 1
ATOM 2874 C CA . PRO B 1 38 ? 3.978 -30.603 7.319 1 87.23 38 PRO B CA 1
ATOM 2875 C C . PRO B 1 38 ? 3.374 -31.757 6.521 1 87.23 38 PRO B C 1
ATOM 2877 O O . PRO B 1 38 ? 3.107 -31.612 5.326 1 87.23 38 PRO B O 1
ATOM 2880 N N . ARG B 1 39 ? 3.111 -32.905 7.307 1 87.72 39 ARG B N 1
ATOM 2881 C CA . ARG B 1 39 ? 2.46 -34.062 6.699 1 87.72 39 ARG B CA 1
ATOM 2882 C C . ARG B 1 39 ? 0.961 -33.828 6.544 1 87.72 39 ARG B C 1
ATOM 2884 O O . ARG B 1 39 ? 0.247 -33.664 7.536 1 87.72 39 ARG B O 1
ATOM 2891 N N . THR B 1 40 ? 0.522 -33.774 5.337 1 87.55 40 THR B N 1
ATOM 2892 C CA . THR B 1 40 ? -0.9 -33.574 5.079 1 87.55 40 THR B CA 1
ATOM 2893 C C . THR B 1 40 ? -1.456 -34.698 4.21 1 87.55 40 THR B C 1
ATOM 2895 O O . THR B 1 40 ? -2.67 -34.805 4.025 1 87.55 40 THR B O 1
ATOM 2898 N N . GLY B 1 41 ? -0.562 -35.543 3.675 1 91.82 41 GLY B N 1
ATOM 2899 C CA . GLY B 1 41 ? -0.963 -36.587 2.746 1 91.82 41 GLY B CA 1
ATOM 2900 C C . GLY B 1 41 ? -1.043 -36.107 1.309 1 91.82 41 GLY B C 1
ATOM 2901 O O . GLY B 1 41 ? -1.34 -36.89 0.403 1 91.82 41 GLY B O 1
ATOM 2902 N N . ILE B 1 42 ? -0.681 -34.86 1.044 1 94.62 42 ILE B N 1
ATOM 2903 C CA . ILE B 1 42 ? -0.866 -34.249 -0.267 1 94.62 42 ILE B CA 1
ATOM 2904 C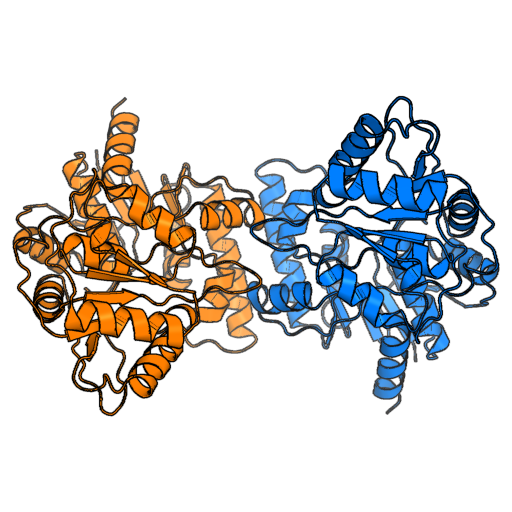 C . ILE B 1 42 ? 0.139 -34.836 -1.256 1 94.62 42 ILE B C 1
ATOM 2906 O O . ILE B 1 42 ? -0.045 -34.734 -2.471 1 94.62 42 ILE B O 1
ATOM 2910 N N . SER B 1 43 ? 1.246 -35.503 -0.765 1 95.36 43 SER B N 1
ATOM 2911 C CA . SER B 1 43 ? 2.316 -36.015 -1.614 1 95.36 43 SER B CA 1
ATOM 2912 C C . SER B 1 43 ? 1.795 -37.066 -2.588 1 95.36 43 SER B C 1
ATOM 2914 O O . SER B 1 43 ? 2.275 -37.164 -3.719 1 95.36 43 SER B O 1
ATOM 2916 N N . LYS B 1 44 ? 0.812 -37.814 -2.146 1 94.66 44 LYS B N 1
ATOM 2917 C CA . LYS B 1 44 ? 0.233 -38.833 -3.017 1 94.66 44 LYS B CA 1
ATOM 2918 C C . LYS B 1 44 ? -0.407 -38.203 -4.25 1 94.66 44 LYS B C 1
ATOM 2920 O O . LYS B 1 44 ? -0.223 -38.688 -5.368 1 94.66 44 LYS B O 1
ATOM 2925 N N . TYR B 1 45 ? -1.133 -37.158 -4.054 1 95.91 45 TYR B N 1
ATOM 2926 C CA . TYR B 1 45 ? -1.802 -36.464 -5.149 1 95.91 45 TYR B CA 1
ATOM 2927 C C . TYR B 1 45 ? -0.789 -35.795 -6.071 1 95.91 45 TYR B C 1
ATOM 2929 O O . TYR B 1 45 ? -0.955 -35.799 -7.293 1 95.91 45 TYR B O 1
ATOM 2937 N N . ILE B 1 46 ? 0.261 -35.243 -5.476 1 96.98 46 ILE B N 1
ATOM 2938 C CA . ILE B 1 46 ? 1.306 -34.58 -6.248 1 96.98 46 ILE B CA 1
ATOM 2939 C C . ILE B 1 46 ? 1.983 -35.588 -7.173 1 96.98 46 ILE B C 1
ATOM 2941 O O . ILE B 1 46 ? 2.153 -35.328 -8.367 1 96.98 46 ILE B O 1
ATOM 2945 N N . LYS B 1 47 ? 2.313 -36.759 -6.677 1 96.58 47 LYS B N 1
ATOM 2946 C CA . LYS B 1 47 ? 2.954 -37.802 -7.472 1 96.58 47 LYS B CA 1
ATOM 2947 C C . LYS B 1 47 ? 2.053 -38.248 -8.621 1 96.58 47 LYS B C 1
ATOM 2949 O O . LYS B 1 47 ? 2.506 -38.367 -9.761 1 96.58 47 LYS B O 1
ATOM 2954 N N . GLU B 1 48 ? 0.847 -38.397 -8.279 1 96.52 48 GLU B N 1
ATOM 2955 C CA . GLU B 1 48 ? -0.113 -38.852 -9.28 1 96.52 48 GLU B CA 1
ATOM 2956 C C . GLU B 1 48 ? -0.31 -37.804 -10.371 1 96.52 48 GLU B C 1
ATOM 2958 O O . GLU B 1 48 ? -0.328 -38.133 -11.559 1 96.52 48 GLU B O 1
ATOM 2963 N N . ASP B 1 49 ? -0.454 -36.606 -9.977 1 97 49 ASP B N 1
ATOM 2964 C CA . ASP B 1 49 ? -0.71 -35.526 -10.924 1 97 49 ASP B CA 1
ATOM 2965 C C . ASP B 1 49 ? 0.503 -35.281 -11.819 1 97 49 ASP B C 1
ATOM 2967 O O . ASP B 1 49 ? 0.36 -35.082 -13.027 1 97 49 ASP B O 1
ATOM 2971 N N . LEU B 1 50 ? 1.697 -35.333 -11.273 1 97.12 50 LEU B N 1
ATOM 2972 C CA . LEU B 1 50 ? 2.9 -35.135 -12.075 1 97.12 50 LEU B CA 1
ATOM 2973 C C . LEU B 1 50 ? 3.123 -36.312 -13.019 1 97.12 50 LEU B C 1
ATOM 2975 O O . LEU B 1 50 ? 3.554 -36.126 -14.159 1 97.12 50 LEU B O 1
ATOM 2979 N N . LYS B 1 51 ? 2.785 -37.498 -12.523 1 97 51 LYS B N 1
ATOM 2980 C CA . LYS B 1 51 ? 2.866 -38.66 -13.403 1 97 51 LYS B CA 1
ATOM 2981 C C . LYS B 1 51 ? 1.909 -38.523 -14.584 1 97 51 LYS B C 1
ATOM 2983 O O . LYS B 1 51 ? 2.269 -38.835 -15.721 1 97 51 LYS B O 1
ATOM 2988 N N . PHE B 1 52 ? 0.711 -38.114 -14.282 1 96.75 52 PHE B N 1
ATOM 2989 C CA . PHE B 1 52 ? -0.275 -37.876 -15.33 1 96.75 52 PHE B CA 1
ATOM 2990 C C . PHE B 1 52 ? 0.269 -36.913 -16.378 1 96.75 52 PHE B C 1
ATOM 2992 O O . PHE B 1 52 ? 0.017 -37.081 -17.573 1 96.75 52 PHE B O 1
ATOM 2999 N N . LEU B 1 53 ? 1.069 -35.923 -15.957 1 96.17 53 LEU B N 1
ATOM 3000 C CA . LEU B 1 53 ? 1.607 -34.908 -16.857 1 96.17 53 LEU B CA 1
ATOM 3001 C C . LEU B 1 53 ? 2.88 -35.403 -17.535 1 96.17 53 LEU B C 1
ATOM 3003 O O . LEU B 1 53 ? 3.493 -34.676 -18.319 1 96.17 53 LEU B O 1
ATOM 3007 N N . GLY B 1 54 ? 3.345 -36.641 -17.172 1 95.57 54 GLY B N 1
ATOM 3008 C CA . GLY B 1 54 ? 4.478 -37.253 -17.848 1 95.57 54 GLY B CA 1
ATOM 3009 C C . GLY B 1 54 ? 5.765 -37.173 -17.048 1 95.57 54 GLY B C 1
ATOM 3010 O O . GLY B 1 54 ? 6.85 -37.411 -17.583 1 95.57 54 GLY B O 1
ATOM 3011 N N . PHE B 1 55 ? 5.612 -36.8 -15.782 1 96.38 55 PHE B N 1
ATOM 3012 C CA . PHE B 1 55 ? 6.803 -36.66 -14.952 1 96.38 55 PHE B CA 1
ATOM 3013 C C . PHE B 1 55 ? 6.783 -37.661 -13.804 1 96.38 55 PHE B C 1
ATOM 3015 O O . PHE B 1 55 ? 5.813 -37.725 -13.046 1 96.38 55 PHE B O 1
ATOM 3022 N N . ASP B 1 56 ? 7.81 -38.4 -13.708 1 95.84 56 ASP B N 1
ATOM 3023 C CA . ASP B 1 56 ? 7.968 -39.333 -12.596 1 95.84 56 ASP B CA 1
ATOM 3024 C C . ASP B 1 56 ? 8.912 -38.77 -11.536 1 95.84 56 ASP B C 1
ATOM 3026 O O . ASP B 1 56 ? 10.132 -38.905 -11.649 1 95.84 56 ASP B O 1
ATOM 3030 N N . ILE B 1 57 ? 8.315 -38.139 -10.596 1 94.68 57 ILE B N 1
ATOM 3031 C CA . ILE B 1 57 ? 9.064 -37.429 -9.565 1 94.68 57 ILE B CA 1
ATOM 3032 C C . ILE B 1 57 ? 8.799 -38.067 -8.203 1 94.68 57 ILE B C 1
ATOM 3034 O O . ILE B 1 57 ? 7.667 -38.448 -7.899 1 94.68 57 ILE B O 1
ATOM 3038 N N . ALA B 1 58 ? 9.86 -38.234 -7.459 1 92.73 58 ALA B N 1
ATOM 3039 C CA . ALA B 1 58 ? 9.732 -38.696 -6.079 1 92.73 58 ALA B CA 1
ATOM 3040 C C . ALA B 1 58 ? 9.553 -37.522 -5.121 1 92.73 58 ALA B C 1
ATOM 3042 O O . ALA B 1 58 ? 10.266 -36.52 -5.218 1 92.73 58 ALA B O 1
ATOM 3043 N N . VAL B 1 59 ? 8.537 -37.624 -4.341 1 94.97 59 VAL B N 1
ATOM 3044 C CA . VAL B 1 59 ? 8.283 -36.625 -3.308 1 94.97 59 VAL B CA 1
ATOM 3045 C C . VAL B 1 59 ? 7.864 -37.317 -2.012 1 94.97 59 VAL B C 1
ATOM 3047 O O . VAL B 1 59 ? 7.036 -38.231 -2.029 1 94.97 59 VAL B O 1
ATOM 3050 N N . GLU B 1 60 ? 8.455 -36.949 -0.912 1 93.61 60 GLU B N 1
ATOM 3051 C CA . GLU B 1 60 ? 8.139 -37.554 0.378 1 93.61 60 GLU B CA 1
ATOM 3052 C C . GLU B 1 60 ? 7.679 -36.503 1.384 1 93.61 60 GLU B C 1
ATOM 3054 O O . GLU B 1 60 ? 7.939 -35.311 1.206 1 93.61 60 GLU B O 1
ATOM 3059 N N . GLU B 1 61 ? 6.904 -36.958 2.302 1 94.03 61 GLU B N 1
ATOM 3060 C CA . GLU B 1 61 ? 6.542 -36.101 3.427 1 94.03 61 GLU B CA 1
ATOM 3061 C C . GLU B 1 61 ? 7.525 -36.263 4.582 1 94.03 61 GLU B C 1
ATOM 3063 O O . GLU B 1 61 ? 8.04 -37.358 4.817 1 94.03 61 GLU B O 1
ATOM 3068 N N . ALA B 1 62 ? 7.791 -35.163 5.196 1 88.92 62 ALA B N 1
ATOM 3069 C CA . ALA B 1 62 ? 8.775 -35.167 6.276 1 88.92 62 ALA B CA 1
ATOM 3070 C C . ALA B 1 62 ? 8.138 -34.758 7.6 1 88.92 62 ALA B C 1
ATOM 3072 O O . ALA B 1 62 ? 7.163 -34.002 7.62 1 88.92 62 ALA B O 1
ATOM 3073 N N . ASP B 1 63 ? 8.715 -35.259 8.77 1 84.88 63 ASP B N 1
ATOM 3074 C CA . ASP B 1 63 ? 8.241 -34.925 10.11 1 84.88 63 ASP B CA 1
ATOM 3075 C C . ASP B 1 63 ? 8.9 -33.646 10.623 1 84.88 63 ASP B C 1
ATOM 3077 O O . ASP B 1 63 ? 8.476 -33.087 11.636 1 84.88 63 ASP B O 1
ATOM 3081 N N . GLY B 1 64 ? 9.857 -33.205 9.945 1 83.76 64 GLY B N 1
ATOM 3082 C CA . GLY B 1 64 ? 10.587 -32.002 10.312 1 83.76 64 GLY B CA 1
ATOM 3083 C C . GLY B 1 64 ? 11.238 -31.315 9.126 1 83.76 64 GLY B C 1
ATOM 3084 O O . GLY B 1 64 ? 11.006 -31.696 7.977 1 83.76 64 GLY B O 1
ATOM 3085 N N . VAL B 1 65 ? 11.82 -30.226 9.42 1 86.39 65 VAL B N 1
ATOM 3086 C CA . VAL B 1 65 ? 12.487 -29.437 8.39 1 86.39 65 VAL B CA 1
ATOM 3087 C C . VAL B 1 65 ? 13.968 -29.806 8.334 1 86.39 65 VAL B C 1
ATOM 3089 O O . VAL B 1 65 ? 14.643 -29.85 9.366 1 86.39 65 VAL B O 1
ATOM 3092 N N . GLU B 1 66 ? 14.423 -30.242 7.12 1 84.13 66 GLU B N 1
ATOM 3093 C CA . GLU B 1 66 ? 15.823 -30.587 6.897 1 84.13 66 GLU B CA 1
ATOM 3094 C C . GLU B 1 66 ? 16.32 -30.046 5.56 1 84.13 66 GLU B C 1
ATOM 3096 O O . GLU B 1 66 ? 15.52 -29.726 4.678 1 84.13 66 GLU B O 1
ATOM 3101 N N . GLY B 1 67 ? 17.693 -29.984 5.522 1 88.39 67 GLY B N 1
ATOM 3102 C CA . GLY B 1 67 ? 18.267 -29.468 4.29 1 88.39 67 GLY B CA 1
ATOM 3103 C C . GLY B 1 67 ? 17.927 -28.011 4.037 1 88.39 67 GLY B C 1
ATOM 3104 O O . GLY B 1 67 ? 17.788 -27.228 4.979 1 88.39 67 GLY B O 1
ATOM 3105 N N . LEU B 1 68 ? 17.881 -27.696 2.731 1 91.86 68 LEU B N 1
ATOM 3106 C CA . LEU B 1 68 ? 17.432 -26.363 2.347 1 91.86 68 LEU B CA 1
ATOM 3107 C C . LEU B 1 68 ? 15.941 -26.193 2.616 1 91.86 68 LEU B C 1
ATOM 3109 O O . LEU B 1 68 ? 15.133 -27.031 2.209 1 91.86 68 LEU B O 1
ATOM 3113 N N . VAL B 1 69 ? 15.598 -25.173 3.263 1 92.39 69 VAL B N 1
ATOM 3114 C CA . VAL B 1 69 ? 14.21 -24.963 3.661 1 92.39 69 VAL B CA 1
ATOM 3115 C C . VAL B 1 69 ? 13.603 -23.828 2.838 1 92.39 69 VAL B C 1
ATOM 3117 O O . VAL B 1 69 ? 14.112 -22.705 2.847 1 92.39 69 VAL B O 1
ATOM 3120 N N . TYR B 1 70 ? 12.607 -24.151 2.097 1 93.5 70 TYR B N 1
ATOM 3121 C CA . TYR B 1 70 ? 11.757 -23.201 1.387 1 93.5 70 TYR B CA 1
ATOM 3122 C C . TYR B 1 70 ? 10.393 -23.084 2.056 1 93.5 70 TYR B C 1
ATOM 3124 O O . TYR B 1 70 ? 9.612 -24.039 2.058 1 93.5 70 TYR B O 1
ATOM 3132 N N . LEU B 1 71 ? 10.092 -21.906 2.554 1 91.64 71 LEU B N 1
ATOM 3133 C CA . LEU B 1 71 ? 8.878 -21.711 3.339 1 91.64 71 LEU B CA 1
ATOM 3134 C C . LEU B 1 71 ? 7.955 -20.698 2.67 1 91.64 71 LEU B C 1
ATOM 3136 O O . LEU B 1 71 ? 8.398 -19.621 2.265 1 91.64 71 LEU B O 1
ATOM 3140 N N . ARG B 1 72 ? 6.694 -21.012 2.591 1 89.71 72 ARG B N 1
ATOM 3141 C CA . ARG B 1 72 ? 5.635 -20.08 2.218 1 89.71 72 ARG B CA 1
ATOM 3142 C C . ARG B 1 72 ? 4.597 -19.958 3.329 1 89.71 72 ARG B C 1
ATOM 3144 O O . ARG B 1 72 ? 3.746 -20.835 3.489 1 89.71 72 ARG B O 1
ATOM 3151 N N . PRO B 1 73 ? 4.645 -18.773 4.018 1 81.91 73 PRO B N 1
ATOM 3152 C CA . PRO B 1 73 ? 3.643 -18.589 5.071 1 81.91 73 PRO B CA 1
ATO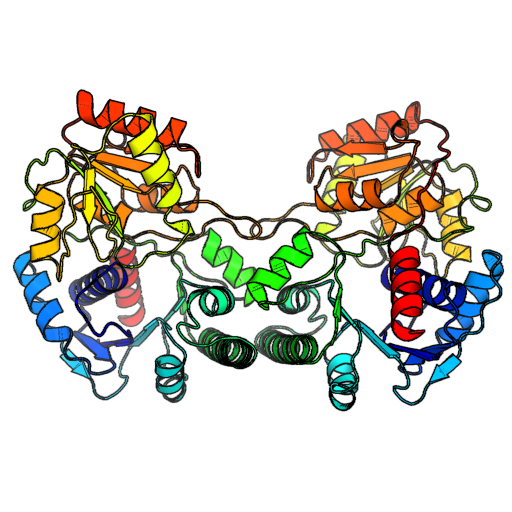M 3153 C C . PRO B 1 73 ? 2.219 -18.524 4.526 1 81.91 73 PRO B C 1
ATOM 3155 O O . PRO B 1 73 ? 1.984 -17.93 3.47 1 81.91 73 PRO B O 1
ATOM 3158 N N . SER B 1 74 ? 1.284 -19.157 5.222 1 75.65 74 SER B N 1
ATOM 3159 C CA . SER B 1 74 ? -0.078 -19.238 4.704 1 75.65 74 SER B CA 1
ATOM 3160 C C . SER B 1 74 ? -1.092 -18.768 5.742 1 75.65 74 SER B C 1
ATOM 3162 O O . SER B 1 74 ? -2.036 -18.047 5.412 1 75.65 74 SER B O 1
ATOM 3164 N N . ASP B 1 75 ? -1.019 -19.271 6.918 1 74.35 75 ASP B N 1
ATOM 3165 C CA . ASP B 1 75 ? -1.94 -18.891 7.984 1 74.35 75 ASP B CA 1
ATOM 3166 C C . ASP B 1 75 ? -1.244 -18.905 9.343 1 74.35 75 ASP B C 1
ATOM 3168 O O . ASP B 1 75 ? -0.143 -19.444 9.477 1 74.35 75 ASP B O 1
ATOM 3172 N N . ILE B 1 76 ? -1.914 -18.352 10.299 1 73.27 76 ILE B N 1
ATOM 3173 C CA . ILE B 1 76 ? -1.307 -18.149 11.61 1 73.27 76 ILE B CA 1
ATOM 3174 C C . ILE B 1 76 ? -0.994 -19.5 12.248 1 73.27 76 ILE B C 1
ATOM 3176 O O . ILE B 1 76 ? 0.024 -19.651 12.929 1 73.27 76 ILE B O 1
ATOM 3180 N N . ARG B 1 77 ? -1.876 -20.482 12.141 1 73.57 77 ARG B N 1
ATOM 3181 C CA . ARG B 1 77 ? -1.663 -21.785 12.764 1 73.57 77 ARG B CA 1
ATOM 3182 C C . ARG B 1 77 ? -0.416 -22.462 12.205 1 73.57 77 ARG B C 1
ATOM 3184 O O . ARG B 1 77 ? 0.39 -23.01 12.96 1 73.57 77 ARG B O 1
ATOM 3191 N N . SER B 1 78 ? -0.322 -22.365 10.966 1 74.62 78 SER B N 1
ATOM 3192 C CA . SER B 1 78 ? 0.841 -22.961 10.316 1 74.62 78 SER B CA 1
ATOM 3193 C C . SER B 1 78 ? 2.109 -22.168 10.617 1 74.62 78 SER B C 1
ATOM 3195 O O . SER B 1 78 ? 3.169 -22.75 10.857 1 74.62 78 SER B O 1
ATOM 3197 N N . ASP B 1 79 ? 1.951 -20.872 10.702 1 76.05 79 ASP B N 1
ATOM 3198 C CA . ASP B 1 79 ? 3.104 -20.009 10.94 1 76.05 79 ASP B CA 1
ATOM 3199 C C . ASP B 1 79 ? 3.701 -20.259 12.323 1 76.05 79 ASP B C 1
ATOM 3201 O O . ASP B 1 79 ? 4.922 -20.255 12.488 1 76.05 79 ASP B O 1
ATOM 3205 N N . LEU B 1 80 ? 2.834 -20.506 13.228 1 75.88 80 LEU B N 1
ATOM 3206 C CA . LEU B 1 80 ? 3.289 -20.783 14.586 1 75.88 80 LEU B CA 1
ATOM 3207 C C . LEU B 1 80 ? 4.071 -22.091 14.64 1 75.88 80 LEU B C 1
ATOM 3209 O O . LEU B 1 80 ? 5.03 -22.215 15.406 1 75.88 80 LEU B O 1
ATOM 3213 N N . LYS B 1 81 ? 3.669 -23.015 13.778 1 73.6 81 LYS B N 1
ATOM 3214 C CA . LYS B 1 81 ? 4.375 -24.291 13.708 1 73.6 81 LYS B CA 1
ATOM 3215 C C . LYS B 1 81 ? 5.764 -24.118 13.101 1 73.6 81 LYS B C 1
ATOM 3217 O O . LYS B 1 81 ? 6.695 -24.847 13.45 1 73.6 81 LYS B O 1
ATOM 3222 N N . TYR B 1 82 ? 5.865 -23.05 12.296 1 75.72 82 TYR B N 1
ATOM 3223 C CA . TYR B 1 82 ? 7.103 -22.869 11.546 1 75.72 82 TYR B CA 1
ATOM 3224 C C . TYR B 1 82 ? 8.134 -22.11 12.372 1 75.72 82 TYR B C 1
ATOM 3226 O O . TYR B 1 82 ? 9.331 -22.156 12.076 1 75.72 82 TYR B O 1
ATOM 3234 N N . VAL B 1 83 ? 7.624 -21.422 13.384 1 70.55 83 VAL B N 1
ATOM 3235 C CA . VAL B 1 83 ? 8.482 -20.56 14.19 1 70.55 83 VAL B CA 1
ATOM 3236 C C . VAL B 1 83 ? 9.6 -21.388 14.821 1 70.55 83 VAL B C 1
ATOM 3238 O O . VAL B 1 83 ? 10.734 -20.92 14.943 1 70.55 83 VAL B O 1
ATOM 3241 N N . ARG B 1 84 ? 9.352 -22.607 15.061 1 72.28 84 ARG B N 1
ATOM 3242 C CA . ARG B 1 84 ? 10.375 -23.439 15.687 1 72.28 84 ARG B CA 1
ATOM 3243 C C . ARG B 1 84 ? 11.526 -23.709 14.723 1 72.28 84 ARG B C 1
ATOM 3245 O O . ARG B 1 84 ? 12.638 -24.026 15.15 1 72.28 84 ARG B O 1
ATOM 3252 N N . ASN B 1 85 ? 11.24 -23.605 13.501 1 74.04 85 ASN B N 1
ATOM 3253 C CA . ASN B 1 85 ? 12.249 -23.882 12.484 1 74.04 85 ASN B CA 1
ATOM 3254 C C . ASN B 1 85 ? 12.767 -22.598 11.843 1 74.04 85 ASN B C 1
ATOM 3256 O O . ASN B 1 85 ? 13.416 -22.64 10.796 1 74.04 85 ASN B O 1
ATOM 3260 N N . ILE B 1 86 ? 12.501 -21.517 12.495 1 73.54 86 ILE B N 1
ATOM 3261 C CA . ILE B 1 86 ? 12.711 -20.185 11.939 1 73.54 86 ILE B CA 1
ATOM 3262 C C . ILE B 1 86 ? 14.188 -19.993 11.602 1 73.54 86 ILE B C 1
ATOM 3264 O O . ILE B 1 86 ? 14.526 -19.336 10.615 1 73.54 86 ILE B O 1
ATOM 3268 N N . ASN B 1 87 ? 14.989 -20.549 12.351 1 75.05 87 ASN B N 1
ATOM 3269 C CA . ASN B 1 87 ? 16.418 -20.305 12.183 1 75.05 87 ASN B CA 1
ATOM 3270 C C . ASN B 1 87 ? 16.982 -21.074 10.992 1 75.05 87 ASN B C 1
ATOM 3272 O O . ASN B 1 87 ? 18.092 -20.795 10.536 1 75.05 87 ASN B O 1
ATOM 3276 N N . ASN B 1 88 ? 16.227 -21.959 10.372 1 80.52 88 ASN B N 1
ATOM 3277 C CA . ASN B 1 88 ? 16.715 -22.805 9.288 1 80.52 88 ASN B CA 1
ATOM 3278 C C . ASN B 1 88 ? 16.121 -22.393 7.944 1 80.52 88 ASN B C 1
ATOM 3280 O O . ASN B 1 88 ? 16.232 -23.126 6.96 1 80.52 88 ASN B O 1
ATOM 3284 N N . ILE B 1 89 ? 15.569 -21.213 7.871 1 87.71 89 ILE B N 1
ATOM 3285 C CA . ILE B 1 89 ? 14.868 -20.845 6.646 1 87.71 89 ILE B CA 1
ATOM 3286 C C . ILE B 1 89 ? 15.864 -20.298 5.626 1 87.71 89 ILE B C 1
ATOM 3288 O O . ILE B 1 89 ? 16.505 -19.272 5.862 1 87.71 89 ILE B O 1
ATOM 3292 N N . ASP B 1 90 ? 16.012 -20.98 4.531 1 93.09 90 ASP B N 1
ATOM 3293 C CA . ASP B 1 90 ? 16.902 -20.539 3.462 1 93.09 90 ASP B CA 1
ATOM 3294 C C . ASP B 1 90 ? 16.181 -19.597 2.5 1 93.09 90 ASP B C 1
ATOM 3296 O O . ASP B 1 90 ? 16.745 -18.589 2.07 1 93.09 90 ASP B O 1
ATOM 3300 N N . VAL B 1 91 ? 14.922 -19.942 2.205 1 95.09 91 VAL B N 1
ATOM 3301 C CA . VAL B 1 91 ? 14.096 -19.15 1.299 1 95.09 91 VAL B CA 1
ATOM 3302 C C . VAL B 1 91 ? 12.712 -18.943 1.909 1 95.09 91 VAL B C 1
ATOM 3304 O O . VAL B 1 91 ? 12.098 -19.891 2.405 1 95.09 91 VAL B O 1
ATOM 3307 N N . ILE B 1 92 ? 12.23 -17.777 1.885 1 92.9 92 ILE B N 1
ATOM 3308 C CA . ILE B 1 92 ? 10.847 -17.498 2.253 1 92.9 92 ILE B CA 1
ATOM 3309 C C . ILE B 1 92 ? 10.129 -16.82 1.087 1 92.9 92 ILE B C 1
ATOM 3311 O O . ILE B 1 92 ? 10.657 -15.881 0.488 1 92.9 92 ILE B O 1
ATOM 3315 N N . GLU B 1 93 ? 9.023 -17.349 0.765 1 93.8 93 GLU B N 1
ATOM 3316 C CA . GLU B 1 93 ? 8.17 -16.748 -0.256 1 93.8 93 GLU B CA 1
ATOM 3317 C C . GLU B 1 93 ? 6.964 -16.054 0.371 1 93.8 93 GLU B C 1
ATOM 3319 O O . GLU B 1 93 ? 6.197 -16.676 1.109 1 93.8 93 GLU B O 1
ATOM 3324 N N . VAL B 1 94 ? 6.854 -14.807 -0.004 1 89.84 94 VAL B N 1
ATOM 3325 C CA . VAL B 1 94 ? 5.725 -14.035 0.504 1 89.84 94 VAL B CA 1
ATOM 3326 C C . VAL B 1 94 ? 4.885 -13.519 -0.662 1 89.84 94 VAL B C 1
ATOM 3328 O O . VAL B 1 94 ? 5.392 -12.812 -1.537 1 89.84 94 VAL B O 1
ATOM 3331 N N . ASN B 1 95 ? 3.675 -13.902 -0.699 1 79.87 95 ASN B N 1
ATOM 3332 C CA . ASN B 1 95 ? 2.801 -13.5 -1.796 1 79.87 95 ASN B CA 1
ATOM 3333 C C . ASN B 1 95 ? 1.686 -12.576 -1.315 1 79.87 95 ASN B C 1
ATOM 3335 O O . ASN B 1 95 ? 0.865 -12.119 -2.113 1 79.87 95 ASN B O 1
ATOM 3339 N N . SER B 1 96 ? 1.52 -12.604 -0.112 1 64.59 96 SER B N 1
ATOM 3340 C CA . SER B 1 96 ? 0.485 -11.733 0.436 1 64.59 96 SER B CA 1
ATOM 3341 C C . SER B 1 96 ? 0.976 -11.008 1.684 1 64.59 96 SER B C 1
ATOM 3343 O O . SER B 1 96 ? 1.948 -11.431 2.312 1 64.59 96 SER B O 1
ATOM 3345 N N . MET B 1 97 ? 0.965 -9.691 1.65 1 55.52 97 MET B N 1
ATOM 3346 C CA . MET B 1 97 ? 1.309 -9.084 2.933 1 55.52 97 MET B CA 1
ATOM 3347 C C . MET B 1 97 ? 0.265 -9.423 3.992 1 55.52 97 MET B C 1
ATOM 3349 O O . MET B 1 97 ? -0.93 -9.479 3.696 1 55.52 97 MET B O 1
ATOM 3353 N N . PRO B 1 98 ? 0.871 -10.087 5.089 1 48.43 98 PRO B N 1
ATOM 3354 C CA . PRO B 1 98 ? 0.011 -10.553 6.179 1 48.43 98 PRO B CA 1
ATOM 3355 C C . PRO B 1 98 ? -1.197 -9.647 6.406 1 48.43 98 PRO B C 1
ATOM 3357 O O . PRO B 1 98 ? -2.302 -10.136 6.658 1 48.43 98 PRO B O 1
ATOM 3360 N N . LEU B 1 99 ? -0.833 -8.299 6.467 1 48 99 LEU B N 1
ATOM 3361 C CA . LEU B 1 99 ? -1.965 -7.46 6.844 1 48 99 LEU B CA 1
ATOM 3362 C C . LEU B 1 99 ? -3.109 -7.61 5.846 1 48 99 LEU B C 1
ATOM 3364 O O . LEU B 1 99 ? -4.281 -7.542 6.224 1 48 99 LEU B O 1
ATOM 3368 N N . TRP B 1 100 ? -2.64 -7.832 4.596 1 51.36 100 TRP B N 1
ATOM 3369 C CA . TRP B 1 100 ? -3.683 -7.903 3.577 1 51.36 100 TRP B CA 1
ATOM 3370 C C . TRP B 1 100 ? -4.547 -9.145 3.767 1 51.36 100 TRP B C 1
ATOM 3372 O O . TRP B 1 100 ? -5.772 -9.081 3.645 1 51.36 100 TRP B O 1
ATOM 3382 N N . LEU B 1 101 ? -3.738 -10.156 4.102 1 46.58 101 LEU B N 1
ATOM 3383 C CA . LEU B 1 101 ? -4.394 -11.448 4.273 1 46.58 101 LEU B CA 1
ATOM 3384 C C . LEU B 1 101 ? -5.312 -11.434 5.49 1 46.58 101 LEU B C 1
ATOM 3386 O O . LEU B 1 101 ? -6.314 -12.153 5.525 1 46.58 101 LEU B O 1
ATOM 3390 N N . ALA B 1 102 ? -4.842 -10.679 6.407 1 45.36 102 ALA B N 1
ATOM 3391 C CA . ALA B 1 102 ? -5.672 -10.651 7.609 1 45.36 102 ALA B CA 1
ATOM 3392 C C . ALA B 1 102 ? -7.068 -10.119 7.299 1 45.36 102 ALA B C 1
ATOM 3394 O O . ALA B 1 102 ? -8.064 -10.636 7.81 1 45.36 102 ALA B O 1
ATOM 3395 N N . ALA B 1 103 ? -7.017 -9.04 6.573 1 47.86 103 ALA B N 1
ATOM 3396 C CA . ALA B 1 103 ? -8.318 -8.47 6.233 1 47.86 103 ALA B CA 1
ATOM 3397 C C . ALA B 1 103 ? -9.159 -9.46 5.433 1 47.86 103 ALA B C 1
ATOM 3399 O O . ALA B 1 103 ? -10.375 -9.546 5.622 1 47.86 103 ALA B O 1
ATOM 3400 N N . GLU B 1 104 ? -8.494 -10.096 4.52 1 47.82 104 GLU B N 1
ATOM 3401 C CA . GLU B 1 104 ? -9.254 -11.03 3.694 1 47.82 104 GLU B CA 1
ATOM 3402 C C . GLU B 1 104 ? -9.298 -12.417 4.327 1 47.82 104 GLU B C 1
ATOM 3404 O O . GLU B 1 104 ? -10.291 -13.136 4.192 1 47.82 104 GLU B O 1
ATOM 3409 N N . GLY B 1 105 ? -8.209 -12.812 4.951 1 45.26 105 GLY B N 1
ATOM 3410 C CA . GLY B 1 105 ? -8.026 -14.202 5.338 1 45.26 105 GLY B CA 1
ATOM 3411 C C . GLY B 1 105 ? -8.439 -14.481 6.771 1 45.26 105 GLY B C 1
ATOM 3412 O O . GLY B 1 105 ? -8.302 -15.607 7.253 1 45.26 105 GLY B O 1
ATOM 3413 N N . ALA B 1 106 ? -8.293 -13.424 7.601 1 48.31 106 ALA B N 1
ATOM 3414 C CA . ALA B 1 106 ? -8.725 -13.887 8.918 1 48.31 106 ALA B CA 1
ATOM 3415 C C . ALA B 1 106 ? -10.105 -14.535 8.846 1 48.31 106 ALA B C 1
ATOM 3417 O O . ALA B 1 106 ? -11.093 -13.959 9.309 1 48.31 106 ALA B O 1
ATOM 3418 N N . VAL B 1 107 ? -10.056 -15.507 7.883 1 48.31 107 VAL B N 1
ATOM 3419 C CA . VAL B 1 107 ? -11.243 -16.334 7.688 1 48.31 107 VAL B CA 1
ATOM 3420 C C . VAL B 1 107 ? -11.74 -16.852 9.036 1 48.31 107 VAL B C 1
ATOM 3422 O O . VAL B 1 107 ? -10.994 -17.506 9.77 1 48.31 107 VAL B O 1
ATOM 3425 N N . GLY B 1 108 ? -12.812 -16.271 9.421 1 55.08 108 GLY B N 1
ATOM 3426 C CA . GLY B 1 108 ? -13.574 -16.755 10.561 1 55.08 108 GLY B CA 1
ATOM 3427 C C . GLY B 1 108 ? -13.516 -15.823 11.757 1 55.08 108 GLY B C 1
ATOM 3428 O O . GLY B 1 108 ? -14.326 -15.938 12.679 1 55.08 108 GLY B O 1
ATOM 3429 N N . LEU B 1 109 ? -12.388 -14.978 11.836 1 62.94 109 LEU B N 1
ATOM 3430 C CA . LEU B 1 109 ? -12.35 -14.104 13.003 1 62.94 109 LEU B CA 1
ATOM 3431 C C . LEU B 1 109 ? -12.946 -12.738 12.679 1 62.94 109 LEU B C 1
ATOM 3433 O O . LEU B 1 109 ? -12.987 -12.334 11.515 1 62.94 109 LEU B O 1
ATOM 3437 N N . LYS B 1 110 ? -13.655 -12.269 13.612 1 65.03 110 LYS B N 1
ATOM 3438 C CA . LYS B 1 110 ? -14.236 -10.94 13.447 1 65.03 110 LYS B CA 1
ATOM 3439 C C . LYS B 1 110 ? -13.77 -9.995 14.551 1 65.03 110 LYS B C 1
ATOM 3441 O O . LYS B 1 110 ? -13.253 -10.439 15.578 1 65.03 110 LYS B O 1
ATOM 3446 N N . GLY B 1 111 ? -13.685 -8.743 14.326 1 66.17 111 GLY B N 1
ATOM 3447 C CA . GLY B 1 111 ? -13.493 -7.709 15.33 1 66.17 111 GLY B CA 1
ATOM 3448 C C . GLY B 1 111 ? -12.095 -7.701 15.919 1 66.17 111 GLY B C 1
ATOM 3449 O O . GLY B 1 111 ? -11.106 -7.76 15.185 1 66.17 111 GLY B O 1
ATOM 3450 N N . PRO B 1 112 ? -12.062 -7.637 17.241 1 71.42 112 PRO B N 1
ATOM 3451 C CA . PRO B 1 112 ? -10.78 -7.549 17.944 1 71.42 112 PRO B CA 1
ATOM 3452 C C . PRO B 1 112 ? -9.924 -8.802 17.77 1 71.42 112 PRO B C 1
ATOM 3454 O O . PRO B 1 112 ? -8.696 -8.71 17.701 1 71.42 112 PRO B O 1
ATOM 3457 N N . ALA B 1 113 ? -10.528 -9.885 17.673 1 73.82 113 ALA B N 1
ATOM 3458 C CA . ALA B 1 113 ? -9.783 -11.128 17.49 1 73.82 113 ALA B CA 1
ATOM 3459 C C . ALA B 1 113 ? -9.089 -11.156 16.131 1 73.82 113 ALA B C 1
ATOM 3461 O O . ALA B 1 113 ? -7.949 -11.614 16.019 1 73.82 113 ALA B O 1
ATOM 3462 N N . LYS B 1 114 ? -9.813 -10.703 15.124 1 74.66 114 LYS B N 1
ATOM 3463 C CA . LYS B 1 114 ? -9.232 -10.615 13.788 1 74.66 114 LYS B CA 1
ATOM 3464 C C . LYS B 1 114 ? -8.05 -9.65 13.765 1 74.66 114 LYS B C 1
ATOM 3466 O O . LYS B 1 114 ? -7.028 -9.927 13.134 1 74.66 114 LYS B O 1
ATOM 3471 N N . PHE B 1 115 ? -8.287 -8.672 14.477 1 73.4 115 PHE B N 1
ATOM 3472 C CA . PHE B 1 115 ? -7.238 -7.662 14.554 1 73.4 115 PHE B CA 1
ATOM 3473 C C . PHE B 1 115 ? -5.994 -8.224 15.231 1 73.4 115 PHE B C 1
ATOM 3475 O O . PHE B 1 115 ? -4.887 -8.109 14.701 1 73.4 115 PHE B O 1
ATOM 3482 N N . LEU B 1 116 ? -6.177 -8.872 16.334 1 76.03 116 LEU B N 1
ATOM 3483 C CA . LEU B 1 116 ? -5.058 -9.432 17.083 1 76.03 116 LEU B CA 1
ATOM 3484 C C . LEU B 1 116 ? -4.35 -10.515 16.276 1 76.03 116 LEU B C 1
ATOM 3486 O O . LEU B 1 116 ? -3.119 -10.579 16.259 1 76.03 116 LEU B O 1
ATOM 3490 N N . ALA B 1 117 ? -5.123 -11.296 15.688 1 76.85 117 ALA B N 1
ATOM 3491 C CA . ALA B 1 117 ? -4.548 -12.344 14.849 1 76.85 117 ALA B CA 1
ATOM 3492 C C . ALA B 1 117 ? -3.712 -11.747 13.721 1 76.85 117 ALA B C 1
ATOM 3494 O O . ALA B 1 117 ? -2.655 -12.279 13.375 1 76.85 117 ALA B O 1
ATOM 3495 N N . SER B 1 118 ? -4.159 -10.677 13.189 1 76.35 118 SER B N 1
ATOM 3496 C CA . SER B 1 118 ? -3.432 -10.02 12.108 1 76.35 118 SER B CA 1
ATOM 3497 C C . SER B 1 118 ? -2.108 -9.447 12.601 1 76.35 118 SER B C 1
ATOM 3499 O O . SER B 1 118 ? -1.099 -9.504 11.894 1 76.35 118 SER B O 1
ATOM 3501 N N . VAL B 1 119 ? -2.119 -8.963 13.778 1 76.16 119 VAL B N 1
ATOM 3502 C CA . VAL B 1 119 ? -0.907 -8.404 14.367 1 76.16 119 VAL B CA 1
ATOM 3503 C C . VAL B 1 119 ? 0.108 -9.517 14.616 1 76.16 119 VAL B C 1
ATOM 3505 O O . VAL B 1 119 ? 1.283 -9.384 14.266 1 76.16 119 VAL B O 1
ATOM 3508 N N . VAL B 1 120 ? -0.368 -10.55 15.196 1 79.49 120 VAL B N 1
ATOM 3509 C CA . VAL B 1 120 ? 0.512 -11.665 15.529 1 79.49 120 VAL B CA 1
ATOM 3510 C C . VAL B 1 120 ? 1.108 -12.253 14.252 1 79.49 120 VAL B C 1
ATOM 3512 O O . VAL B 1 120 ? 2.314 -12.504 14.18 1 79.49 120 VAL B O 1
ATOM 3515 N N . ARG B 1 121 ? 0.341 -12.431 13.312 1 79.74 121 ARG B N 1
ATOM 3516 C CA . ARG B 1 121 ? 0.817 -13.001 12.056 1 79.74 121 ARG B CA 1
ATOM 3517 C C . ARG B 1 121 ? 1.832 -12.08 11.387 1 79.74 121 ARG B C 1
ATOM 3519 O O . ARG B 1 121 ? 2.852 -12.543 10.872 1 79.74 121 ARG B O 1
ATOM 3526 N N . ASP B 1 122 ? 1.491 -10.828 11.366 1 78.32 122 ASP B N 1
ATOM 3527 C CA . ASP B 1 122 ? 2.413 -9.859 10.781 1 78.32 122 ASP B CA 1
ATOM 3528 C C . ASP B 1 122 ? 3.781 -9.926 11.458 1 78.32 122 ASP B C 1
ATOM 3530 O O . ASP B 1 122 ? 4.813 -9.913 10.785 1 78.32 122 ASP B O 1
ATOM 3534 N N . VAL B 1 123 ? 3.791 -10.067 12.729 1 78.76 123 VAL B N 1
ATOM 3535 C CA . VAL B 1 123 ? 5.034 -10.141 13.49 1 78.76 123 VAL B CA 1
ATOM 3536 C C . VAL B 1 123 ? 5.78 -11.425 13.135 1 78.76 123 VAL B C 1
ATOM 3538 O O . VAL B 1 123 ? 6.99 -11.401 12.897 1 78.76 123 VAL B O 1
ATOM 3541 N N . LEU B 1 124 ? 5.07 -12.447 13.116 1 81.52 124 LEU B N 1
ATOM 3542 C CA . LEU B 1 124 ? 5.68 -13.738 12.816 1 81.52 124 LEU B CA 1
ATOM 3543 C C . LEU B 1 124 ? 6.304 -13.734 11.425 1 81.52 124 LEU B C 1
ATOM 3545 O O . LEU B 1 124 ? 7.443 -14.172 11.249 1 81.52 124 LEU B O 1
ATOM 3549 N N . VAL B 1 125 ? 5.594 -13.241 10.503 1 82.64 125 VAL B N 1
ATOM 3550 C CA . VAL B 1 125 ? 6.085 -13.225 9.128 1 82.64 125 VAL B CA 1
ATOM 3551 C C . VAL B 1 125 ? 7.309 -12.318 9.026 1 82.64 125 VAL B C 1
ATOM 3553 O O . VAL B 1 125 ? 8.293 -12.665 8.37 1 82.64 125 VAL B O 1
ATOM 3556 N N . ARG B 1 126 ? 7.279 -11.237 9.635 1 80.1 126 ARG B N 1
ATOM 3557 C CA . ARG B 1 126 ? 8.413 -10.32 9.599 1 80.1 126 ARG B CA 1
ATOM 3558 C C . ARG B 1 126 ? 9.648 -10.951 10.233 1 80.1 126 ARG B C 1
ATOM 3560 O O . ARG B 1 126 ? 10.765 -10.772 9.742 1 80.1 126 ARG B O 1
ATOM 3567 N N . ILE B 1 127 ? 9.44 -11.645 11.308 1 81.33 127 ILE B N 1
ATOM 3568 C CA . ILE B 1 127 ? 10.547 -12.352 11.943 1 81.33 127 ILE B CA 1
ATOM 3569 C C . ILE B 1 127 ? 11.121 -13.385 10.977 1 81.33 127 ILE B C 1
ATOM 3571 O O . ILE B 1 127 ? 12.341 -13.513 10.848 1 81.33 127 ILE B O 1
ATOM 3575 N N . MET B 1 128 ? 10.272 -14.021 10.323 1 84.42 128 MET B N 1
ATOM 3576 C CA . MET B 1 128 ? 10.722 -15.021 9.359 1 84.42 128 MET B CA 1
ATOM 3577 C C . MET B 1 128 ? 11.493 -14.367 8.217 1 84.42 128 MET B C 1
ATOM 3579 O O . MET B 1 128 ? 12.495 -14.91 7.748 1 84.42 128 MET B O 1
ATOM 3583 N N . LEU B 1 129 ? 10.996 -13.253 7.804 1 85.48 129 LEU B N 1
ATOM 3584 C CA . LEU B 1 129 ? 11.665 -12.514 6.739 1 85.48 129 LEU B CA 1
ATOM 3585 C C . LEU B 1 129 ? 13.072 -12.107 7.161 1 85.48 129 LEU B C 1
ATOM 3587 O O . LEU B 1 129 ? 14.018 -12.225 6.379 1 85.48 129 LEU B O 1
ATOM 3591 N N . MET B 1 130 ? 13.243 -11.769 8.397 1 78.83 130 MET B N 1
ATOM 3592 C CA . MET B 1 130 ? 14.53 -11.317 8.918 1 78.83 130 MET B CA 1
ATOM 3593 C C . MET B 1 130 ? 15.51 -12.479 9.031 1 78.83 130 MET B C 1
ATOM 3595 O O . MET B 1 130 ? 16.723 -12.288 8.918 1 78.83 130 MET B O 1
ATOM 3599 N N . ARG B 1 131 ? 15.034 -13.577 9.194 1 82.66 131 ARG B N 1
ATOM 3600 C CA . ARG B 1 131 ? 15.891 -14.727 9.463 1 82.66 131 ARG B CA 1
ATOM 3601 C C . ARG B 1 131 ? 16.178 -15.508 8.185 1 82.66 131 ARG B C 1
ATOM 3603 O O . ARG B 1 131 ? 17.023 -16.405 8.176 1 82.66 131 ARG B O 1
ATOM 3610 N N . SER B 1 132 ? 15.464 -15.182 7.167 1 88.62 132 SER B N 1
ATOM 3611 C CA . SER B 1 132 ? 15.638 -15.932 5.927 1 88.62 132 SER B CA 1
ATOM 3612 C C . SER B 1 132 ? 16.861 -15.447 5.155 1 88.62 132 SER B C 1
ATOM 3614 O O . SER B 1 132 ? 17.217 -14.268 5.223 1 88.62 132 SER B O 1
ATOM 3616 N N . LYS B 1 133 ? 17.478 -16.373 4.495 1 90.29 133 LYS B N 1
ATOM 3617 C CA . LYS B 1 133 ? 18.628 -16.029 3.665 1 90.29 133 LYS B CA 1
ATOM 3618 C C . LYS B 1 133 ? 18.19 -15.34 2.376 1 90.29 133 LYS B C 1
ATOM 3620 O O . LYS B 1 133 ? 18.909 -14.493 1.842 1 90.29 133 LYS B O 1
ATOM 3625 N N . ARG B 1 134 ? 17.021 -15.798 1.879 1 94.45 134 ARG B N 1
ATOM 3626 C CA . ARG B 1 134 ? 16.477 -15.265 0.634 1 94.45 134 ARG B CA 1
ATOM 3627 C C . ARG B 1 134 ? 14.975 -15.03 0.749 1 94.45 134 ARG B C 1
ATOM 3629 O O . ARG B 1 134 ? 14.262 -15.826 1.364 1 94.45 134 ARG B O 1
ATOM 3636 N N . VAL B 1 135 ? 14.589 -13.933 0.172 1 94.08 135 VAL B N 1
ATOM 3637 C CA . VAL B 1 135 ? 13.164 -13.625 0.102 1 94.08 135 VAL B CA 1
ATOM 3638 C C . VAL B 1 135 ? 12.715 -13.588 -1.357 1 94.08 135 VAL B C 1
ATOM 3640 O O . VAL B 1 135 ? 13.363 -12.96 -2.198 1 94.08 135 VAL B O 1
ATOM 3643 N N . VAL B 1 136 ? 11.624 -14.317 -1.633 1 96.58 136 VAL B N 1
ATOM 3644 C CA . VAL B 1 136 ? 11.083 -14.356 -2.988 1 96.58 136 VAL B CA 1
ATOM 3645 C C . VAL B 1 136 ? 9.617 -13.93 -2.971 1 96.58 136 VAL B C 1
ATOM 3647 O O . VAL B 1 136 ? 8.925 -14.105 -1.966 1 96.58 136 VAL B O 1
ATOM 3650 N N . THR B 1 137 ? 9.175 -13.333 -4.049 1 95.85 137 THR B N 1
ATOM 3651 C CA . THR B 1 137 ? 7.781 -12.939 -4.218 1 95.85 137 THR B CA 1
ATOM 3652 C C . THR B 1 137 ? 7.356 -13.067 -5.678 1 95.85 137 THR B C 1
ATOM 3654 O O . THR B 1 137 ? 8.15 -13.476 -6.527 1 95.85 137 THR B O 1
ATOM 3657 N N . VAL B 1 138 ? 6.151 -12.668 -5.938 1 95.92 138 VAL B N 1
ATOM 3658 C CA . VAL B 1 138 ? 5.581 -13.148 -7.193 1 95.92 138 VAL B CA 1
ATOM 3659 C C . VAL B 1 138 ? 5.53 -12.008 -8.207 1 95.92 138 VAL B C 1
ATOM 3661 O O . VAL B 1 138 ? 5.255 -12.232 -9.389 1 95.92 138 VAL B O 1
ATOM 3664 N N . SER B 1 139 ? 5.764 -10.797 -7.829 1 95.82 139 SER B N 1
ATOM 3665 C CA . SER B 1 139 ? 5.693 -9.67 -8.752 1 95.82 139 SER B CA 1
ATOM 3666 C C . SER B 1 139 ? 6.55 -8.505 -8.269 1 95.82 139 SER B C 1
ATOM 3668 O O . SER B 1 139 ? 6.904 -8.435 -7.09 1 95.82 139 SER B O 1
ATOM 3670 N N . SER B 1 140 ? 6.893 -7.673 -9.22 1 95.53 140 SER B N 1
ATOM 3671 C CA . SER B 1 140 ? 7.653 -6.475 -8.878 1 95.53 140 SER B CA 1
ATOM 3672 C C . SER B 1 140 ? 6.873 -5.579 -7.922 1 95.53 140 SER B C 1
ATOM 3674 O O . SER B 1 140 ? 7.459 -4.939 -7.046 1 95.53 140 SER B O 1
ATOM 3676 N N . MET B 1 141 ? 5.554 -5.553 -8.118 1 92.35 141 MET B N 1
ATOM 3677 C CA . MET B 1 141 ? 4.726 -4.763 -7.212 1 92.35 141 MET B CA 1
ATOM 3678 C C . MET B 1 141 ? 4.772 -5.331 -5.797 1 92.35 141 MET B C 1
ATOM 3680 O O . MET B 1 141 ? 4.917 -4.584 -4.828 1 92.35 141 MET B O 1
ATOM 3684 N N . ALA B 1 142 ? 4.672 -6.598 -5.667 1 91.72 142 ALA B N 1
ATOM 3685 C CA . ALA B 1 142 ? 4.791 -7.233 -4.357 1 91.72 142 ALA B CA 1
ATOM 3686 C C . ALA B 1 142 ? 6.155 -6.95 -3.733 1 91.72 142 ALA B C 1
ATOM 3688 O O . ALA B 1 142 ? 6.258 -6.739 -2.522 1 91.72 142 ALA B O 1
ATOM 3689 N N . ALA B 1 143 ? 7.181 -6.995 -4.544 1 92.81 143 ALA B N 1
ATOM 3690 C CA . ALA B 1 143 ? 8.527 -6.703 -4.056 1 92.81 143 ALA B CA 1
ATOM 3691 C C . ALA B 1 143 ? 8.619 -5.275 -3.524 1 92.81 143 ALA B C 1
ATOM 3693 O O . ALA B 1 143 ? 9.237 -5.032 -2.485 1 92.81 143 ALA B O 1
ATOM 3694 N N . LYS B 1 144 ? 7.99 -4.385 -4.253 1 88.34 144 LYS B N 1
ATOM 3695 C CA . LYS B 1 144 ? 7.973 -2.996 -3.802 1 88.34 144 LYS B CA 1
ATOM 3696 C C . LYS B 1 144 ? 7.24 -2.859 -2.471 1 88.34 144 LYS B C 1
ATOM 3698 O O . LYS B 1 144 ? 7.655 -2.085 -1.605 1 88.34 144 LYS B O 1
ATOM 3703 N N . LEU B 1 145 ? 6.168 -3.605 -2.325 1 85.16 145 LEU B N 1
ATOM 3704 C CA . LEU B 1 145 ? 5.402 -3.574 -1.084 1 85.16 145 LEU B CA 1
ATOM 3705 C C . LEU B 1 145 ? 6.217 -4.145 0.072 1 85.16 145 LEU B C 1
ATOM 3707 O O . LEU B 1 145 ? 6.189 -3.607 1.182 1 85.16 145 LEU B O 1
ATOM 3711 N N . LEU B 1 146 ? 6.971 -5.194 -0.189 1 85.86 146 LEU B N 1
ATOM 3712 C CA . LEU B 1 146 ? 7.817 -5.792 0.838 1 85.86 146 LEU B CA 1
ATOM 3713 C C . LEU B 1 146 ? 8.925 -4.83 1.257 1 85.86 146 LEU B C 1
ATOM 3715 O O . LEU B 1 146 ? 9.243 -4.723 2.443 1 85.86 146 LEU B O 1
ATOM 3719 N N . LYS B 1 147 ? 9.482 -4.238 0.279 1 84.31 147 LYS B N 1
ATOM 3720 C CA . LYS B 1 147 ? 10.527 -3.265 0.584 1 84.31 147 LYS B CA 1
ATOM 3721 C C . LYS B 1 147 ? 9.986 -2.129 1.447 1 84.31 147 LYS B C 1
ATOM 3723 O O . LYS B 1 147 ? 10.637 -1.706 2.405 1 84.31 147 LYS B O 1
ATOM 3728 N N . ARG B 1 148 ? 8.802 -1.802 1.095 1 77.51 148 ARG B N 1
ATOM 3729 C CA . ARG B 1 148 ? 8.19 -0.678 1.796 1 77.51 148 ARG B CA 1
ATOM 3730 C C . ARG B 1 148 ? 7.737 -1.085 3.194 1 77.51 148 ARG B C 1
ATOM 3732 O O . ARG B 1 148 ? 8.005 -0.38 4.169 1 77.51 148 ARG B O 1
ATOM 3739 N N . ASP B 1 149 ? 7.054 -2.177 3.318 1 75.87 149 ASP B N 1
ATOM 3740 C CA . ASP B 1 149 ? 6.345 -2.536 4.542 1 75.87 149 ASP B CA 1
ATOM 3741 C C . ASP B 1 149 ? 7.233 -3.362 5.47 1 75.87 149 ASP B C 1
ATOM 3743 O O . ASP B 1 149 ? 7.016 -3.391 6.683 1 75.87 149 ASP B O 1
ATOM 3747 N N . ALA B 1 150 ? 8.166 -4.063 4.92 1 78.46 150 ALA B N 1
ATOM 3748 C CA . ALA B 1 150 ? 8.971 -4.964 5.741 1 78.46 150 ALA B CA 1
ATOM 3749 C C . ALA B 1 150 ? 10.459 -4.656 5.597 1 78.46 150 ALA B C 1
ATOM 3751 O O . ALA B 1 150 ? 11.3 -5.324 6.203 1 78.46 150 ALA B O 1
ATOM 3752 N N . LEU B 1 151 ? 10.834 -3.73 4.786 1 79.12 151 LEU B N 1
ATOM 3753 C CA . LEU B 1 151 ? 12.21 -3.288 4.587 1 79.12 151 LEU B CA 1
ATOM 3754 C C . LEU B 1 151 ? 13.082 -4.433 4.085 1 79.12 151 LEU B C 1
ATOM 3756 O O . LEU B 1 151 ? 14.227 -4.584 4.519 1 79.12 151 LEU B O 1
ATOM 3760 N N . VAL B 1 152 ? 12.484 -5.249 3.28 1 84.12 152 VAL B N 1
ATOM 3761 C CA . VAL B 1 152 ? 13.215 -6.399 2.758 1 84.12 152 VAL B CA 1
ATOM 3762 C C . VAL B 1 152 ? 13.21 -6.366 1.232 1 84.12 152 VAL B C 1
ATOM 3764 O O . VAL B 1 152 ? 12.205 -6.005 0.615 1 84.12 152 VAL B O 1
ATOM 3767 N N . GLU B 1 153 ? 14.341 -6.649 0.682 1 89.27 153 GLU B N 1
ATOM 3768 C CA . GLU B 1 153 ? 14.431 -6.835 -0.763 1 89.27 153 GLU B CA 1
ATOM 3769 C C . GLU B 1 153 ? 14.069 -8.263 -1.16 1 89.27 153 GLU B C 1
ATOM 3771 O O . GLU B 1 153 ? 14.514 -9.221 -0.525 1 89.27 153 GLU B O 1
ATOM 3776 N N . ALA B 1 154 ? 13.19 -8.37 -2.112 1 94.18 154 ALA B N 1
ATOM 3777 C CA . ALA B 1 154 ? 12.744 -9.694 -2.538 1 94.18 154 ALA B CA 1
ATOM 3778 C C . ALA B 1 154 ? 13.044 -9.924 -4.017 1 94.18 154 ALA B C 1
ATOM 3780 O O . ALA B 1 154 ? 12.945 -9 -4.828 1 94.18 154 ALA B O 1
ATOM 3781 N N . ARG B 1 155 ? 13.414 -11.114 -4.351 1 97.24 155 ARG B N 1
ATOM 3782 C CA . ARG B 1 155 ? 13.523 -11.545 -5.741 1 97.24 155 ARG B CA 1
ATOM 3783 C C . ARG B 1 155 ? 12.155 -11.894 -6.316 1 97.24 155 ARG B C 1
ATOM 3785 O O . ARG B 1 155 ? 11.328 -12.506 -5.636 1 97.24 155 ARG B O 1
ATOM 3792 N N . VAL B 1 156 ? 11.952 -11.499 -7.518 1 97.68 156 VAL B N 1
ATOM 3793 C CA . VAL B 1 156 ? 10.661 -11.724 -8.159 1 97.68 156 VAL B CA 1
ATOM 3794 C C . VAL B 1 156 ? 10.686 -13.047 -8.922 1 97.68 156 VAL B C 1
ATOM 3796 O O . VAL B 1 156 ? 11.512 -13.239 -9.818 1 97.68 156 VAL B O 1
ATOM 3799 N N . VAL B 1 157 ? 9.792 -13.954 -8.59 1 98.19 157 VAL B N 1
ATOM 3800 C CA . VAL B 1 157 ? 9.602 -15.238 -9.257 1 98.19 157 VAL B CA 1
ATOM 3801 C C . VAL B 1 157 ? 8.119 -15.45 -9.558 1 98.19 157 VAL B C 1
ATOM 3803 O O . VAL B 1 157 ? 7.409 -16.099 -8.786 1 98.19 157 VAL B O 1
ATOM 3806 N N . PRO B 1 158 ? 7.659 -14.996 -10.698 1 97.97 158 PRO B N 1
ATOM 3807 C CA . PRO B 1 158 ? 6.246 -15.156 -11.051 1 97.97 158 PRO B CA 1
ATOM 3808 C C . PRO B 1 158 ? 5.837 -16.62 -11.198 1 97.97 158 PRO B C 1
ATOM 3810 O O . PRO B 1 158 ? 6.692 -17.487 -11.395 1 97.97 158 PRO B O 1
ATOM 3813 N N . ASN B 1 159 ? 4.537 -16.819 -11.098 1 97.72 159 ASN B N 1
ATOM 3814 C CA . ASN B 1 159 ? 4.008 -18.151 -11.366 1 97.72 159 ASN B CA 1
ATOM 3815 C C . ASN B 1 159 ? 4.285 -18.586 -12.802 1 97.72 159 ASN B C 1
ATOM 3817 O O . ASN B 1 159 ? 4.492 -17.747 -13.681 1 97.72 159 ASN B O 1
ATOM 3821 N N . GLN B 1 160 ? 4.29 -19.861 -13.037 1 98.36 160 GLN B N 1
ATOM 3822 C CA . GLN B 1 160 ? 4.6 -20.369 -14.369 1 98.36 160 GLN B CA 1
ATOM 3823 C C . GLN B 1 160 ? 3.596 -21.435 -14.798 1 98.36 160 GLN B C 1
ATOM 3825 O O . GLN B 1 160 ? 2.923 -22.036 -13.958 1 98.36 160 GLN B O 1
ATOM 3830 N N . PRO B 1 161 ? 3.48 -21.657 -16.102 1 97.54 161 PRO B N 1
ATOM 3831 C CA . PRO B 1 161 ? 2.641 -22.747 -16.606 1 97.54 161 PRO B CA 1
ATOM 3832 C C . PRO B 1 161 ? 3.156 -24.125 -16.197 1 97.54 161 PRO B C 1
ATOM 3834 O O . PRO B 1 161 ? 4.368 -24.359 -16.192 1 97.54 161 PRO B O 1
ATOM 3837 N N . LEU B 1 162 ? 2.228 -24.936 -15.828 1 95.84 162 LEU B N 1
ATOM 3838 C CA . LEU B 1 162 ? 2.578 -26.326 -15.554 1 95.84 162 LEU B CA 1
ATOM 3839 C C . LEU B 1 162 ? 2.825 -27.09 -16.851 1 95.84 162 LEU B C 1
ATOM 3841 O O . LEU B 1 162 ? 1.925 -27.215 -17.684 1 95.84 162 LEU B O 1
ATOM 3845 N N . PRO B 1 163 ? 3.99 -27.628 -17.056 1 94.9 163 PRO B N 1
ATOM 3846 C CA . PRO B 1 163 ? 4.25 -28.355 -18.301 1 94.9 163 PRO B CA 1
ATOM 3847 C C . PRO B 1 163 ? 3.405 -29.621 -18.432 1 94.9 163 PRO B C 1
ATOM 3849 O O . PRO B 1 163 ? 3.037 -30.23 -17.424 1 94.9 163 PRO B O 1
ATOM 3852 N N . GLY B 1 164 ? 3.107 -29.983 -19.656 1 93.44 164 GLY B N 1
ATOM 3853 C CA . GLY B 1 164 ? 2.43 -31.242 -19.923 1 93.44 164 GLY B CA 1
ATOM 3854 C C . GLY B 1 164 ? 0.928 -31.091 -20.076 1 93.44 164 GLY B C 1
ATOM 3855 O O . GLY B 1 164 ? 0.254 -32 -20.565 1 93.44 164 GLY B O 1
ATOM 3856 N N . MET B 1 165 ? 0.367 -29.915 -19.689 1 91.89 165 MET B N 1
ATOM 3857 C CA . MET B 1 165 ? -1.076 -29.701 -19.735 1 91.89 165 MET B CA 1
ATOM 3858 C C . MET B 1 165 ? -1.555 -29.522 -21.171 1 91.89 165 MET B C 1
ATOM 3860 O O . MET B 1 165 ? -2.606 -30.042 -21.55 1 91.89 165 MET B O 1
ATOM 3864 N N . GLY B 1 166 ? -0.845 -28.821 -21.973 1 90.87 166 GLY B N 1
ATOM 3865 C CA . GLY B 1 166 ? -1.252 -28.419 -23.31 1 90.87 166 GLY B CA 1
ATOM 3866 C C . GLY B 1 166 ? -1.596 -29.592 -24.208 1 90.87 166 GLY B C 1
ATOM 3867 O O . GLY B 1 166 ? -2.538 -29.52 -25 1 90.87 166 GLY B O 1
ATOM 3868 N N . GLU B 1 167 ? -0.951 -30.669 -24.073 1 88.08 167 GLU B N 1
ATOM 3869 C CA . GLU B 1 167 ? -1.13 -31.846 -24.919 1 88.08 167 GLU B CA 1
ATOM 3870 C C . GLU B 1 167 ? -2.364 -32.642 -24.502 1 88.08 167 GLU B C 1
ATOM 3872 O O . GLU B 1 167 ? -2.81 -33.531 -25.23 1 88.08 167 GLU B O 1
ATOM 3877 N N . ARG B 1 168 ? -2.976 -32.214 -23.519 1 91.85 168 ARG B N 1
ATOM 3878 C CA . ARG B 1 168 ? -4.005 -33.06 -22.926 1 91.85 168 ARG B CA 1
ATOM 3879 C C . ARG B 1 168 ? -5.355 -32.351 -22.911 1 91.85 168 ARG B C 1
ATOM 3881 O O . ARG B 1 168 ? -6.36 -32.927 -22.488 1 91.85 168 ARG B O 1
ATOM 3888 N N . VAL B 1 169 ? -5.297 -31.139 -23.32 1 93.36 169 VAL B N 1
ATOM 3889 C CA . VAL B 1 169 ? -6.527 -30.353 -23.298 1 93.36 169 VAL B CA 1
ATOM 3890 C C . VAL B 1 169 ? -7.165 -30.354 -24.685 1 93.36 169 VAL B C 1
ATOM 3892 O O . VAL B 1 169 ? -6.464 -30.304 -25.698 1 93.36 169 VAL B O 1
ATOM 3895 N N . GLY B 1 170 ? -8.49 -30.442 -24.706 1 90.48 170 GLY B N 1
ATOM 3896 C CA . GLY B 1 170 ? -9.229 -30.405 -25.958 1 90.48 170 GLY B CA 1
ATOM 3897 C C . GLY B 1 170 ? -9.696 -29.012 -26.335 1 90.48 170 GLY B C 1
ATOM 3898 O O . GLY B 1 170 ? -9.276 -28.025 -25.727 1 90.48 170 GLY B O 1
ATOM 3899 N N . ALA B 1 171 ? -10.425 -28.959 -27.484 1 88.9 171 ALA B N 1
ATOM 3900 C CA . ALA B 1 171 ? -11.043 -27.719 -27.946 1 88.9 171 ALA B CA 1
ATOM 3901 C C . ALA B 1 171 ? -12.394 -27.496 -27.273 1 88.9 171 ALA B C 1
ATOM 3903 O O . ALA B 1 171 ? -13.269 -28.364 -27.321 1 88.9 171 ALA B O 1
ATOM 3904 N N . GLY B 1 172 ? -12.457 -26.52 -26.512 1 92.81 172 GLY B N 1
ATOM 3905 C CA . GLY B 1 172 ? -13.699 -26.24 -25.809 1 92.81 172 GLY B CA 1
ATOM 3906 C C . GLY B 1 172 ? -14.508 -25.127 -26.448 1 92.81 172 GLY B C 1
ATOM 3907 O O . GLY B 1 172 ? -14.127 -24.597 -27.494 1 92.81 172 GLY B O 1
ATOM 3908 N N . ARG B 1 173 ? -15.676 -24.9 -25.868 1 94.51 173 ARG B N 1
ATOM 3909 C CA . ARG B 1 173 ? -16.59 -23.948 -26.491 1 94.51 173 ARG B CA 1
ATOM 3910 C C . ARG B 1 173 ? -16.986 -22.848 -25.512 1 94.51 173 ARG B C 1
ATOM 3912 O O . ARG B 1 173 ? -17.575 -21.84 -25.907 1 94.51 173 ARG B O 1
ATOM 3919 N N . TYR B 1 174 ? -16.58 -23.042 -24.274 1 97.49 174 TYR B N 1
ATOM 3920 C CA . TYR B 1 174 ? -17.083 -22.116 -23.265 1 97.49 174 TYR B CA 1
ATOM 3921 C C . TYR B 1 174 ? -16.057 -21.03 -22.962 1 97.49 174 TYR B C 1
ATOM 3923 O O . TYR B 1 174 ? -14.854 -21.241 -23.128 1 97.49 174 TYR B O 1
ATOM 3931 N N . LEU B 1 175 ? -16.583 -19.916 -22.564 1 98.13 175 LEU B N 1
ATOM 3932 C CA . LEU B 1 175 ? -15.801 -18.917 -21.845 1 98.13 175 LEU B CA 1
ATOM 3933 C C . LEU B 1 175 ? -15.729 -19.25 -20.358 1 98.13 175 LEU B C 1
ATOM 3935 O O . LEU B 1 175 ? -16.734 -19.166 -19.649 1 98.13 175 LEU B O 1
ATOM 3939 N N . CYS B 1 176 ? -14.546 -19.542 -19.898 1 97.54 176 CYS B N 1
ATOM 3940 C CA . CYS B 1 176 ? -14.442 -20.12 -18.563 1 97.54 176 CYS B CA 1
ATOM 3941 C C . CYS B 1 176 ? -13.908 -19.097 -17.566 1 97.54 176 CYS B C 1
ATOM 3943 O O . CYS B 1 176 ? -12.952 -18.378 -17.86 1 97.54 176 CYS B O 1
ATOM 3945 N N . PHE B 1 177 ? -14.485 -19.03 -16.444 1 96.88 177 PHE B N 1
ATOM 3946 C CA . PHE B 1 177 ? -14.04 -18.261 -15.288 1 96.88 177 PHE B CA 1
ATOM 3947 C C . PHE B 1 177 ? -13.571 -19.185 -14.17 1 96.88 177 PHE B C 1
ATOM 3949 O O . PHE B 1 177 ? -14.384 -19.695 -13.397 1 96.88 177 PHE B O 1
ATOM 3956 N N . PRO B 1 178 ? -12.257 -19.332 -14.09 1 94.58 178 PRO B N 1
ATOM 3957 C CA . PRO B 1 178 ? -11.748 -20.179 -13.009 1 94.58 178 PRO B CA 1
ATOM 3958 C C . PRO B 1 178 ? -11.555 -19.414 -11.701 1 94.58 178 PRO B C 1
ATOM 3960 O O . PRO B 1 178 ? -10.889 -18.376 -11.682 1 94.58 178 PRO B O 1
ATOM 3963 N N . SER B 1 179 ? -12.121 -19.898 -10.581 1 85.52 179 SER B N 1
ATOM 3964 C CA . SER B 1 179 ? -11.892 -19.35 -9.248 1 85.52 179 SER B CA 1
ATOM 3965 C C . SER B 1 179 ? -12.15 -20.395 -8.168 1 85.52 179 SER B C 1
ATOM 3967 O O . SER B 1 179 ? -13.29 -20.82 -7.967 1 85.52 179 SER B O 1
ATOM 3969 N N . SER B 1 180 ? -11.035 -20.786 -7.561 1 77.5 180 SER B N 1
ATOM 3970 C CA . SER B 1 180 ? -11.18 -21.749 -6.474 1 77.5 180 SER B CA 1
ATOM 3971 C C . SER B 1 180 ? -11.714 -21.082 -5.211 1 77.5 180 SER B C 1
ATOM 3973 O O . SER B 1 180 ? -12.486 -21.685 -4.462 1 77.5 180 SER B O 1
ATOM 3975 N N . TYR B 1 181 ? -11.258 -19.902 -4.937 1 74.57 181 TYR B N 1
ATOM 3976 C CA . TYR B 1 181 ? -11.72 -19.076 -3.827 1 74.57 181 TYR B CA 1
ATOM 3977 C C . TYR B 1 181 ? -12.122 -17.688 -4.312 1 74.57 181 TYR B C 1
ATOM 3979 O O . TYR B 1 181 ? -11.498 -17.136 -5.221 1 74.57 181 TYR B O 1
ATOM 3987 N N . TYR B 1 182 ? -13.219 -17.327 -3.877 1 73 182 TYR B N 1
ATOM 3988 C CA . TYR B 1 182 ? -13.678 -16.046 -4.404 1 73 182 TYR B CA 1
ATOM 3989 C C . TYR B 1 182 ? -13.219 -14.896 -3.515 1 73 182 TYR B C 1
ATOM 3991 O O . TYR B 1 182 ? -13.548 -14.851 -2.328 1 73 182 TYR B O 1
ATOM 3999 N N . TYR B 1 183 ? -12.412 -14.172 -4.143 1 76.92 183 TYR B N 1
ATOM 4000 C CA . TYR B 1 183 ? -12.048 -12.865 -3.606 1 76.92 183 TYR B CA 1
ATOM 4001 C C . TYR B 1 183 ? -12.491 -11.748 -4.543 1 76.92 183 TYR B C 1
ATOM 4003 O O . TYR B 1 183 ? -12.505 -11.922 -5.764 1 76.92 183 TYR B O 1
ATOM 4011 N N . SER B 1 184 ? -12.853 -10.626 -3.986 1 80.54 184 SER B N 1
ATOM 4012 C CA . SER B 1 184 ? -13.432 -9.54 -4.769 1 80.54 184 SER B CA 1
ATOM 4013 C C . SER B 1 184 ? -12.494 -9.107 -5.891 1 80.54 184 SER B C 1
ATOM 4015 O O . SER B 1 184 ? -12.946 -8.727 -6.973 1 80.54 184 SER B O 1
ATOM 4017 N N . TYR B 1 185 ? -11.213 -9.22 -5.639 1 84.97 185 TYR B N 1
ATOM 4018 C CA . TYR B 1 185 ? -10.255 -8.719 -6.618 1 84.97 185 TYR B CA 1
ATOM 4019 C C . TYR B 1 185 ? -10.212 -9.617 -7.849 1 84.97 185 TYR B C 1
ATOM 4021 O O . TYR B 1 185 ? -9.658 -9.236 -8.883 1 84.97 185 TYR B O 1
ATOM 4029 N N . GLN B 1 186 ? -10.857 -10.752 -7.765 1 90.57 186 GLN B N 1
ATOM 4030 C CA . GLN B 1 186 ? -10.83 -11.68 -8.891 1 90.57 186 GLN B CA 1
ATOM 4031 C C . GLN B 1 186 ? -11.801 -11.246 -9.985 1 90.57 186 GLN B C 1
ATOM 4033 O O . GLN B 1 186 ? -11.748 -11.753 -11.107 1 90.57 186 GLN B O 1
ATOM 4038 N N . GLY B 1 187 ? -12.808 -10.391 -9.688 1 93.44 187 GLY B N 1
ATOM 4039 C CA . GLY B 1 187 ? -13.609 -9.726 -10.702 1 93.44 187 GLY B CA 1
ATOM 4040 C C . GLY B 1 187 ? -14.835 -10.522 -11.111 1 93.44 187 GLY B C 1
ATOM 4041 O O . GLY B 1 187 ? -15.318 -10.391 -12.238 1 93.44 187 GLY B O 1
ATOM 4042 N N . LEU B 1 188 ? -15.305 -11.358 -10.165 1 93.49 188 LEU B N 1
ATOM 4043 C CA . LEU B 1 188 ? -16.517 -12.108 -10.473 1 93.49 188 LEU B CA 1
ATOM 4044 C C . LEU B 1 188 ? -17.678 -11.166 -10.776 1 93.49 188 LEU B C 1
ATOM 4046 O O . LEU B 1 188 ? -18.482 -11.433 -11.671 1 93.49 188 LEU B O 1
ATOM 4050 N N . ASP B 1 189 ? -17.758 -10.082 -10.043 1 94.58 189 ASP B N 1
ATOM 4051 C CA . ASP B 1 189 ? -18.839 -9.125 -10.256 1 94.58 189 ASP B CA 1
ATOM 4052 C C . ASP B 1 189 ? -18.751 -8.495 -11.644 1 94.58 189 ASP B C 1
ATOM 4054 O O . ASP B 1 189 ? -19.767 -8.327 -12.321 1 94.58 189 ASP B O 1
ATOM 4058 N N . VAL B 1 190 ? -17.543 -8.17 -12.066 1 97.12 190 VAL B N 1
ATOM 4059 C CA . VAL B 1 190 ? -17.323 -7.604 -13.393 1 97.12 190 VAL B CA 1
ATOM 4060 C C . VAL B 1 190 ? -17.711 -8.625 -14.46 1 97.12 190 VAL B C 1
ATOM 4062 O O . VAL B 1 190 ? -18.366 -8.283 -15.447 1 97.12 190 VAL B O 1
ATOM 4065 N N . PHE B 1 191 ? -17.358 -9.855 -14.215 1 97.44 191 PHE B N 1
ATOM 4066 C CA . PHE B 1 191 ? -17.649 -10.955 -15.127 1 97.44 191 PHE B CA 1
ATOM 4067 C C . PHE B 1 191 ? -19.153 -11.152 -15.275 1 97.44 191 PHE B C 1
ATOM 4069 O O . PHE B 1 191 ? -19.667 -11.227 -16.393 1 97.44 191 PHE B O 1
ATOM 4076 N N . LEU B 1 192 ? -19.837 -11.155 -14.211 1 97.11 192 LEU B N 1
ATOM 4077 C CA . LEU B 1 192 ? -21.275 -11.404 -14.234 1 97.11 192 LEU B CA 1
ATOM 4078 C C . LEU B 1 192 ? -22.015 -10.257 -14.914 1 97.11 192 LEU B C 1
ATOM 4080 O O . LEU B 1 192 ? -22.983 -10.483 -15.643 1 97.11 192 LEU B O 1
ATOM 4084 N N . LYS B 1 193 ? -21.555 -9.063 -14.675 1 98.02 193 LYS B N 1
ATOM 4085 C CA . LYS B 1 193 ? -22.151 -7.91 -15.343 1 98.02 193 LYS B CA 1
ATOM 4086 C C . LYS B 1 193 ? -21.964 -7.994 -16.856 1 98.02 193 LYS B C 1
ATOM 4088 O O . LYS B 1 193 ? -22.891 -7.712 -17.617 1 98.02 193 LYS B O 1
ATOM 4093 N N . ALA B 1 194 ? -20.788 -8.387 -17.282 1 98.54 194 ALA B N 1
ATOM 4094 C CA . ALA B 1 194 ? -20.519 -8.543 -18.709 1 98.54 194 ALA B CA 1
ATOM 4095 C C . ALA B 1 194 ? -21.394 -9.636 -19.315 1 98.54 194 ALA B C 1
ATOM 4097 O O . ALA B 1 194 ? -21.964 -9.457 -20.394 1 98.54 194 ALA B O 1
ATOM 4098 N N . VAL B 1 195 ? -21.564 -10.766 -18.643 1 98.25 195 VAL B N 1
ATOM 4099 C CA . VAL B 1 195 ? -22.363 -11.898 -19.103 1 98.25 195 VAL B CA 1
ATOM 4100 C C . VAL B 1 195 ? -23.807 -11.454 -19.328 1 98.25 195 VAL B C 1
ATOM 4102 O O . VAL B 1 195 ? -24.423 -11.812 -20.334 1 98.25 195 VAL B O 1
ATOM 4105 N N . LYS B 1 196 ? -24.257 -10.691 -18.409 1 97.88 196 LYS B N 1
ATOM 4106 C CA . LYS B 1 196 ? -25.629 -10.201 -18.503 1 97.88 196 LYS B CA 1
ATOM 4107 C C . LYS B 1 196 ? -25.778 -9.199 -19.644 1 97.88 196 LYS B C 1
ATOM 4109 O O . LYS B 1 196 ? -26.696 -9.31 -20.459 1 97.88 196 LYS B O 1
ATOM 4114 N N . MET B 1 197 ? -24.891 -8.309 -19.728 1 98.32 197 MET B N 1
ATOM 4115 C CA . MET B 1 197 ? -24.965 -7.214 -20.691 1 98.32 197 MET B CA 1
ATOM 4116 C C . MET B 1 197 ? -24.912 -7.741 -22.121 1 98.32 197 MET B C 1
ATOM 4118 O O . MET B 1 197 ? -25.55 -7.185 -23.016 1 98.32 197 MET B O 1
ATOM 4122 N N . PHE B 1 198 ? -24.175 -8.76 -22.358 1 98.32 198 PHE B N 1
ATOM 4123 C CA . PHE B 1 198 ? -23.94 -9.232 -23.718 1 98.32 198 PHE B CA 1
ATOM 4124 C C . PHE B 1 198 ? -24.654 -10.556 -23.961 1 98.32 198 PHE B C 1
ATOM 4126 O O . PHE B 1 198 ? -24.399 -11.23 -24.962 1 98.32 198 PHE B O 1
ATOM 4133 N N . ASP B 1 199 ? -25.525 -11.043 -23.021 1 97.19 199 ASP B N 1
ATOM 4134 C CA . ASP B 1 199 ? -26.342 -12.249 -23.108 1 97.19 199 ASP B CA 1
ATOM 4135 C C . ASP B 1 199 ? -25.483 -13.472 -23.422 1 97.19 199 ASP B C 1
ATOM 4137 O O . ASP B 1 199 ? -25.738 -14.182 -24.397 1 97.19 199 ASP B O 1
ATOM 4141 N N . LEU B 1 200 ? -24.518 -13.712 -22.502 1 97.87 200 LEU B N 1
ATOM 4142 C CA . LEU B 1 200 ? -23.54 -14.764 -22.755 1 97.87 200 LEU B CA 1
ATOM 4143 C C . LEU B 1 200 ? -23.783 -15.963 -21.843 1 97.87 200 LEU B C 1
ATOM 4145 O O . LEU B 1 200 ? -22.93 -16.847 -21.733 1 97.87 200 LEU B O 1
ATOM 4149 N N . LYS B 1 201 ? -24.898 -16.062 -21.193 1 96.75 201 LYS B N 1
ATOM 4150 C CA . LYS B 1 201 ? -25.169 -17.056 -20.158 1 96.75 201 LYS B CA 1
ATOM 4151 C C . LYS B 1 201 ? -24.955 -18.472 -20.686 1 96.75 201 LYS B C 1
ATOM 4153 O O . LYS B 1 201 ? -24.466 -19.342 -19.963 1 96.75 201 LYS B O 1
ATOM 4158 N N . ASP B 1 202 ? -25.24 -18.692 -21.892 1 96.91 202 ASP B N 1
ATOM 4159 C CA . ASP B 1 202 ? -25.189 -20.041 -22.446 1 96.91 202 ASP B CA 1
ATOM 4160 C C . ASP B 1 202 ? -23.78 -20.388 -22.921 1 96.91 202 ASP B C 1
ATOM 4162 O O . ASP B 1 202 ? -23.506 -21.533 -23.287 1 96.91 202 ASP B O 1
ATOM 4166 N N . TYR B 1 203 ? -22.878 -19.491 -22.807 1 97.7 203 TYR B N 1
ATOM 4167 C CA . TYR B 1 203 ? -21.54 -19.691 -23.353 1 97.7 203 TYR B CA 1
ATOM 4168 C C . TYR B 1 203 ? -20.489 -19.647 -22.251 1 97.7 203 TYR B C 1
ATOM 4170 O O . TYR B 1 203 ? -19.288 -19.696 -22.527 1 97.7 203 TYR B O 1
ATOM 4178 N N . VAL B 1 204 ? -20.9 -19.573 -20.959 1 97.86 204 VAL B N 1
ATOM 4179 C CA . VAL B 1 204 ? -19.922 -19.401 -19.889 1 97.86 204 VAL B CA 1
ATOM 4180 C C . VAL B 1 204 ? -19.927 -20.63 -18.983 1 97.86 204 VAL B C 1
ATOM 4182 O O . VAL B 1 204 ? -20.932 -21.338 -18.891 1 97.86 204 VAL B O 1
ATOM 4185 N N . LEU B 1 205 ? -18.823 -20.917 -18.403 1 96.82 205 LEU B N 1
ATOM 4186 C CA . LEU B 1 205 ? -18.61 -22.004 -17.454 1 96.82 205 LEU B CA 1
ATOM 4187 C C . LEU B 1 205 ? -17.765 -21.537 -16.273 1 96.82 205 LEU B C 1
ATOM 4189 O O . LEU B 1 205 ? -16.684 -20.974 -16.461 1 96.82 205 LEU B O 1
ATOM 4193 N N . LEU B 1 206 ? -18.262 -21.708 -15.062 1 96.22 206 LEU B N 1
ATOM 4194 C CA . LEU B 1 206 ? -17.502 -21.434 -13.847 1 96.22 206 LEU B CA 1
ATOM 4195 C C . LEU B 1 206 ? -16.715 -22.664 -13.409 1 96.22 206 LEU B C 1
ATOM 4197 O O . LEU B 1 206 ? -17.258 -23.771 -13.367 1 96.22 206 LEU B O 1
ATOM 4201 N N . ILE B 1 207 ? -15.447 -22.466 -13.162 1 94.56 207 ILE B N 1
ATOM 4202 C CA . ILE B 1 207 ? -14.613 -23.557 -12.671 1 94.56 207 ILE B CA 1
ATOM 4203 C C . ILE B 1 207 ? -14.193 -23.277 -11.23 1 94.56 207 ILE B C 1
ATOM 4205 O O . ILE B 1 207 ? -13.505 -22.29 -10.958 1 94.56 207 ILE B O 1
ATOM 4209 N N . GLY B 1 208 ? -14.443 -24.151 -10.333 1 90.29 208 GLY B N 1
ATOM 4210 C CA . GLY B 1 208 ? -14.101 -23.996 -8.928 1 90.29 208 GLY B CA 1
ATOM 4211 C C . GLY B 1 208 ? -15.311 -24.018 -8.014 1 90.29 208 GLY B C 1
ATOM 4212 O O . GLY B 1 208 ? -16.34 -24.608 -8.35 1 90.29 208 GLY B O 1
ATOM 4213 N N . LYS B 1 209 ? -15.222 -23.384 -6.835 1 82.8 209 LYS B N 1
ATOM 4214 C CA . LYS B 1 209 ? -16.28 -23.428 -5.829 1 82.8 209 LYS B CA 1
ATOM 4215 C C . LYS B 1 209 ? -17.235 -22.248 -5.983 1 82.8 209 LYS B C 1
ATOM 4217 O O . LYS B 1 209 ? -18.077 -22.007 -5.115 1 82.8 209 LYS B O 1
ATOM 4222 N N . VAL B 1 210 ? -17.112 -21.595 -7.006 1 79.65 210 VAL B N 1
ATOM 4223 C CA . VAL B 1 210 ? -18.007 -20.474 -7.274 1 79.65 210 VAL B CA 1
ATOM 4224 C C . VAL B 1 210 ? -19.275 -20.978 -7.959 1 79.65 210 VAL B C 1
ATOM 4226 O O . VAL B 1 210 ? -19.205 -21.71 -8.949 1 79.65 210 VAL B O 1
ATOM 4229 N N . ASN B 1 211 ? -20.445 -20.696 -7.353 1 81.28 211 ASN B N 1
ATOM 4230 C CA . ASN B 1 211 ? -21.729 -21.057 -7.946 1 81.28 211 ASN B CA 1
ATOM 4231 C C . ASN B 1 211 ? -22.668 -19.857 -8.022 1 81.28 211 ASN B C 1
ATOM 4233 O O . ASN B 1 211 ? -22.927 -19.2 -7.012 1 81.28 211 ASN B O 1
ATOM 4237 N N . VAL B 1 212 ? -22.945 -19.589 -9.198 1 85.53 212 VAL B N 1
ATOM 4238 C CA . VAL B 1 212 ? -23.905 -18.523 -9.462 1 85.53 212 VAL B CA 1
ATOM 4239 C C . VAL B 1 212 ? -25.154 -19.103 -10.123 1 85.53 212 VAL B C 1
ATOM 4241 O O . VAL B 1 212 ? -25.057 -19.841 -11.106 1 85.53 212 VAL B O 1
ATOM 4244 N N . GLY B 1 213 ? -26.304 -18.858 -9.578 1 85.71 213 GLY B N 1
ATOM 4245 C CA . GLY B 1 213 ? -27.549 -19.38 -10.118 1 85.71 213 GLY B CA 1
ATOM 4246 C C . GLY B 1 213 ? -27.714 -19.113 -11.602 1 85.71 213 GLY B C 1
ATOM 4247 O O . GLY B 1 213 ? -27.487 -17.994 -12.066 1 85.71 213 GLY B O 1
ATOM 4248 N N . GLY B 1 214 ? -28.006 -20.172 -12.415 1 90.14 214 GLY B N 1
ATOM 4249 C CA . GLY B 1 214 ? -28.293 -20.033 -13.834 1 90.14 214 GLY B CA 1
ATOM 4250 C C . GLY B 1 214 ? -27.077 -20.257 -14.713 1 90.14 214 GLY B C 1
ATOM 4251 O O . GLY B 1 214 ? -27.196 -20.347 -15.936 1 90.14 214 GLY B O 1
ATOM 4252 N N . LEU B 1 215 ? -25.907 -20.366 -14.082 1 94.38 215 LEU B N 1
ATOM 4253 C CA . LEU B 1 215 ? -24.699 -20.594 -14.867 1 94.38 215 LEU B CA 1
ATOM 4254 C C . LEU B 1 215 ? -24.134 -21.986 -14.604 1 94.38 215 LEU B C 1
ATOM 4256 O O . LEU B 1 215 ? -24.241 -22.504 -13.489 1 94.38 215 LEU B O 1
ATOM 4260 N N . LYS B 1 216 ? -23.548 -22.61 -15.602 1 95.28 216 LYS B N 1
ATOM 4261 C CA . LYS B 1 216 ? -22.884 -23.903 -15.465 1 95.28 216 LYS B CA 1
ATOM 4262 C C . LYS B 1 216 ? -21.611 -23.781 -14.632 1 95.28 216 LYS B C 1
ATOM 4264 O O . LYS B 1 216 ? -20.89 -22.786 -14.733 1 95.28 216 LYS B O 1
ATOM 4269 N N . SER B 1 217 ? -21.403 -24.78 -13.814 1 94.42 217 SER B N 1
ATOM 4270 C CA . SER B 1 217 ? -20.199 -24.795 -12.99 1 94.42 217 SER B CA 1
ATOM 4271 C C . SER B 1 217 ? -19.635 -26.206 -12.861 1 94.42 217 SER B C 1
ATOM 4273 O O . SER B 1 217 ? -20.371 -27.188 -12.979 1 94.42 217 SER B O 1
ATOM 4275 N N . VAL B 1 218 ? -18.314 -26.319 -12.68 1 93.54 218 VAL B N 1
ATOM 4276 C CA . VAL B 1 218 ? -17.631 -27.58 -12.411 1 93.54 218 VAL B CA 1
ATOM 4277 C C . VAL B 1 218 ? -16.534 -27.363 -11.372 1 93.54 218 VAL B C 1
ATOM 4279 O O . VAL B 1 218 ? -15.952 -26.278 -11.291 1 93.54 218 VAL B O 1
ATOM 4282 N N . VAL B 1 219 ? -16.287 -28.296 -10.567 1 91.33 219 VAL B N 1
ATOM 4283 C CA . VAL B 1 219 ? -15.188 -28.273 -9.607 1 91.33 219 VAL B CA 1
ATOM 4284 C C . VAL B 1 219 ? -14.09 -29.234 -10.055 1 91.33 219 VAL B C 1
ATOM 4286 O O . VAL B 1 219 ? -14.365 -30.388 -10.394 1 91.33 219 VAL B O 1
ATOM 4289 N N . ALA B 1 220 ? -12.896 -28.759 -10.134 1 90.62 220 ALA B N 1
ATOM 4290 C CA . ALA B 1 220 ? -11.757 -29.575 -10.548 1 90.62 220 ALA B CA 1
ATOM 4291 C C . ALA B 1 220 ? -10.833 -29.866 -9.369 1 90.62 220 ALA B C 1
ATOM 4293 O O . ALA B 1 220 ? -10.186 -28.959 -8.84 1 90.62 220 ALA B O 1
ATOM 4294 N N . LYS B 1 221 ? -10.777 -31.052 -8.981 1 90.83 221 LYS B N 1
ATOM 4295 C CA . LYS B 1 221 ? -9.852 -31.499 -7.944 1 90.83 221 LYS B CA 1
ATOM 4296 C C . LYS B 1 221 ? -8.657 -32.228 -8.551 1 90.83 221 LYS B C 1
ATOM 4298 O O . LYS B 1 221 ? -8.807 -33.313 -9.116 1 90.83 221 LYS B O 1
ATOM 4303 N N . GLY B 1 222 ? -7.577 -31.585 -8.41 1 92.15 222 GLY B N 1
ATOM 4304 C CA . GLY B 1 222 ? -6.381 -32.156 -9.008 1 92.15 222 GLY B CA 1
ATOM 4305 C C . GLY B 1 222 ? -6.182 -31.744 -10.455 1 92.15 222 GLY B C 1
ATOM 4306 O O . GLY B 1 222 ? -7.031 -31.063 -11.034 1 92.15 222 GLY B O 1
ATOM 4307 N N . VAL B 1 223 ? -5.093 -32.185 -11.039 1 94.52 223 VAL B N 1
ATOM 4308 C CA . VAL B 1 223 ? -4.682 -31.718 -12.36 1 94.52 223 VAL B CA 1
ATOM 4309 C C . VAL B 1 223 ? -5.518 -32.409 -13.435 1 94.52 223 VAL B C 1
ATOM 4311 O O . VAL B 1 223 ? -5.848 -31.804 -14.457 1 94.52 223 VAL B O 1
ATOM 4314 N N . ARG B 1 224 ? -5.876 -33.686 -13.261 1 94.38 224 ARG B N 1
ATOM 4315 C CA . ARG B 1 224 ? -6.678 -34.407 -14.245 1 94.38 224 ARG B CA 1
ATOM 4316 C C . ARG B 1 224 ? -8.027 -33.729 -14.454 1 94.38 224 ARG B C 1
ATOM 4318 O O . ARG B 1 224 ? -8.466 -33.544 -15.591 1 94.38 224 ARG B O 1
ATOM 4325 N N . GLU B 1 225 ? -8.609 -33.426 -13.35 1 94.91 225 GLU B N 1
ATOM 4326 C CA . GLU B 1 225 ? -9.905 -32.759 -13.43 1 94.91 225 GLU B CA 1
ATOM 4327 C C . GLU B 1 225 ? -9.762 -31.34 -13.973 1 94.91 225 GLU B C 1
ATOM 4329 O O . GLU B 1 225 ? -10.649 -30.844 -14.671 1 94.91 225 GLU B O 1
ATOM 4334 N N . LEU B 1 226 ? -8.657 -30.737 -13.644 1 95.18 226 LEU B N 1
ATOM 4335 C CA . LEU B 1 226 ? -8.403 -29.409 -14.192 1 95.18 226 LEU B CA 1
ATOM 4336 C C . LEU B 1 226 ? -8.272 -29.463 -15.71 1 95.18 226 LEU B C 1
ATOM 4338 O O . LEU B 1 226 ? -8.83 -28.62 -16.416 1 95.18 226 LEU B O 1
ATOM 4342 N N . VAL B 1 227 ? -7.552 -30.45 -16.222 1 96.2 227 VAL B N 1
ATOM 4343 C CA . VAL B 1 227 ? -7.386 -30.654 -17.657 1 96.2 227 VAL B CA 1
ATOM 4344 C C . VAL B 1 227 ? -8.747 -30.899 -18.305 1 96.2 227 VAL B C 1
ATOM 4346 O O . VAL B 1 227 ? -9.049 -30.336 -19.36 1 96.2 227 VAL B O 1
ATOM 4349 N N . LYS B 1 228 ? -9.56 -31.688 -17.661 1 96.03 228 LYS B N 1
ATOM 4350 C CA . LYS B 1 228 ? -10.903 -31.953 -18.169 1 96.03 228 LYS B CA 1
ATOM 4351 C C . LYS B 1 228 ? -11.729 -30.672 -18.235 1 96.03 228 LYS B C 1
ATOM 4353 O O . LYS B 1 228 ? -12.425 -30.426 -19.223 1 96.03 228 LYS B O 1
ATOM 4358 N N . ALA B 1 229 ? -11.638 -29.934 -17.196 1 96.22 229 ALA B N 1
ATOM 4359 C CA . ALA B 1 229 ? -12.389 -28.681 -17.161 1 96.22 229 ALA B CA 1
ATOM 4360 C C . ALA B 1 229 ? -11.925 -27.733 -18.263 1 96.22 229 ALA B C 1
ATOM 4362 O O . ALA B 1 229 ? -12.745 -27.146 -18.972 1 96.22 229 ALA B O 1
ATOM 4363 N N . TYR B 1 230 ? -10.632 -27.579 -18.45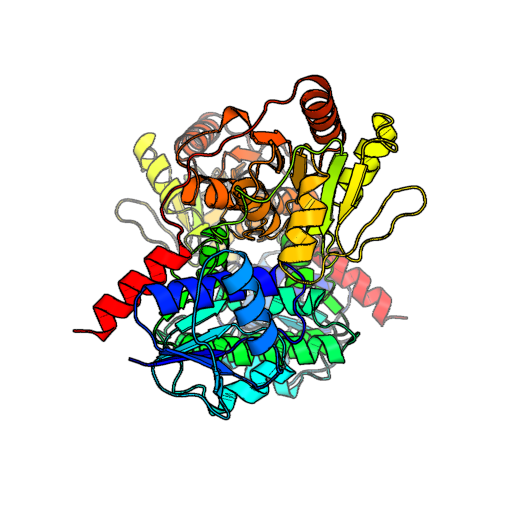 1 96.64 230 TYR B N 1
ATOM 4364 C CA . TYR B 1 230 ? -10.083 -26.66 -19.441 1 96.64 230 TYR B CA 1
ATOM 4365 C C . TYR B 1 230 ? -10.348 -27.161 -20.855 1 96.64 230 TYR B C 1
ATOM 4367 O O . TYR B 1 230 ? -10.339 -26.38 -21.81 1 96.64 230 TYR B O 1
ATOM 4375 N N . SER B 1 231 ? -10.584 -28.475 -20.977 1 96.77 231 SER B N 1
ATOM 4376 C CA . SER B 1 231 ? -10.936 -29.037 -22.277 1 96.77 231 SER B CA 1
ATOM 4377 C C . SER B 1 231 ? -12.3 -28.539 -22.743 1 96.77 231 SER B C 1
ATOM 4379 O O . SER B 1 231 ? -12.643 -28.663 -23.92 1 96.77 231 SER B O 1
ATOM 4381 N N . LEU B 1 232 ? -13.038 -27.978 -21.829 1 96.42 232 LEU B N 1
ATOM 4382 C CA . LEU B 1 232 ? -14.338 -27.416 -22.179 1 96.42 232 LEU B CA 1
ATOM 4383 C C . LEU B 1 232 ? -14.21 -25.943 -22.554 1 96.42 232 LEU B C 1
ATOM 4385 O O . LEU B 1 232 ? -15.158 -25.344 -23.067 1 96.42 232 LEU B O 1
ATOM 4389 N N . CYS B 1 233 ? -13.061 -25.358 -22.391 1 96.91 233 CYS B N 1
ATOM 4390 C CA . CYS B 1 233 ? -12.899 -23.912 -22.494 1 96.91 233 CYS B CA 1
ATOM 4391 C C . CYS B 1 233 ? -12.367 -23.519 -23.867 1 96.91 233 CYS B C 1
ATOM 4393 O O . CYS B 1 233 ? -11.398 -24.105 -24.353 1 96.91 233 CYS B O 1
ATOM 4395 N N . LYS B 1 234 ? -12.997 -22.649 -24.46 1 96.7 234 LYS B N 1
ATOM 4396 C CA . LYS B 1 234 ? -12.432 -21.941 -25.605 1 96.7 234 LYS B CA 1
ATOM 4397 C C . LYS B 1 234 ? -11.468 -20.848 -25.155 1 96.7 234 LYS B C 1
ATOM 4399 O O . LYS B 1 234 ? -10.437 -20.622 -25.792 1 96.7 234 LYS B O 1
ATOM 4404 N N . ALA B 1 235 ? -11.846 -20.219 -24.104 1 98.02 235 ALA B N 1
ATOM 4405 C CA . ALA B 1 235 ? -11.042 -19.137 -23.542 1 98.02 235 ALA B CA 1
ATOM 4406 C C . ALA B 1 235 ? -11.151 -19.106 -22.02 1 98.02 235 ALA B C 1
ATOM 4408 O O . ALA B 1 235 ? -12.129 -19.597 -21.451 1 98.02 235 ALA B O 1
ATOM 4409 N N . VAL B 1 236 ? -10.127 -18.544 -21.413 1 98.06 236 VAL B N 1
ATOM 4410 C CA . VAL B 1 236 ? -10.106 -18.305 -19.974 1 98.06 236 VAL B CA 1
ATOM 4411 C C . VAL B 1 236 ? -10.263 -16.811 -19.696 1 98.06 236 VAL B C 1
ATOM 4413 O O . VAL B 1 236 ? -9.586 -15.984 -20.312 1 98.06 236 VAL B O 1
ATOM 4416 N N . ILE B 1 237 ? -11.195 -16.486 -18.783 1 98.47 237 ILE B N 1
ATOM 4417 C CA . ILE B 1 237 ? -11.492 -15.103 -18.424 1 98.47 237 ILE B CA 1
ATOM 4418 C C . ILE B 1 237 ? -10.898 -14.787 -17.054 1 98.47 237 ILE B C 1
ATOM 4420 O O . ILE B 1 237 ? -11.217 -15.45 -16.064 1 98.47 237 ILE B O 1
ATOM 4424 N N . SER B 1 238 ? -10.011 -13.781 -16.954 1 97.63 238 SER B N 1
ATOM 4425 C CA . SER B 1 238 ? -9.342 -13.375 -15.722 1 97.63 238 SER B CA 1
ATOM 4426 C C . SER B 1 238 ? -9.443 -11.869 -15.508 1 97.63 238 SER B C 1
ATOM 4428 O O . SER B 1 238 ? -8.442 -11.155 -15.603 1 97.63 238 SER B O 1
ATOM 4430 N N . PRO B 1 239 ? -10.596 -11.413 -15.082 1 97.31 239 PRO B N 1
ATOM 4431 C CA . PRO B 1 239 ? -10.853 -9.973 -14.995 1 97.31 239 PRO B CA 1
ATOM 4432 C C . PRO B 1 239 ? -10.505 -9.393 -13.627 1 97.31 239 PRO B C 1
ATOM 4434 O O . PRO B 1 239 ? -11.334 -8.72 -13.008 1 97.31 239 PRO B O 1
ATOM 4437 N N . HIS B 1 240 ? -9.266 -9.526 -13.226 1 95.39 240 HIS B N 1
ATOM 4438 C CA . HIS B 1 240 ? -8.818 -9.021 -11.933 1 95.39 240 HIS B CA 1
ATOM 4439 C C . HIS B 1 240 ? -9.026 -7.514 -11.828 1 95.39 240 HIS B C 1
ATOM 4441 O O . HIS B 1 240 ? -8.88 -6.793 -12.817 1 95.39 240 HIS B O 1
ATOM 4447 N N . LYS B 1 241 ? -9.368 -7.093 -10.649 1 93.02 241 LYS B N 1
ATOM 4448 C CA . LYS B 1 241 ? -9.614 -5.677 -10.39 1 93.02 241 LYS B CA 1
ATOM 4449 C C . LYS B 1 241 ? -8.423 -5.031 -9.689 1 93.02 241 LYS B C 1
ATOM 4451 O O . LYS B 1 241 ? -7.807 -5.639 -8.812 1 93.02 241 LYS B O 1
ATOM 4456 N N . ASP B 1 242 ? -8.13 -3.937 -10.23 1 88.07 242 ASP B N 1
ATOM 4457 C CA . ASP B 1 242 ? -7.158 -3.123 -9.506 1 88.07 242 ASP B CA 1
ATOM 4458 C C . ASP B 1 242 ? -7.806 -2.429 -8.31 1 88.07 242 ASP B C 1
ATOM 4460 O O . ASP B 1 242 ? -9.031 -2.433 -8.171 1 88.07 242 ASP B O 1
ATOM 4464 N N . SER B 1 243 ? -6.895 -2.126 -7.316 1 79.43 243 SER B N 1
ATOM 4465 C CA . SER B 1 243 ? -7.471 -1.488 -6.137 1 79.43 243 SER B CA 1
ATOM 4466 C C . SER B 1 243 ? -6.617 -0.313 -5.672 1 79.43 243 SER B C 1
ATOM 4468 O O . SER B 1 243 ? -5.451 -0.195 -6.056 1 79.43 243 SER B O 1
ATOM 4470 N N . THR B 1 244 ? -7.215 0.653 -5.142 1 78.01 244 THR B N 1
ATOM 4471 C CA . THR B 1 244 ? -6.582 1.702 -4.349 1 78.01 244 THR B CA 1
ATOM 4472 C C . THR B 1 244 ? -6.799 1.458 -2.859 1 78.01 244 THR B C 1
ATOM 4474 O O . THR B 1 244 ? -7.881 1.036 -2.444 1 78.01 244 THR B O 1
ATOM 4477 N N . PRO B 1 245 ? -5.811 1.497 -2.036 1 77.83 245 PRO B N 1
ATOM 4478 C CA . PRO B 1 245 ? -4.57 2.251 -2.229 1 77.83 245 PRO B CA 1
ATOM 4479 C C . PRO B 1 245 ? -3.43 1.385 -2.76 1 77.83 245 PRO B C 1
ATOM 4481 O O . PRO B 1 245 ? -2.364 1.904 -3.104 1 77.83 245 PRO B O 1
ATOM 4484 N N . VAL B 1 246 ? -3.583 0.148 -2.867 1 78.42 246 VAL B N 1
ATOM 4485 C CA . VAL B 1 246 ? -2.504 -0.725 -3.316 1 78.42 246 VAL B CA 1
ATOM 4486 C C . VAL B 1 246 ? -2.892 -1.392 -4.634 1 78.42 246 VAL B C 1
ATOM 4488 O O . VAL B 1 246 ? -3.916 -2.074 -4.713 1 78.42 246 VAL B O 1
ATOM 4491 N N . PRO B 1 247 ? -2.027 -1.154 -5.594 1 84.86 247 PRO B N 1
ATOM 4492 C CA . PRO B 1 247 ? -2.292 -1.795 -6.885 1 84.86 247 PRO B CA 1
ATOM 4493 C C . PRO B 1 247 ? -2.271 -3.319 -6.802 1 84.86 247 PRO B C 1
ATOM 4495 O O . PRO B 1 247 ? -1.646 -3.883 -5.9 1 84.86 247 PRO B O 1
ATOM 4498 N N . PHE B 1 248 ? -2.997 -3.935 -7.697 1 89.84 248 PHE B N 1
ATOM 4499 C CA . PHE B 1 248 ? -2.96 -5.389 -7.804 1 89.84 248 PHE B CA 1
ATOM 4500 C C . PHE B 1 248 ? -1.525 -5.886 -7.924 1 89.84 248 PHE B C 1
ATOM 4502 O O . PHE B 1 248 ? -0.732 -5.333 -8.689 1 89.84 248 PHE B O 1
ATOM 4509 N N . PHE B 1 249 ? -1.181 -6.896 -7.169 1 91.25 249 PHE B N 1
ATOM 4510 C CA . PHE B 1 249 ? 0.214 -7.317 -7.115 1 91.25 249 PHE B CA 1
ATOM 4511 C C . PHE B 1 249 ? 0.333 -8.823 -7.312 1 91.25 249 PHE B C 1
ATOM 4513 O O . PHE B 1 249 ? 1.406 -9.397 -7.114 1 91.25 249 PHE B O 1
ATOM 4520 N N . GLY B 1 250 ? -0.696 -9.444 -7.663 1 91.28 250 GLY B N 1
ATOM 4521 C CA . GLY B 1 250 ? -0.694 -10.896 -7.748 1 91.28 250 GLY B CA 1
ATOM 4522 C C . GLY B 1 250 ? -0.104 -11.417 -9.045 1 91.28 250 GLY B C 1
ATOM 4523 O O . GLY B 1 250 ? 0.108 -10.652 -9.988 1 91.28 250 GLY B O 1
ATOM 4524 N N . SER B 1 251 ? 0.26 -12.601 -9.055 1 95.1 251 SER B N 1
ATOM 4525 C CA . SER B 1 251 ? 0.59 -13.446 -10.198 1 95.1 251 SER B CA 1
ATOM 4526 C C . SER B 1 251 ? -0.387 -14.609 -10.326 1 95.1 251 SER B C 1
ATOM 4528 O O . SER B 1 251 ? -0.084 -15.731 -9.915 1 95.1 251 SER B O 1
ATOM 4530 N N . PRO B 1 252 ? -1.511 -14.33 -10.922 1 94.08 252 PRO B N 1
ATOM 4531 C CA . PRO B 1 252 ? -2.603 -15.305 -10.853 1 94.08 252 PRO B CA 1
ATOM 4532 C C . PRO B 1 252 ? -2.277 -16.608 -11.577 1 94.08 252 PRO B C 1
ATOM 4534 O O . PRO B 1 252 ? -1.865 -16.586 -12.74 1 94.08 252 PRO B O 1
ATOM 4537 N N . THR B 1 253 ? -2.574 -17.672 -10.912 1 94.98 253 THR B N 1
ATOM 4538 C CA . THR B 1 253 ? -2.309 -18.983 -11.495 1 94.98 253 THR B CA 1
ATOM 4539 C C . THR B 1 253 ? -3.241 -19.249 -12.673 1 94.98 253 THR B C 1
ATOM 4541 O O . THR B 1 253 ? -2.868 -19.944 -13.622 1 94.98 253 THR B O 1
ATOM 4544 N N . LYS B 1 254 ? -4.438 -18.674 -12.708 1 95.26 254 LYS B N 1
ATOM 4545 C CA . LYS B 1 254 ? -5.356 -18.931 -13.814 1 95.26 254 LYS B CA 1
ATOM 4546 C C . LYS B 1 254 ? -4.799 -18.389 -15.127 1 95.26 254 LYS B C 1
ATOM 4548 O O . LYS B 1 254 ? -5.081 -18.932 -16.198 1 95.26 254 LYS B O 1
ATOM 4553 N N . VAL B 1 255 ? -4 -17.388 -15.057 1 97.63 255 VAL B N 1
ATOM 4554 C CA . VAL B 1 255 ? -3.367 -16.826 -16.246 1 97.63 255 VAL B CA 1
ATOM 4555 C C . VAL B 1 255 ? -2.361 -17.824 -16.816 1 97.63 255 VAL B C 1
ATOM 4557 O O . VAL B 1 255 ? -2.387 -18.127 -18.011 1 97.63 255 VAL B O 1
ATOM 4560 N N . VAL B 1 256 ? -1.579 -18.397 -15.967 1 97.82 256 VAL B N 1
ATOM 4561 C CA . VAL B 1 256 ? -0.549 -19.307 -16.457 1 97.82 256 VAL B CA 1
ATOM 4562 C C . VAL B 1 256 ? -1.172 -20.663 -16.784 1 97.82 256 VAL B C 1
ATOM 4564 O O . VAL B 1 256 ? -0.692 -21.376 -17.669 1 97.82 256 VAL B O 1
ATOM 4567 N N . ASP B 1 257 ? -2.255 -20.977 -16.134 1 96.76 257 ASP B N 1
ATOM 4568 C CA . ASP B 1 257 ? -2.992 -22.179 -16.516 1 96.76 257 ASP B CA 1
ATOM 4569 C C . ASP B 1 257 ? -3.526 -22.065 -17.942 1 96.76 257 ASP B C 1
ATOM 4571 O O . ASP B 1 257 ? -3.501 -23.038 -18.699 1 96.76 257 ASP B O 1
ATOM 4575 N N . ALA B 1 258 ? -4.034 -20.928 -18.289 1 97.07 258 ALA B N 1
ATOM 4576 C CA . ALA B 1 258 ? -4.527 -20.696 -19.644 1 97.07 258 ALA B CA 1
ATOM 4577 C C . ALA B 1 258 ? -3.412 -20.873 -20.671 1 97.07 258 ALA B C 1
ATOM 4579 O O . ALA B 1 258 ? -3.615 -21.496 -21.716 1 97.07 258 ALA B O 1
ATOM 4580 N N . LEU B 1 259 ? -2.253 -20.33 -20.367 1 97.71 259 LEU B N 1
ATOM 4581 C CA . LEU B 1 259 ? -1.098 -20.49 -21.244 1 97.71 259 LEU B CA 1
ATOM 4582 C C . LEU B 1 259 ? -0.717 -21.961 -21.378 1 97.71 259 LEU B C 1
ATOM 4584 O O . LEU B 1 259 ? -0.486 -22.448 -22.487 1 97.71 259 LEU B O 1
ATOM 4588 N N . ALA B 1 260 ? -0.701 -22.639 -20.236 1 96.82 260 ALA B N 1
ATOM 4589 C CA . ALA B 1 260 ? -0.338 -24.054 -20.216 1 96.82 260 ALA B CA 1
ATOM 4590 C C . ALA B 1 260 ? -1.313 -24.882 -21.048 1 96.82 260 ALA B C 1
ATOM 4592 O O . ALA B 1 260 ? -0.918 -25.859 -21.689 1 96.82 260 ALA B O 1
ATOM 4593 N N . ALA B 1 261 ? -2.557 -24.486 -21.035 1 96.5 261 ALA B N 1
ATOM 4594 C CA . ALA B 1 261 ? -3.628 -25.259 -21.658 1 96.5 261 ALA B CA 1
ATOM 4595 C C . ALA B 1 261 ? -3.857 -24.816 -23.1 1 96.5 261 ALA B C 1
ATOM 4597 O O . ALA B 1 261 ? -4.756 -25.322 -23.777 1 96.5 261 ALA B O 1
ATOM 4598 N N . ASN B 1 262 ? -3.123 -23.816 -23.583 1 96.46 262 ASN B N 1
ATOM 4599 C CA . ASN B 1 262 ? -3.271 -23.277 -24.931 1 96.46 262 ASN B CA 1
ATOM 4600 C C . ASN B 1 262 ? -4.68 -22.741 -25.169 1 96.46 262 ASN B C 1
ATOM 4602 O O . ASN B 1 262 ? -5.308 -23.06 -26.18 1 96.46 262 ASN B O 1
ATOM 4606 N N . LYS B 1 263 ? -5.142 -22.03 -24.218 1 97.18 263 LYS B N 1
ATOM 4607 C CA . LYS B 1 263 ? -6.448 -21.39 -24.345 1 97.18 263 LYS B CA 1
ATOM 4608 C C . LYS B 1 263 ? -6.304 -19.889 -24.581 1 97.18 263 LYS B C 1
ATOM 4610 O O . LYS B 1 263 ? -5.392 -19.256 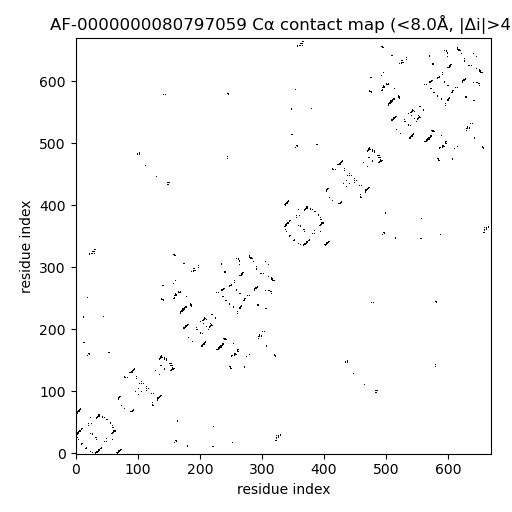-24.045 1 97.18 263 LYS B O 1
ATOM 4615 N N . ALA B 1 264 ? -7.21 -19.375 -25.365 1 97.68 264 ALA B N 1
ATOM 4616 C CA . ALA B 1 264 ? -7.271 -17.918 -25.447 1 97.68 264 ALA B CA 1
ATOM 4617 C C . ALA B 1 264 ? -7.475 -17.299 -24.068 1 97.68 264 ALA B C 1
ATOM 4619 O O . ALA B 1 264 ? -8.094 -17.908 -23.193 1 97.68 264 ALA B O 1
ATOM 4620 N N . LEU B 1 265 ? -6.912 -16.147 -23.89 1 98.3 265 LEU B N 1
ATOM 4621 C CA . LEU B 1 265 ? -6.937 -15.492 -22.587 1 98.3 265 LEU B CA 1
ATOM 4622 C C . LEU B 1 265 ? -7.506 -14.082 -22.698 1 98.3 265 LEU B C 1
ATOM 4624 O O . LEU B 1 265 ? -7.041 -13.283 -23.514 1 98.3 265 LEU B O 1
ATOM 4628 N N . VAL B 1 266 ? -8.583 -13.797 -22.011 1 98.67 266 VAL B N 1
ATOM 4629 C CA . VAL B 1 266 ? -9.101 -12.448 -21.807 1 98.67 266 VAL B CA 1
ATOM 4630 C C . VAL B 1 266 ? -8.794 -11.986 -20.384 1 98.67 266 VAL B C 1
ATOM 4632 O O . VAL B 1 266 ? -9.332 -12.531 -19.418 1 98.67 266 VAL B O 1
ATOM 4635 N N . VAL B 1 267 ? -7.962 -10.976 -20.235 1 98.6 267 VAL B N 1
ATOM 4636 C CA . VAL B 1 267 ? -7.402 -10.694 -18.918 1 98.6 267 VAL B CA 1
ATOM 4637 C C . VAL B 1 267 ? -7.277 -9.184 -18.722 1 98.6 267 VAL B C 1
ATOM 4639 O O . VAL B 1 267 ? -7.129 -8.436 -19.692 1 98.6 267 VAL B O 1
ATOM 4642 N N . SER B 1 268 ? -7.39 -8.766 -17.447 1 98.46 268 SER B N 1
ATOM 4643 C CA . SER B 1 268 ? -7.232 -7.349 -17.134 1 98.46 268 SER B CA 1
ATOM 4644 C C . SER B 1 268 ? -5.827 -6.862 -17.47 1 98.46 268 SER B C 1
ATOM 4646 O O . SER B 1 268 ? -4.843 -7.557 -17.203 1 98.46 268 SER B O 1
ATOM 4648 N N . ASP B 1 269 ? -5.792 -5.69 -18.062 1 98.09 269 ASP B N 1
ATOM 4649 C CA . ASP B 1 269 ? -4.52 -5.054 -18.39 1 98.09 269 ASP B CA 1
ATOM 4650 C C . ASP B 1 269 ? -3.882 -4.431 -17.15 1 98.09 269 ASP B C 1
ATOM 4652 O O . ASP B 1 269 ? -3.973 -3.22 -16.94 1 98.09 269 ASP B O 1
ATOM 4656 N N . LEU B 1 270 ? -3.227 -5.238 -16.356 1 97.02 270 LEU B N 1
ATOM 4657 C CA . LEU B 1 270 ? -2.566 -4.804 -15.13 1 97.02 270 LEU B CA 1
ATOM 4658 C C . LEU B 1 270 ? -1.074 -5.121 -15.175 1 97.02 270 LEU B C 1
ATOM 4660 O O . LEU B 1 270 ? -0.671 -6.153 -15.716 1 97.02 270 LEU B O 1
ATOM 4664 N N . PRO B 1 271 ? -0.285 -4.334 -14.586 1 95.73 271 PRO B N 1
ATOM 4665 C CA . PRO B 1 271 ? 1.168 -4.49 -14.699 1 95.73 271 PRO B CA 1
ATOM 4666 C C . PRO B 1 271 ? 1.654 -5.854 -14.216 1 95.73 271 PRO B C 1
ATOM 4668 O O . PRO B 1 271 ? 2.478 -6.49 -14.878 1 95.73 271 PRO B O 1
ATOM 4671 N N . SER B 1 272 ? 1.167 -6.264 -13.045 1 95.32 272 SER B N 1
ATOM 4672 C CA . SER B 1 272 ? 1.646 -7.53 -12.5 1 95.32 272 SER B CA 1
ATOM 4673 C C . SER B 1 272 ? 1.217 -8.705 -13.373 1 95.32 272 SER B C 1
ATOM 4675 O O . SER B 1 272 ? 1.927 -9.709 -13.464 1 95.32 272 SER B O 1
ATOM 4677 N N . ILE B 1 273 ? 0.093 -8.577 -14.044 1 97.63 273 ILE B N 1
ATOM 4678 C CA . ILE B 1 273 ? -0.383 -9.634 -14.929 1 97.63 273 ILE B CA 1
ATOM 4679 C C . ILE B 1 273 ? 0.454 -9.653 -16.207 1 97.63 273 ILE B C 1
ATOM 4681 O O . ILE B 1 273 ? 0.874 -10.718 -16.665 1 97.63 273 ILE B O 1
ATOM 4685 N N . ARG B 1 274 ? 0.7 -8.493 -16.803 1 98.1 274 ARG B N 1
ATOM 4686 C CA . ARG B 1 274 ? 1.593 -8.425 -17.955 1 98.1 274 ARG B CA 1
ATOM 4687 C C . ARG B 1 274 ? 2.96 -9.015 -17.623 1 98.1 274 ARG B C 1
ATOM 4689 O O . ARG B 1 274 ? 3.549 -9.727 -18.439 1 98.1 274 ARG B O 1
ATOM 4696 N N . GLU B 1 275 ? 3.398 -8.672 -16.424 1 98.07 275 GLU B N 1
ATOM 4697 C CA . GLU B 1 275 ? 4.681 -9.192 -15.963 1 98.07 275 GLU B CA 1
ATOM 4698 C C . GLU B 1 275 ? 4.68 -10.718 -15.934 1 98.07 275 GLU B C 1
ATOM 4700 O O . GLU B 1 275 ? 5.651 -11.353 -16.352 1 98.07 275 GLU B O 1
ATOM 4705 N N . THR B 1 276 ? 3.642 -11.279 -15.432 1 98.1 276 THR B N 1
ATOM 4706 C CA . THR B 1 276 ? 3.498 -12.73 -15.369 1 98.1 276 THR B CA 1
ATOM 4707 C C . THR B 1 276 ? 3.515 -13.337 -16.769 1 98.1 276 THR B C 1
ATOM 4709 O O . THR B 1 276 ? 4.208 -14.326 -17.014 1 98.1 276 THR B O 1
ATOM 4712 N N . ILE B 1 277 ? 2.785 -12.737 -17.695 1 98.62 277 ILE B N 1
ATOM 4713 C CA . ILE B 1 277 ? 2.689 -13.247 -19.058 1 98.62 277 ILE B CA 1
ATOM 4714 C C . ILE B 1 277 ? 4.036 -13.096 -19.762 1 98.62 277 ILE B C 1
ATOM 4716 O O . ILE B 1 277 ? 4.529 -14.042 -20.381 1 98.62 277 ILE B O 1
ATOM 4720 N N . GLU B 1 278 ? 4.662 -11.966 -19.606 1 98.28 278 GLU B N 1
ATOM 4721 C CA . GLU B 1 278 ? 5.94 -11.69 -20.256 1 98.28 278 GLU B CA 1
ATOM 4722 C C . GLU B 1 278 ? 7.028 -12.635 -19.756 1 98.28 278 GLU B C 1
ATOM 4724 O O . GLU B 1 278 ? 7.918 -13.023 -20.516 1 98.28 278 GLU B O 1
ATOM 4729 N N . ALA B 1 279 ? 6.94 -12.971 -18.524 1 98.35 279 ALA B N 1
ATOM 4730 C CA . ALA B 1 279 ? 7.947 -13.844 -17.927 1 98.35 279 ALA B CA 1
ATOM 4731 C C . ALA B 1 279 ? 7.863 -15.254 -18.504 1 98.35 279 ALA B C 1
ATOM 4733 O O . ALA B 1 279 ? 8.834 -16.013 -18.451 1 98.35 279 ALA B O 1
ATOM 4734 N N . ASN B 1 280 ? 6.687 -15.588 -19.049 1 98.45 280 ASN B N 1
ATOM 4735 C CA . ASN B 1 280 ? 6.46 -16.976 -19.437 1 98.45 280 ASN B CA 1
ATOM 4736 C C . ASN B 1 280 ? 6.323 -17.12 -20.95 1 98.45 280 ASN B C 1
ATOM 4738 O O . ASN B 1 280 ? 6.484 -18.215 -21.491 1 98.45 280 ASN B O 1
ATOM 4742 N N . LEU B 1 281 ? 5.999 -16.051 -21.642 1 98.06 281 LEU B N 1
ATOM 4743 C CA . LEU B 1 281 ? 5.538 -16.16 -23.022 1 98.06 281 LEU B CA 1
ATOM 4744 C C . LEU B 1 281 ? 6.633 -15.735 -23.996 1 98.06 281 LEU B C 1
ATOM 4746 O O . LEU B 1 281 ? 7.254 -14.684 -23.818 1 98.06 281 LEU B O 1
ATOM 4750 N N . LYS B 1 282 ? 6.895 -16.524 -24.978 1 96.67 282 LYS B N 1
ATOM 4751 C CA . LYS B 1 282 ? 7.779 -16.203 -26.095 1 96.67 282 LYS B CA 1
ATOM 4752 C C . LYS B 1 282 ? 6.978 -15.846 -27.344 1 96.67 282 LYS B C 1
ATOM 4754 O O . LYS B 1 282 ? 7.393 -14.993 -28.131 1 96.67 282 LYS B O 1
ATOM 4759 N N . GLY B 1 283 ? 5.831 -16.459 -27.608 1 96.12 283 GLY B N 1
ATOM 4760 C CA . GLY B 1 283 ? 4.968 -16.253 -28.761 1 96.12 283 GLY B CA 1
ATOM 4761 C C . GLY B 1 283 ? 3.521 -16.625 -28.496 1 96.12 283 GLY B C 1
ATOM 4762 O O . GLY B 1 283 ? 3.231 -17.406 -27.587 1 96.12 283 GLY B O 1
ATOM 4763 N N . GLY B 1 284 ? 2.644 -16.117 -29.35 1 95.86 284 GLY B N 1
ATOM 4764 C CA . GLY B 1 284 ? 1.222 -16.383 -29.2 1 95.86 284 GLY B CA 1
ATOM 4765 C C . GLY B 1 284 ? 0.46 -15.224 -28.585 1 95.86 284 GLY B C 1
ATOM 4766 O O . GLY B 1 284 ? -0.611 -15.417 -28.006 1 95.86 284 GLY B O 1
ATOM 4767 N N . TRP B 1 285 ? 0.988 -14.063 -28.716 1 96.47 285 TRP B N 1
ATOM 4768 C CA . TRP B 1 285 ? 0.419 -12.853 -28.132 1 96.47 285 TRP B CA 1
ATOM 4769 C C . TRP B 1 285 ? -0.949 -12.549 -28.734 1 96.47 285 TRP B C 1
ATOM 4771 O O . TRP B 1 285 ? -1.783 -11.899 -28.099 1 96.47 285 TRP B O 1
ATOM 4781 N N . ASP B 1 286 ? -1.201 -13.058 -29.882 1 95.44 286 ASP B N 1
ATOM 4782 C CA . ASP B 1 286 ? -2.456 -12.796 -30.579 1 95.44 286 ASP B CA 1
ATOM 4783 C C . ASP B 1 286 ? -3.619 -13.526 -29.909 1 95.44 286 ASP B C 1
ATOM 4785 O O . ASP B 1 286 ? -4.784 -13.221 -30.172 1 95.44 286 ASP B O 1
ATOM 4789 N N . CYS B 1 287 ? -3.329 -14.474 -29.069 1 97.37 287 CYS B N 1
ATOM 4790 C CA . CYS B 1 287 ? -4.352 -15.236 -28.361 1 97.37 287 CYS B CA 1
ATOM 4791 C C . CYS B 1 287 ? -4.755 -14.538 -27.067 1 97.37 287 CYS B C 1
ATOM 4793 O O . CYS B 1 287 ? -5.607 -15.034 -26.329 1 97.37 287 CYS B O 1
ATOM 4795 N N . ILE B 1 288 ? -4.174 -13.372 -26.744 1 98.24 288 ILE B N 1
ATOM 4796 C CA . ILE B 1 288 ? -4.431 -12.679 -25.486 1 98.24 288 ILE B CA 1
ATOM 4797 C C . ILE B 1 288 ? -5.142 -11.356 -25.761 1 98.24 288 ILE B C 1
ATOM 4799 O O . ILE B 1 288 ? -4.701 -10.57 -26.603 1 98.24 288 ILE B O 1
ATOM 4803 N N . ARG B 1 289 ? -6.247 -11.152 -25.092 1 98.27 289 ARG B N 1
ATOM 4804 C CA . ARG B 1 289 ? -6.954 -9.875 -25.115 1 98.27 289 ARG B CA 1
ATOM 4805 C C . ARG B 1 289 ? -6.855 -9.171 -23.766 1 98.27 289 ARG B C 1
ATOM 4807 O O . ARG B 1 289 ? -7.296 -9.705 -22.746 1 98.27 289 ARG B O 1
ATOM 4814 N N . PHE B 1 290 ? -6.247 -7.999 -23.806 1 98.57 290 PHE B N 1
ATOM 4815 C CA . PHE B 1 290 ? -6.181 -7.175 -22.605 1 98.57 290 PHE B CA 1
ATOM 4816 C C . PHE B 1 290 ? -7.389 -6.25 -22.515 1 98.57 290 PHE B C 1
ATOM 4818 O O . PHE B 1 290 ? -7.753 -5.599 -23.497 1 98.57 290 PHE B O 1
ATOM 4825 N N . VAL B 1 291 ? -8.024 -6.291 -21.361 1 98.74 291 VAL B N 1
ATOM 4826 C CA . VAL B 1 291 ? -9.212 -5.466 -21.168 1 98.74 291 VAL B CA 1
ATOM 4827 C C . VAL B 1 291 ? -8.983 -4.491 -20.016 1 98.74 291 VAL B C 1
ATOM 4829 O O . VAL B 1 291 ? -8.09 -4.695 -19.189 1 98.74 291 VAL B O 1
ATOM 4832 N N . LYS B 1 292 ? -9.78 -3.425 -19.956 1 97.71 292 LYS B N 1
ATOM 4833 C CA . LYS B 1 292 ? -9.701 -2.454 -18.868 1 97.71 292 LYS B CA 1
ATOM 4834 C C . LYS B 1 292 ? -10.174 -3.064 -17.551 1 97.71 292 LYS B C 1
ATOM 4836 O O . LYS B 1 292 ? -11.275 -3.614 -17.476 1 97.71 292 LYS B O 1
ATOM 4841 N N . SER B 1 293 ? -9.333 -2.977 -16.552 1 97.73 293 SER B N 1
ATOM 4842 C CA . SER B 1 293 ? -9.662 -3.53 -15.242 1 97.73 293 SER B CA 1
ATOM 4843 C C . SER B 1 293 ? -10.953 -2.928 -14.696 1 97.73 293 SER B C 1
ATOM 4845 O O . SER B 1 293 ? -11.124 -1.707 -14.699 1 97.73 293 SER B O 1
ATOM 4847 N N . GLY B 1 294 ? -11.864 -3.784 -14.289 1 96.45 294 GLY B N 1
ATOM 4848 C CA . GLY B 1 294 ? -13.097 -3.359 -13.645 1 96.45 294 GLY B CA 1
ATOM 4849 C C . GLY B 1 294 ? -14.148 -2.877 -14.628 1 96.45 294 GLY B C 1
ATOM 4850 O O . GLY B 1 294 ? -15.171 -2.318 -14.227 1 96.45 294 GLY B O 1
ATOM 4851 N N . ASP B 1 295 ? -13.994 -3.058 -15.889 1 97.84 295 ASP B N 1
ATOM 4852 C CA . ASP B 1 295 ? -14.901 -2.53 -16.903 1 97.84 295 ASP B CA 1
ATOM 4853 C C . ASP B 1 295 ? -15.671 -3.655 -17.591 1 97.84 295 ASP B C 1
ATOM 4855 O O . ASP B 1 295 ? -15.151 -4.303 -18.502 1 97.84 295 ASP B O 1
ATOM 4859 N N . PRO B 1 296 ? -16.962 -3.799 -17.294 1 98.44 296 PRO B N 1
ATOM 4860 C CA . PRO B 1 296 ? -17.735 -4.903 -17.867 1 98.44 296 PRO B CA 1
ATOM 4861 C C . PRO B 1 296 ? -17.931 -4.767 -19.375 1 98.44 296 PRO B C 1
ATOM 4863 O O . PRO B 1 296 ? -18.065 -5.772 -20.078 1 98.44 296 PRO B O 1
ATOM 4866 N N . VAL B 1 297 ? -17.968 -3.558 -19.884 1 98.7 297 VAL B N 1
ATOM 4867 C CA . VAL B 1 297 ? -18.169 -3.36 -21.316 1 98.7 297 VAL B CA 1
ATOM 4868 C C . VAL B 1 297 ? -16.933 -3.829 -22.081 1 98.7 297 VAL B C 1
ATOM 4870 O O . VAL B 1 297 ? -17.044 -4.595 -23.04 1 98.7 297 VAL B O 1
ATOM 4873 N N . SER B 1 298 ? -15.774 -3.385 -21.564 1 98.75 298 SER B N 1
ATOM 4874 C CA . SER B 1 298 ? -14.518 -3.814 -22.17 1 98.75 298 SER B CA 1
ATOM 4875 C C . SER B 1 298 ? -14.373 -5.331 -22.126 1 98.75 298 SER B C 1
ATOM 4877 O O . SER B 1 298 ? -13.954 -5.949 -23.108 1 98.75 298 SER B O 1
ATOM 4879 N N . LEU B 1 299 ? -14.77 -5.894 -21.033 1 98.77 299 LEU B N 1
ATOM 4880 C CA . LEU B 1 299 ? -14.687 -7.34 -20.859 1 98.77 299 LEU B CA 1
ATOM 4881 C C . LEU B 1 299 ? -15.646 -8.056 -21.805 1 98.77 299 LEU B C 1
ATOM 4883 O O . LEU B 1 299 ? -15.262 -9.021 -22.47 1 98.77 299 LEU B O 1
ATOM 4887 N N . GLY B 1 300 ? -16.882 -7.617 -21.848 1 98.75 300 GLY B N 1
ATOM 4888 C CA . GLY B 1 300 ? -17.892 -8.238 -22.69 1 98.75 300 GLY B CA 1
ATOM 4889 C C . GLY B 1 300 ? -17.534 -8.22 -24.164 1 98.75 300 GLY B C 1
ATOM 4890 O O . GLY B 1 300 ? -17.711 -9.219 -24.864 1 98.75 300 GLY B O 1
ATOM 4891 N N . GLU B 1 301 ? -17.065 -7.085 -24.623 1 98.64 301 GLU B N 1
ATOM 4892 C CA . GLU B 1 301 ? -16.668 -6.962 -26.023 1 98.64 301 GLU B CA 1
ATOM 4893 C C . GLU B 1 301 ? -15.579 -7.969 -26.378 1 98.64 301 GLU B C 1
ATOM 4895 O O . GLU B 1 301 ? -15.637 -8.61 -27.43 1 98.64 301 GLU B O 1
ATOM 4900 N N . ALA B 1 302 ? -14.615 -8.095 -25.524 1 98.62 302 ALA B N 1
ATOM 4901 C CA . ALA B 1 302 ? -13.528 -9.043 -25.758 1 98.62 302 ALA B CA 1
ATOM 4902 C C . ALA B 1 302 ? -14.039 -10.481 -25.732 1 98.62 302 ALA B C 1
ATOM 4904 O O . ALA B 1 302 ? -13.599 -11.316 -26.526 1 98.62 302 ALA B O 1
ATOM 4905 N N . MET B 1 303 ? -14.924 -10.776 -24.793 1 98.56 303 MET B N 1
ATOM 4906 C CA . MET B 1 303 ? -15.504 -12.112 -24.686 1 98.56 303 MET B CA 1
ATOM 4907 C C . MET B 1 303 ? -16.255 -12.482 -25.96 1 98.56 303 MET B C 1
ATOM 4909 O O . MET B 1 303 ? -16.103 -13.592 -26.475 1 98.56 303 MET B O 1
ATOM 4913 N N . VAL B 1 304 ? -17.011 -11.576 -26.468 1 98.38 304 VAL B N 1
ATOM 4914 C CA . VAL B 1 304 ? -17.773 -11.81 -27.69 1 98.38 304 VAL B CA 1
ATOM 4915 C C . VAL B 1 304 ? -16.818 -12.034 -28.86 1 98.38 304 VAL B C 1
ATOM 4917 O O . VAL B 1 304 ? -17.03 -12.93 -29.68 1 98.38 304 VAL B O 1
ATOM 4920 N N . GLU B 1 305 ? -15.817 -11.192 -28.907 1 97.85 305 GLU B N 1
ATOM 4921 C CA . GLU B 1 305 ? -14.837 -11.319 -29.981 1 97.85 305 GLU B CA 1
ATOM 4922 C C . GLU B 1 305 ? -14.197 -12.704 -29.983 1 97.85 305 GLU B C 1
ATOM 4924 O O . GLU B 1 305 ? -14.099 -13.348 -31.03 1 97.85 305 GLU B O 1
ATOM 4929 N N . VAL B 1 306 ? -13.769 -13.144 -28.833 1 97.23 306 VAL B N 1
ATOM 4930 C CA . VAL B 1 306 ? -13.081 -14.427 -28.736 1 97.23 306 VAL B CA 1
ATOM 4931 C C . VAL B 1 306 ? -14.061 -15.563 -29.023 1 97.23 306 VAL B C 1
ATOM 4933 O O . VAL B 1 306 ? -13.693 -16.57 -29.632 1 97.23 306 VAL B O 1
ATOM 4936 N N . LEU B 1 307 ? -15.253 -15.426 -28.562 1 95.74 307 LEU B N 1
ATOM 4937 C CA . LEU B 1 307 ? -16.28 -16.437 -28.786 1 95.74 307 LEU B CA 1
ATOM 4938 C C . LEU B 1 307 ? -16.554 -16.613 -30.276 1 95.74 307 LEU B C 1
ATOM 4940 O O . LEU B 1 307 ? -16.676 -17.74 -30.761 1 95.74 307 LEU B O 1
ATOM 4944 N N . ARG B 1 308 ? -16.632 -15.565 -30.95 1 93.77 308 ARG B N 1
ATOM 4945 C CA . ARG B 1 308 ? -17.033 -15.59 -32.353 1 93.77 308 ARG B CA 1
ATOM 4946 C C . ARG B 1 308 ? -15.839 -15.874 -33.258 1 93.77 308 ARG B C 1
ATOM 4948 O O . ARG B 1 308 ? -15.958 -16.617 -34.235 1 93.77 308 ARG B O 1
ATOM 4955 N N . GLU B 1 309 ? -14.684 -15.277 -32.985 1 89.23 309 GLU B N 1
ATOM 4956 C CA . GLU B 1 309 ? -13.577 -15.254 -33.936 1 89.23 309 GLU B CA 1
ATOM 4957 C C . GLU B 1 309 ? -12.268 -15.668 -33.27 1 89.23 309 GLU B C 1
ATOM 4959 O O . GLU B 1 309 ? -11.192 -15.511 -33.852 1 89.23 309 GLU B O 1
ATOM 4964 N N . GLY B 1 310 ? -12.37 -16.145 -32.196 1 82.18 310 GLY B N 1
ATOM 4965 C CA . GLY B 1 310 ? -11.127 -16.349 -31.469 1 82.18 310 GLY B CA 1
ATOM 4966 C C . GLY B 1 310 ? -10.23 -17.396 -32.102 1 82.18 310 GLY B C 1
ATOM 4967 O O . GLY B 1 310 ? -10.714 -18.319 -32.761 1 82.18 310 GLY B O 1
ATOM 4968 N N . PRO B 1 311 ? -8.998 -17.189 -31.915 1 83.09 311 PRO B N 1
ATOM 4969 C CA . PRO B 1 311 ? -8.032 -18.084 -32.556 1 83.09 311 PRO B CA 1
ATOM 4970 C C . PRO B 1 311 ? -7.885 -19.416 -31.824 1 83.09 311 PRO B C 1
ATOM 4972 O O . PRO B 1 311 ? -8.304 -19.54 -30.67 1 83.09 311 PRO B O 1
ATOM 4975 N N . GLU B 1 312 ? -7.402 -20.418 -32.628 1 87.85 312 GLU B N 1
ATOM 4976 C CA . GLU B 1 312 ? -6.789 -21.573 -31.98 1 87.85 312 GLU B CA 1
ATOM 4977 C C . GLU B 1 312 ? -5.401 -21.234 -31.445 1 87.85 312 GLU B C 1
ATOM 4979 O O . GLU B 1 312 ? -4.553 -20.726 -32.182 1 87.85 312 GLU B O 1
ATOM 4984 N N . CYS B 1 313 ? -5.214 -21.448 -30.236 1 93.37 313 CYS B N 1
ATOM 4985 C CA . CYS B 1 313 ? -4.005 -20.947 -29.593 1 93.37 313 CYS B CA 1
ATOM 4986 C C . CYS B 1 313 ? -2.962 -22.049 -29.457 1 93.37 313 CYS B C 1
ATOM 4988 O O . CYS B 1 313 ? -3.304 -23.204 -29.192 1 93.37 313 CYS B O 1
ATOM 4990 N N . ASN B 1 314 ? -1.79 -21.759 -29.78 1 92.99 314 ASN B N 1
ATOM 4991 C CA . ASN B 1 314 ? -0.585 -22.538 -29.516 1 92.99 314 ASN B CA 1
ATOM 4992 C C . ASN B 1 314 ? 0.553 -21.656 -29.009 1 92.99 314 ASN B C 1
ATOM 4994 O O . ASN B 1 314 ? 1.353 -21.153 -29.799 1 92.99 314 ASN B O 1
ATOM 4998 N N . TYR B 1 315 ? 0.655 -21.575 -27.756 1 96.2 315 TYR B N 1
ATOM 4999 C CA . TYR B 1 315 ? 1.615 -20.653 -27.158 1 96.2 315 TYR B CA 1
ATOM 5000 C C . TYR B 1 315 ? 3.033 -21.202 -27.256 1 96.2 315 TYR B C 1
ATOM 5002 O O . TYR B 1 315 ? 3.253 -22.404 -27.089 1 96.2 315 TYR B O 1
ATOM 5010 N N . GLU B 1 316 ? 3.969 -20.36 -27.594 1 96.61 316 GLU B N 1
ATOM 5011 C CA . GLU B 1 316 ? 5.391 -20.624 -27.395 1 96.61 316 GLU B CA 1
ATOM 5012 C C . GLU B 1 316 ? 5.862 -20.113 -26.037 1 96.61 316 GLU B C 1
ATOM 5014 O O . GLU B 1 316 ? 5.937 -18.903 -25.814 1 96.61 316 GLU B O 1
ATOM 5019 N N . LEU B 1 317 ? 6.264 -20.998 -25.179 1 97.16 317 LEU B N 1
ATOM 5020 C CA . LEU B 1 317 ? 6.572 -20.631 -23.801 1 97.16 317 LEU B CA 1
ATOM 5021 C C . LEU B 1 317 ? 8.079 -20.565 -23.58 1 97.16 317 LEU B C 1
ATOM 5023 O O . LEU B 1 317 ? 8.838 -21.295 -24.222 1 97.16 317 LEU B O 1
ATOM 5027 N N . LYS B 1 318 ? 8.477 -19.678 -22.639 1 96.54 318 LYS B N 1
ATOM 5028 C CA . LYS B 1 318 ? 9.845 -19.624 -22.133 1 96.54 318 LYS B CA 1
ATOM 5029 C C . LYS B 1 318 ? 10.074 -20.676 -21.052 1 96.54 318 LYS B C 1
ATOM 5031 O O . LYS B 1 318 ? 9.137 -21.363 -20.638 1 96.54 318 LYS B O 1
ATOM 5036 N N . GLU B 1 319 ? 11.362 -20.844 -20.72 1 94.12 319 GLU B N 1
ATOM 5037 C CA . GLU B 1 319 ? 11.619 -21.548 -19.467 1 94.12 319 GLU B CA 1
ATOM 5038 C C . GLU B 1 319 ? 10.954 -20.84 -18.29 1 94.12 319 GLU B C 1
ATOM 5040 O O . GLU B 1 319 ? 11.114 -19.63 -18.116 1 94.12 319 GLU B O 1
ATOM 5045 N N . GLY B 1 320 ? 10.233 -21.545 -17.522 1 96.35 320 GLY B N 1
ATOM 5046 C CA . GLY B 1 320 ? 9.413 -20.968 -16.468 1 96.35 320 GLY B CA 1
ATOM 5047 C C . GLY B 1 320 ? 10.227 -20.305 -15.374 1 96.35 320 GLY B C 1
ATOM 5048 O O . GLY B 1 320 ? 11.31 -20.78 -15.025 1 96.35 320 GLY B O 1
ATOM 5049 N N . PRO B 1 321 ? 9.757 -19.212 -14.801 1 98.22 321 PRO B N 1
ATOM 5050 C CA . PRO B 1 321 ? 10.475 -18.489 -13.749 1 98.22 321 PRO B CA 1
ATOM 5051 C C . PRO B 1 321 ? 10.78 -19.363 -12.534 1 98.22 321 PRO B C 1
ATOM 5053 O O . PRO B 1 321 ? 11.855 -19.247 -11.94 1 98.22 321 PRO B O 1
ATOM 5056 N N . ILE B 1 322 ? 9.887 -20.25 -12.121 1 98.37 322 ILE B N 1
ATOM 5057 C CA . ILE B 1 322 ? 10.085 -21.123 -10.969 1 98.37 322 ILE B CA 1
ATOM 5058 C C . ILE B 1 322 ? 11.175 -22.146 -11.278 1 98.37 322 ILE B C 1
ATOM 5060 O O . ILE B 1 322 ? 12.055 -22.395 -10.45 1 98.37 322 ILE B O 1
ATOM 5064 N N . SER B 1 323 ? 11.151 -22.688 -12.465 1 98.14 323 SER B N 1
ATOM 5065 C CA . SER B 1 323 ? 12.178 -23.634 -12.89 1 98.14 323 SER B CA 1
ATOM 5066 C C . SER B 1 323 ? 13.56 -22.991 -12.879 1 98.14 323 SER B C 1
ATOM 5068 O O . SER B 1 323 ? 14.523 -23.585 -12.389 1 98.14 323 SER B O 1
ATOM 5070 N N . ARG B 1 324 ? 13.641 -21.798 -13.417 1 98.09 324 ARG B N 1
ATOM 5071 C CA . ARG B 1 324 ? 14.914 -21.085 -13.438 1 98.09 324 ARG B CA 1
ATOM 5072 C C . ARG B 1 324 ? 15.411 -20.812 -12.022 1 98.09 324 ARG B C 1
ATOM 5074 O O . ARG B 1 324 ? 16.606 -20.934 -11.744 1 98.09 324 ARG B O 1
ATOM 5081 N N . PHE B 1 325 ? 14.529 -20.471 -11.217 1 98.3 325 PHE B N 1
ATOM 5082 C CA . PHE B 1 325 ? 14.867 -20.187 -9.827 1 98.3 325 PHE B CA 1
ATOM 5083 C C . PHE B 1 325 ? 15.487 -21.409 -9.16 1 98.3 325 PHE B C 1
ATOM 5085 O O . PHE B 1 325 ? 16.539 -21.31 -8.526 1 98.3 325 PHE B O 1
ATOM 5092 N N . TRP B 1 326 ? 14.874 -22.519 -9.247 1 97.92 326 TRP B N 1
ATOM 5093 C CA . TRP B 1 326 ? 15.354 -23.732 -8.593 1 97.92 326 TRP B CA 1
ATOM 5094 C C . TRP B 1 326 ? 16.689 -24.176 -9.182 1 97.92 326 TRP B C 1
ATOM 5096 O O . TRP B 1 326 ? 17.569 -24.645 -8.456 1 97.92 326 TRP B O 1
ATOM 5106 N N . LEU B 1 327 ? 16.842 -24.042 -10.472 1 97.65 327 LEU B N 1
ATOM 5107 C CA . LEU B 1 327 ? 18.113 -24.387 -11.099 1 97.65 327 LEU B CA 1
ATOM 5108 C C . LEU B 1 327 ? 19.24 -23.51 -10.562 1 97.65 327 LEU B C 1
ATOM 5110 O O . LEU B 1 327 ? 20.328 -24.006 -10.262 1 97.65 327 LEU B O 1
ATOM 5114 N N . GLU B 1 328 ? 18.95 -22.252 -10.455 1 97.31 328 GLU B N 1
ATOM 5115 C CA . GLU B 1 328 ? 19.943 -21.329 -9.913 1 97.31 328 GLU B CA 1
ATOM 5116 C C . GLU B 1 328 ? 20.305 -21.689 -8.475 1 97.31 328 GLU B C 1
ATOM 5118 O O . GLU B 1 328 ? 21.479 -21.661 -8.099 1 97.31 328 GLU B O 1
ATOM 5123 N N . LEU B 1 329 ? 19.301 -21.97 -7.719 1 96.11 329 LEU B N 1
ATOM 5124 C CA . LEU B 1 329 ? 19.536 -22.318 -6.322 1 96.11 329 LEU B CA 1
ATOM 5125 C C . LEU B 1 329 ? 20.367 -23.591 -6.211 1 96.11 329 LEU B C 1
ATOM 5127 O O . LEU B 1 329 ? 21.247 -23.691 -5.353 1 96.11 329 LEU B O 1
ATOM 5131 N N . TYR B 1 330 ? 20.116 -24.543 -6.983 1 96.21 330 TYR B N 1
ATOM 5132 C CA . TYR B 1 330 ? 20.865 -25.794 -6.984 1 96.21 330 TYR B CA 1
ATOM 5133 C C . TYR B 1 330 ? 22.336 -25.549 -7.299 1 96.21 330 TYR B C 1
ATOM 5135 O O . TYR B 1 330 ? 23.219 -26.099 -6.636 1 96.21 330 TYR B O 1
ATOM 5143 N N . ASN B 1 331 ? 22.553 -24.688 -8.3 1 95.58 331 ASN B N 1
ATOM 5144 C CA . ASN B 1 331 ? 23.919 -24.375 -8.707 1 95.58 331 ASN B CA 1
ATOM 5145 C C . ASN B 1 331 ? 24.672 -23.623 -7.614 1 95.58 331 ASN B C 1
ATOM 5147 O O . ASN B 1 331 ? 25.883 -23.791 -7.46 1 95.58 331 ASN B O 1
ATOM 5151 N N . GLU B 1 332 ? 23.921 -22.837 -6.857 1 92.65 332 GLU B N 1
ATOM 5152 C CA . GLU B 1 332 ? 24.529 -22.099 -5.754 1 92.65 332 GLU B CA 1
ATOM 5153 C C . GLU B 1 332 ? 24.883 -23.03 -4.597 1 92.65 332 GLU B C 1
ATOM 5155 O O . GLU B 1 332 ? 25.916 -22.856 -3.948 1 92.65 332 GLU B O 1
ATOM 5160 N N . GLU B 1 333 ? 23.994 -23.969 -4.309 1 86.21 333 GLU B N 1
ATOM 5161 C CA . GLU B 1 333 ? 24.185 -24.868 -3.175 1 86.21 333 GLU B CA 1
ATOM 5162 C C . GLU B 1 333 ? 25.206 -25.955 -3.498 1 86.21 333 GLU B C 1
ATOM 5164 O O . GLU B 1 333 ? 25.818 -26.529 -2.594 1 86.21 333 GLU B O 1
ATOM 5169 N N . ALA B 1 334 ? 25.297 -26.212 -4.821 1 77.46 334 ALA B N 1
ATOM 5170 C CA . ALA B 1 334 ? 26.267 -27.218 -5.244 1 77.46 334 ALA B CA 1
ATOM 5171 C C . ALA B 1 334 ? 27.689 -26.665 -5.193 1 77.46 334 ALA B C 1
ATOM 5173 O O . ALA B 1 334 ? 28.658 -27.427 -5.187 1 77.46 334 ALA B O 1
ATOM 5174 N N . LYS B 1 335 ? 28.028 -25.494 -5.067 1 71.5 335 LYS B N 1
ATOM 5175 C CA . LYS B 1 335 ? 29.361 -24.914 -4.93 1 71.5 335 LYS B CA 1
ATOM 5176 C C . LYS B 1 335 ? 29.783 -24.845 -3.465 1 71.5 335 LYS B C 1
ATOM 5178 O O . LYS B 1 335 ? 30.93 -25.148 -3.129 1 71.5 335 LYS B O 1
#

Foldseek 3Di:
DAEEEEDDDLFQADDSNVQVLLLQVLQVVLPHAYEYPDDNVCQVLSQVQCVVLVDHGDYYYDNDGDDAYEYEDDALVSLVVCLVVLLRHAEYEYADQLLRCLVVPVVPDDDPVSVVRSVNVNVSVLSSQVNYNAYAYAFPLVQVVCCVPNVDGHHHAHGAADHSLQVLAAAAQAAEEEDQDDDVQQCVVLQVVLCVVLVCQVRYEYEHPDDDPSHHYDYAGGDVSVRVVRSNHQEYEGQGAADPPGGDQHRHSSLNHCLNRQHQYEYEPGDRPVVNCVQWFDDFCLSYHYFHRSHSVRRNVVVVCCNVPHDRGDTDTDDHSSSVVSSVVSVVVVD/DAEEEEDDDLFQADDSNVQVLLLQVLQVVLPHAYEYPDDNVCQVLSQVQCVVLVDRGDYYYDNDGDDAYEYEDDALVSLVVCLVVLLRHAEYEYADQLLRCLVVPVVPDDDPVSVVRSVNVNVSVLSSQVNYNAYAYAFPLVQVVCCVVNVDGHHHAHGAADHSLQVLAAAAQAAEEEDQDDDVQQCVVLQVVLCVVLVCQVRYEYEHPDDDPSHHYDYAGGDVSVRVVCSNHQEYEGQGAADPPGGDQHRHSSLNHCLNRQHQYEYEPGDRPVVNCVQWFDDFCLSYHYFHHSHSVRRNVVVVCCNVPHDRGDTDTDDHSSSVVSSVVSVVVVD

Secondary structure (DSSP, 8-state):
-EEEEE----SS-HHHHHHHHHHHHHHHHHTPEEEEES--SHHHHHHHHHHHTT----EEE-SS--SEEEE----HHHHHHHHTTGGGEEEEE--S-HHHHHHHH-TT--HHHHHHHHHHHHHHHHHHHHH-SEEEES-HHHHHHHHHHH----EE----PPTTSGGG-----EEEEEESS--GGG-HHHHHHHHHHTT-GGGEEEEES---TTSEEE---HHHHHHHHHTTEEEEEE-PPP-SSS------HHHHHHHHTT-EEEEE--HHHHHHHHHHEEE-GGGEEEE-TT-HHHHHHHHHHHHHHPPPP--EEPPPHHHHHHHHHHHHHH-/-EEEEE----SS-HHHHHHHHHHHHHHHHHTPEEEEES--SHHHHHHHHHHHTT----EEE-SS--SEEEE----HHHHHHHHTTGGG-SEEE--S-HHHHHHHH-TT--HHHHHHHHHHHHHHHHHHHHH-SEEEES-HHHHHHHHHHH----EE----PPTTSGGG-----EEEEEESS--GGG-HHHHHHHHHHTT-GGGEEEEES---TTSEEE---HHHHHHHHHTTEEEEEE-PPP-SSS------HHHHHHHHTT-EEEEE--HHHHHHHHHHEEE-GGGEEEE-TT-HHHHHHHHHHHHHHPPPP--EEPPPHHHHHHHHHHHHHH-

Radius of gyration: 28.66 Å; Cα contacts (8 Å, |Δi|>4): 1429; chains: 2; bounding box: 58×80×68 Å

Sequence (670 aa):
MEVTLVYNVPKPFGGAYVHLLNNVLGAARAGFAVKLFPRTGISKYIKEDLKFLGFDIAVEEADGVEGLVYLRPSDIRSDLKYVRNINNIDVIEVNSMPLWLAAEGAVGLKGPAKFLASVVRDVLVRIMLMRSKRVVTVSSMAAKLLKRDALVEARVVPNQPLPGMGERVGAGRYLCFPSSYYYSYQGLDVFLKAVKMFDLKDYVLLIGKVNVGGLKSVVAKGVRELVKAYSLCKAVISPHKDSTPVPFFGSPTKVVDALAANKALVVSDLPSIRETIEANLKGGWDCIRFVKSGDPVSLGEAMVEVLREGPECNYELKEGPISRFWLELYNEEAKMEVTLVYNVPKPFGGAYVHLLNNVLGAARAGFAVKLFPRTGISKYIKEDLKFLGFDIAVEEADGVEGLVYLRPSDIRSDLKYVRNINNIDVIEVNSMPLWLAAEGAVGLKGPAKFLASVVRDVLVRIMLMRSKRVVTVSSMAAKLLKRDALVEARVVPNQPLPGMGERVGAGRYLCFPSSYYYSYQGLDVFLKAVKMFDLKDYVLLIGKVNVGGLKSVVAKGVRELVKAYSLCKAVISPHKDSTPVPFFGSPTKVVDALAANKALVVSDLPSIRETIEANLKGGWDCIRFVKSGDPVSLGEAMVEVLREGPECNYELKEGPISRFWLELYNEEAK

pLDDT: mean 89.65, std 11.17, range [45.01, 98.78]